Protein AF-0000000079800671 (afdb_homodimer)

Radius of gyration: 34.14 Å; Cα contacts (8 Å, |Δi|>4): 1144; chains: 2; bounding box: 87×115×140 Å

Foldseek 3Di:
DPPPPDDDPPPPPPDPPCVPVPPPPLVVVLVLLLVLVCVLVQDPQVQCCVVQVQEGEHEQVDDLVNSLVVSCVPPNNDDSVSSVVSNVVSNYHHPHDPQQAFPLVVVVVVVCVVVVHPDDPPDPSSVVSVVLVVQQVQLVVLLVVLLPDDDDPQDADWDKDKADKDWPFFAPVDPLVVVADTKIKIWIWTAGGYPPGAIAIEIEIVQFHDDPQDDDDDQKDKDAAHRPSNRDDRRVVLSVLLVVLCVVVRGRHAVVSSQVSSVVSVHHYDYDGQQNTFDDDDFWDPVQCVVVVHDPVQFRMWMDHPPDQWIWTDSGSDPPDGTDITHTGHPPDDRPDGGHGGDGTPAAAPVSLCSCLPRPLVVDDVVSSVNSVPRGHDNPDDRCVVVD/DPPDPDDDDPPPPPDDPCVPVPPPPLVVVLVLLLVLVCVLVQDPQVQCCVVQVQEGEHEQVDDLVNSLVVSCVPPNNDDSVSSVVSNVVSNYHHPPDPQQADPLVVVVVVVCVVVVHPDDPPDPSSVVSVVLVVQQVQLVVLLVVLLPDDDDPQDADWDKDKADKDWPFFAPVDPLVVVADTKIKIWIWTAGRYDPGAIAIEIEIVQFHDDVQDDDDDQKDKDAAHRPRNRDDRRVVLSVLLVVLCVVVRGRHAVVSSQVSSVVSVHHYHYDGQQNGFDDDDFWDVVQCVVVVHDPVQFRMWMDHPPDQWIWTDSGSDPPDGTDITHTGHPPDDRPDGGHGGDGTNAAAPVSLCSCLPRPLVVDDVVSSVNSVPRGHDNPDDRCVVVD

Secondary structure (DSSP, 8-state):
------------------TTTS--HHHHHHHHHHHHHHHT--B--HHHHTTSTTPEEEPTT--HHHHHHHHHHHT----HHHHHHHHHHTTEEE--TT----HHHHHHHHHHHHHT-SS----HHHHHHHHHHHHHHHHHHHHHHHHH----TT---EEEEEPPPEEESB-TT-HHHHHS--EEEEEEEEEE-TT----EEEEEETTT--TT------SEEEEEPPPTT----HHHHHHHHHHHHHHHH--B-SHHHHHHHHHHTTPEEEE--GGG-B-----B-HHHHHHTT--GGG-SEEEEETT--EEEEESS--TTSPPEEEE-B-TT---SSPPPBP-S---B-HHHHHHIIIIIGGGS-HHHHHHHHT--B-TTSPPGGGT-/------------------TT-S--HHHHHHHHHHHHHHHT--B--HHHHTTSTT-EEEPTT--HHHHHHHHHHHT----HHHHHHHHHHTTEEE--TT----HHHHHHHHHHHHHT-SS----HHHHHHHHHHHHHHHHHHHHHHHHH----TT---EEEEEPPPEEESB-TT-HHHHHS--EEEEEEEEEEPTT----EEEEEETTT--SS------SEEEEEPPPTT----HHHHHHHHHHHHHHHH--B-SHHHHHHHHHHTTPEEEE--GGG-B-----B-HHHHHHTT--GGG-SEEEEETT--EEEEESS--TTSPPEEEE-B-TT---SSPPPBP-S---B-HHHHHHIIIIIGGGS-HHHHHHHHT--B-TTSPPGGGT-

Sequence (776 aa):
MQILHSAPVESTSPAADKRGRHEPHNKLVHDDISRHILQYNPAVHHYRREHAPNRLYLPSDITITDMHADFCREVKRVCLETYRKEVERLNISFAVLGAEECETCTKHLEHMGDRGTAETCGCKLCQHHSEHIRRRDEARAAYKMDAGRTPDDQEIITSVDLQKVMMLPRLPGLKSCAFTKRIVVFNETFAGLGTSCNNAVVVWNESVAAVNSHDISANEITFKYLETGHTFMAADSVHHSIERQLKKCGDVRDFQEYVDSLEKARCKVINMEATSFKLWKDHSNRANVNKGGHKLSNMAVVQFRRGSRLLFYKNTHESNTPFLTADFLKKKSNISVLPEDRSTPRGIPKSKWDGIVKKLCPLMPRSRALFWEQLPTNDEVVDLIDTIMQILHSAPVESTSPAADKRGRHEPHNKLVHDDISRHILQYNPAVHHYRREHAPNRLYLPSDITITDMHADFCREVKRVCLETYRKEVERLNISFAVLGAEECETCTKHLEHMGDRGTAETCGCKLCQHHSEHIRRRDEARAAYKMDAGRTPDDQEIITSVDLQKVMMLPRLPGLKSCAFTKRIVVFNETFAGLGTSCNNAVVVWNESVAAVNSHDISANEITFKYLETGHTFMAADSVHHSIERQLKKCGDVRDFQEYVDSLEKARCKVINMEATSFKLWKDHSNRANVNKGGHKLSNMAVVQFRRGSRLLFYKNTHESNTPFLTADFLKKKSNISVLPEDRSTPRGIPKSKWDGIVKKLCPLMPRSRALFWEQLPTNDEVVDLIDTI

Solvent-accessible surface area (backbone atoms only — not comparable to full-atom values): 43952 Å² total; per-residue (Å²): 136,82,79,76,80,74,79,81,78,80,75,78,70,72,79,74,75,61,75,86,68,53,74,53,75,64,52,62,52,46,53,53,47,50,50,52,54,49,68,64,53,42,39,70,44,70,58,52,31,76,82,41,69,72,29,23,18,29,58,49,62,50,44,72,63,53,53,42,51,51,40,37,72,73,74,52,83,66,59,65,64,60,48,47,49,48,38,53,69,55,27,40,43,59,36,62,86,70,56,54,39,27,60,66,59,43,31,46,52,34,53,30,55,75,67,72,40,94,67,79,80,77,42,71,65,49,48,52,44,53,51,50,50,50,48,34,52,42,30,49,50,47,51,50,52,58,29,70,49,78,67,54,97,88,48,84,69,60,35,75,43,71,48,80,78,42,56,43,58,33,43,77,33,35,65,64,53,74,74,43,62,60,45,47,37,44,40,40,29,37,15,31,46,60,88,52,84,56,36,35,32,43,32,39,37,42,42,36,44,69,84,86,66,77,79,82,86,63,65,63,47,75,47,74,53,60,30,89,52,56,63,84,50,53,29,54,54,51,50,50,42,37,50,51,38,43,53,50,62,51,63,28,68,39,70,64,52,46,53,51,37,38,42,72,47,66,32,47,74,43,79,54,48,28,62,72,35,60,57,72,76,90,43,73,26,68,66,49,25,45,74,71,72,48,57,75,90,54,51,28,28,40,36,43,45,62,93,55,73,48,40,34,32,27,71,50,66,56,83,85,57,70,73,42,77,39,50,39,52,40,88,83,57,70,86,83,64,78,57,53,63,29,81,62,54,50,19,35,33,51,68,45,50,49,44,37,56,68,66,47,30,57,64,40,52,65,84,45,32,49,60,65,74,65,52,58,64,23,78,87,45,79,66,62,76,83,74,102,134,82,79,76,78,74,80,82,77,81,75,76,70,72,79,74,74,62,76,89,68,54,73,54,76,64,54,62,54,45,52,53,48,50,50,54,54,48,68,62,54,42,38,70,44,69,56,53,30,75,81,41,68,70,29,24,18,28,58,52,60,52,46,72,62,54,55,41,51,51,40,36,71,72,74,51,84,65,59,64,64,61,49,46,49,47,39,53,70,54,29,40,42,59,38,62,88,70,55,54,40,28,59,67,59,44,30,47,50,34,55,30,57,74,68,71,41,94,67,79,82,77,42,71,64,48,48,51,44,52,51,49,49,50,49,35,52,42,29,48,50,46,52,51,52,58,30,70,49,77,66,54,98,89,47,84,68,60,35,75,42,71,48,79,80,42,57,43,58,33,43,77,32,34,64,65,52,74,74,41,63,60,45,47,37,45,40,41,29,38,14,31,44,58,87,55,84,59,35,36,32,42,32,41,37,40,42,36,45,72,80,91,64,79,77,83,89,64,65,64,47,75,47,73,53,59,32,88,52,56,65,82,50,53,29,55,56,52,50,51,43,35,52,52,36,44,53,52,61,51,65,26,68,40,70,64,52,45,52,51,37,39,43,73,48,68,31,47,76,42,78,56,49,28,61,71,36,61,57,74,75,88,42,72,26,69,64,50,26,47,75,70,72,47,56,77,89,52,52,27,27,40,36,43,45,65,93,54,74,51,38,34,31,28,69,50,66,57,83,86,60,73,73,43,77,38,50,38,52,39,89,86,56,72,86,82,65,78,57,53,64,29,81,62,55,51,19,35,33,52,70,45,50,48,44,38,56,68,65,47,29,57,63,39,52,66,84,47,34,48,60,65,73,64,52,59,65,24,76,86,47,80,66,62,75,82,73,100

Nearest PDB structures (foldseek):
  1ocu-assembly2_B  TM=4.603E-01  e=3.947E+00  Saccharomyces cerevisiae S288C
  9ciw-assembly3_C  TM=3.142E-01  e=3.947E+00  Penguinpox virus
  1iyj-assembly2_D  TM=4.083E-01  e=5.919E+00  Rattus norvegicus
  4dam-assembly2_G  TM=2.954E-01  e=9.406E+00  Streptomyces coelicolor
  9ciw-assembly3_C  TM=3.141E-01  e=3.210E+00  Penguinpox virus

Structure (mmCIF, N/CA/C/O backbone):
data_AF-0000000079800671-model_v1
#
loop_
_entity.id
_entity.type
_entity.pdbx_description
1 polymer 'Uncharacterized protein'
#
loop_
_atom_site.group_PDB
_atom_site.id
_atom_site.type_symbol
_atom_site.label_atom_id
_atom_site.label_alt_id
_atom_site.label_comp_id
_atom_site.label_asym_id
_atom_site.label_entity_id
_atom_site.label_seq_id
_atom_site.pdbx_PDB_ins_code
_atom_site.Cartn_x
_atom_site.Cartn_y
_atom_site.Cartn_z
_atom_site.occupancy
_atom_site.B_iso_or_equiv
_atom_site.auth_seq_id
_atom_site.auth_comp_id
_atom_site.auth_asym_id
_atom_site.auth_atom_id
_atom_site.pdbx_PDB_model_num
ATOM 1 N N . MET A 1 1 ? -55.25 72 -53.031 1 23.88 1 MET A N 1
ATOM 2 C CA . MET A 1 1 ? -54.781 70.75 -53.594 1 23.88 1 MET A CA 1
ATOM 3 C C . MET A 1 1 ? -54.406 69.75 -52.5 1 23.88 1 MET A C 1
ATOM 5 O O . MET A 1 1 ? -53.531 70 -51.688 1 23.88 1 MET A O 1
ATOM 9 N N . GLN A 1 2 ? -55.344 68.875 -52.062 1 27.84 2 GLN A N 1
ATOM 10 C CA . GLN A 1 2 ? -55.562 68 -50.906 1 27.84 2 GLN A CA 1
ATOM 11 C C . GLN A 1 2 ? -54.656 66.75 -50.969 1 27.84 2 GLN A C 1
ATOM 13 O O . GLN A 1 2 ? -54.75 66 -51.906 1 27.84 2 GLN A O 1
ATOM 18 N N . ILE A 1 3 ? -53.406 67 -50.625 1 28.41 3 ILE A N 1
ATOM 19 C CA . ILE A 1 3 ? -52.344 66 -50.875 1 28.41 3 ILE A CA 1
ATOM 20 C C . ILE A 1 3 ? -52.719 64.688 -50.188 1 28.41 3 ILE A C 1
ATOM 22 O O . ILE A 1 3 ? -52.875 64.625 -48.969 1 28.41 3 ILE A O 1
ATOM 26 N N . LEU A 1 4 ? -53.375 63.812 -50.812 1 28.72 4 LEU A N 1
ATOM 27 C CA . LEU A 1 4 ? -53.938 62.5 -50.5 1 28.72 4 LEU A CA 1
ATOM 28 C C . LEU A 1 4 ? -52.844 61.562 -49.969 1 28.72 4 LEU A C 1
ATOM 30 O O . LEU A 1 4 ? -51.812 61.438 -50.594 1 28.72 4 LEU A O 1
ATOM 34 N N . HIS A 1 5 ? -52.719 61.375 -48.656 1 29.23 5 HIS A N 1
ATOM 35 C CA . HIS A 1 5 ? -51.75 60.656 -47.812 1 29.23 5 HIS A CA 1
ATOM 36 C C . HIS A 1 5 ? -51.656 59.188 -48.188 1 29.23 5 HIS A C 1
ATOM 38 O O . HIS A 1 5 ? -52.688 58.469 -48.156 1 29.23 5 HIS A O 1
ATOM 44 N N . SER A 1 6 ? -51 58.844 -49.219 1 27.95 6 SER A N 1
ATOM 45 C CA . SER A 1 6 ? -50.906 57.531 -49.812 1 27.95 6 SER A CA 1
ATOM 46 C C . SER A 1 6 ? -50.656 56.469 -48.781 1 27.95 6 SER A C 1
ATOM 48 O O . SER A 1 6 ? -50.062 56.719 -47.719 1 27.95 6 SER A O 1
ATOM 50 N N . ALA A 1 7 ? -51.312 55.281 -48.875 1 31.23 7 ALA A N 1
ATOM 51 C CA . ALA A 1 7 ? -51.5 54.094 -48.094 1 31.23 7 ALA A CA 1
ATOM 52 C C . ALA A 1 7 ? -50.156 53.469 -47.75 1 31.23 7 ALA A C 1
ATOM 54 O O . ALA A 1 7 ? -49.219 53.438 -48.562 1 31.23 7 ALA A O 1
ATOM 55 N N . PRO A 1 8 ? -49.781 53.281 -46.406 1 28.2 8 PRO A N 1
ATOM 56 C CA . PRO A 1 8 ? -48.5 52.906 -45.844 1 28.2 8 PRO A CA 1
ATOM 57 C C . PRO A 1 8 ? -48 51.531 -46.344 1 28.2 8 PRO A C 1
ATOM 59 O O . PRO A 1 8 ? -48.812 50.594 -46.469 1 28.2 8 PRO A O 1
ATOM 62 N N . VAL A 1 9 ? -47.219 51.438 -47.344 1 30.94 9 VAL A N 1
ATOM 63 C CA . VAL A 1 9 ? -46.656 50.219 -48 1 30.94 9 VAL A CA 1
ATOM 64 C C . VAL A 1 9 ? -46.25 49.219 -46.938 1 30.94 9 VAL A C 1
ATOM 66 O O . VAL A 1 9 ? -45.562 49.594 -45.938 1 30.94 9 VAL A O 1
ATOM 69 N N . GLU A 1 10 ? -46.938 48.125 -46.719 1 30.09 10 GLU A N 1
ATOM 70 C CA . GLU A 1 10 ? -46.844 46.969 -45.812 1 30.09 10 GLU A CA 1
ATOM 71 C C . GLU A 1 10 ? -45.438 46.375 -45.875 1 30.09 10 GLU A C 1
ATOM 73 O O . GLU A 1 10 ? -44.938 45.969 -46.938 1 30.09 10 GLU A O 1
ATOM 78 N N . SER A 1 11 ? -44.438 46.938 -45.25 1 29.45 11 SER A N 1
ATOM 79 C CA . SER A 1 11 ? -43.031 46.625 -45.188 1 29.45 11 SER A CA 1
ATOM 80 C C . SER A 1 11 ? -42.812 45.125 -44.938 1 29.45 11 SER A C 1
ATOM 82 O O . SER A 1 11 ? -43.312 44.594 -43.969 1 29.45 11 SER A O 1
ATOM 84 N N . THR A 1 12 ? -42.875 44.25 -45.906 1 31.75 12 THR A N 1
ATOM 85 C CA . THR A 1 12 ? -42.531 42.812 -45.938 1 31.75 12 THR A CA 1
ATOM 86 C C . THR A 1 12 ? -41.25 42.562 -45.156 1 31.75 12 THR A C 1
ATOM 88 O O . THR A 1 12 ? -40.156 42.938 -45.562 1 31.75 12 THR A O 1
ATOM 91 N N . SER A 1 13 ? -41.281 42.656 -43.875 1 29.73 13 SER A N 1
ATOM 92 C CA . SER A 1 13 ? -40.125 42.438 -43 1 29.73 13 SER A CA 1
ATOM 93 C C . SER A 1 13 ? -39.406 41.125 -43.344 1 29.73 13 SER A C 1
ATOM 95 O O . SER A 1 13 ? -40.062 40.094 -43.531 1 29.73 13 SER A O 1
ATOM 97 N N . PRO A 1 14 ? -38.25 41.25 -43.969 1 32.75 14 PRO A N 1
ATOM 98 C CA . PRO A 1 14 ? -37.5 40.062 -44.344 1 32.75 14 PRO A CA 1
ATOM 99 C C . PRO A 1 14 ? -37.531 39 -43.25 1 32.75 14 PRO A C 1
ATOM 101 O O . PRO A 1 14 ? -37.688 39.312 -42.094 1 32.75 14 PRO A O 1
ATOM 104 N N . ALA A 1 15 ? -37.812 37.656 -43.688 1 35.88 15 ALA A N 1
ATOM 105 C CA . ALA A 1 15 ? -37.875 36.5 -42.844 1 35.88 15 ALA A CA 1
ATOM 106 C C . ALA A 1 15 ? -36.719 36.469 -41.844 1 35.88 15 ALA A C 1
ATOM 108 O O . ALA A 1 15 ? -35.594 36.844 -42.188 1 35.88 15 ALA A O 1
ATOM 109 N N . ALA A 1 16 ? -37.031 36.594 -40.562 1 32.78 16 ALA A N 1
ATOM 110 C CA . ALA A 1 16 ? -36.094 36.625 -39.438 1 32.78 16 ALA A CA 1
ATOM 111 C C . ALA A 1 16 ? -35 35.594 -39.594 1 32.78 16 ALA A C 1
ATOM 113 O O . ALA A 1 16 ? -35.219 34.469 -40.062 1 32.78 16 ALA A O 1
ATOM 114 N N . ASP A 1 17 ? -33.812 36 -39.906 1 33.81 17 ASP A N 1
ATOM 115 C CA . ASP A 1 17 ? -32.594 35.219 -40 1 33.81 17 ASP A CA 1
ATOM 116 C C . ASP A 1 17 ? -32.531 34.156 -38.906 1 33.81 17 ASP A C 1
ATOM 118 O O . ASP A 1 17 ? -32.562 34.5 -37.719 1 33.81 17 ASP A O 1
ATOM 122 N N . LYS A 1 18 ? -33.156 32.969 -39.031 1 33.34 18 LYS A N 1
ATOM 123 C CA . LYS A 1 18 ? -33.219 31.859 -38.094 1 33.34 18 LYS A CA 1
ATOM 124 C C . LYS A 1 18 ? -31.812 31.359 -37.75 1 33.34 18 LYS A C 1
ATOM 126 O O . LYS A 1 18 ? -31.656 30.297 -37.156 1 33.34 18 LYS A O 1
ATOM 131 N N . ARG A 1 19 ? -30.859 31.969 -38.25 1 30.47 19 ARG A N 1
ATOM 132 C CA . ARG A 1 19 ? -29.484 31.703 -37.844 1 30.47 19 ARG A CA 1
ATOM 133 C C . ARG A 1 19 ? -29.25 32.188 -36.406 1 30.47 19 ARG A C 1
ATOM 135 O O . ARG A 1 19 ? -29.547 33.344 -36.094 1 30.47 19 ARG A O 1
ATOM 142 N N . GLY A 1 20 ? -28.828 31.484 -35.312 1 35.66 20 GLY A N 1
ATOM 143 C CA . GLY A 1 20 ? -28.719 31.672 -33.875 1 35.66 20 GLY A CA 1
ATOM 144 C C . GLY A 1 20 ? -29.891 31.094 -33.094 1 35.66 20 GLY A C 1
ATOM 145 O O . GLY A 1 20 ? -29.906 31.125 -31.859 1 35.66 20 GLY A O 1
ATOM 146 N N . ARG A 1 21 ? -31.094 30.984 -33.688 1 38.81 21 ARG A N 1
ATOM 147 C CA . ARG A 1 21 ? -32.25 30.484 -32.938 1 38.81 21 ARG A CA 1
ATOM 148 C C . ARG A 1 21 ? -32.312 28.953 -33 1 38.81 21 ARG A C 1
ATOM 150 O O . ARG A 1 21 ? -33.312 28.359 -32.562 1 38.81 21 ARG A O 1
ATOM 157 N N . HIS A 1 22 ? -31.828 28.391 -34.125 1 36 22 HIS A N 1
ATOM 158 C CA . HIS A 1 22 ? -31.859 26.938 -34.031 1 36 22 HIS A CA 1
ATOM 159 C C . HIS A 1 22 ? -31.172 26.438 -32.781 1 36 22 HIS A C 1
ATOM 161 O O . HIS A 1 22 ? -30.203 27.031 -32.312 1 36 22 HIS A O 1
ATOM 167 N N . GLU A 1 23 ? -31.953 25.812 -31.938 1 37.06 23 GLU A N 1
ATOM 168 C CA . GLU A 1 23 ? -31.312 25.188 -30.781 1 37.06 23 GLU A CA 1
ATOM 169 C C . GLU A 1 23 ? -30 24.5 -31.172 1 37.06 23 GLU A C 1
ATOM 171 O O . GLU A 1 23 ? -29.984 23.688 -32.094 1 37.06 23 GLU A O 1
ATOM 176 N N . PRO A 1 24 ? -28.969 25.312 -31.094 1 39.59 24 PRO A N 1
ATOM 177 C CA . PRO A 1 24 ? -27.719 24.734 -31.609 1 39.59 24 PRO A CA 1
ATOM 178 C C . PRO A 1 24 ? -27.641 23.234 -31.422 1 39.59 24 PRO A C 1
ATOM 180 O O . PRO A 1 24 ? -28.062 22.703 -30.375 1 39.59 24 PRO A O 1
ATOM 183 N N . HIS A 1 25 ? -27.734 22.5 -32.469 1 41.56 25 HIS A N 1
ATOM 184 C CA . HIS A 1 25 ? -27.578 21.062 -32.5 1 41.56 25 HIS A CA 1
ATOM 185 C C . HIS A 1 25 ? -26.641 20.594 -31.391 1 41.56 25 HIS A C 1
ATOM 187 O O . HIS A 1 25 ? -26.797 19.484 -30.875 1 41.56 25 HIS A O 1
ATOM 193 N N . ASN A 1 26 ? -25.828 21.391 -31.062 1 42.59 26 ASN A N 1
ATOM 194 C CA . ASN A 1 26 ? -24.797 21.141 -30.062 1 42.59 26 ASN A CA 1
ATOM 195 C C . ASN A 1 26 ? -25.375 21.125 -28.656 1 42.59 26 ASN A C 1
ATOM 197 O O . ASN A 1 26 ? -24.766 20.578 -27.734 1 42.59 26 ASN A O 1
ATOM 201 N N . LYS A 1 27 ? -26.531 21.766 -28.406 1 50.5 27 LYS A N 1
ATOM 202 C CA . LYS A 1 27 ? -27.156 21.781 -27.078 1 50.5 27 LYS A CA 1
ATOM 203 C C . LYS A 1 27 ? -27.656 20.391 -26.703 1 50.5 27 LYS A C 1
ATOM 205 O O . LYS A 1 27 ? -27.531 19.984 -25.547 1 50.5 27 LYS A O 1
ATOM 210 N N . LEU A 1 28 ? -28.406 19.75 -27.547 1 52.03 28 LEU A N 1
ATOM 211 C CA . LEU A 1 28 ? -28.922 18.406 -27.312 1 52.03 28 LEU A CA 1
ATOM 212 C C . LEU A 1 28 ? -27.797 17.438 -26.984 1 52.03 28 LEU A C 1
ATOM 214 O O . LEU A 1 28 ? -27.938 16.562 -26.125 1 52.03 28 LEU A O 1
ATOM 218 N N . VAL A 1 29 ? -26.734 17.625 -27.594 1 58.34 29 VAL A N 1
ATOM 219 C CA . VAL A 1 29 ? -25.594 16.75 -27.344 1 58.34 29 VAL A CA 1
ATOM 220 C C . VAL A 1 29 ? -25.047 17.016 -25.953 1 58.34 29 VAL A C 1
ATOM 222 O O . VAL A 1 29 ? -24.672 16.078 -25.234 1 58.34 29 VAL A O 1
ATOM 225 N N . HIS A 1 30 ? -25.234 18.234 -25.547 1 61.03 30 HIS A N 1
ATOM 226 C CA . HIS A 1 30 ? -24.766 18.562 -24.203 1 61.03 30 HIS A CA 1
ATOM 227 C C . HIS A 1 30 ? -25.656 17.953 -23.141 1 61.03 30 HIS A C 1
ATOM 229 O O . HIS A 1 30 ? -25.156 17.453 -22.125 1 61.03 30 HIS A O 1
ATOM 235 N N . ASP A 1 31 ? -26.953 18.016 -23.406 1 64.44 31 ASP A N 1
ATOM 236 C CA . ASP A 1 31 ? -27.859 17.438 -22.422 1 64.44 31 ASP A CA 1
ATOM 237 C C . ASP A 1 31 ? -27.672 15.93 -22.312 1 64.44 31 ASP A C 1
ATOM 239 O O . ASP A 1 31 ? -27.719 15.359 -21.219 1 64.44 31 ASP A O 1
ATOM 243 N N . ASP A 1 32 ? -27.453 15.32 -23.406 1 69.19 32 ASP A N 1
ATOM 244 C CA . ASP A 1 32 ? -27.188 13.883 -23.406 1 69.19 32 ASP A CA 1
ATOM 245 C C . ASP A 1 32 ? -25.875 13.562 -22.688 1 69.19 32 ASP A C 1
ATOM 247 O O . ASP A 1 32 ? -25.797 12.578 -21.953 1 69.19 32 ASP A O 1
ATOM 251 N N . ILE A 1 33 ? -24.938 14.398 -22.938 1 71.88 33 ILE A N 1
ATOM 252 C CA . ILE A 1 33 ? -23.656 14.195 -22.281 1 71.88 33 ILE A CA 1
ATOM 253 C C . ILE A 1 33 ? -23.812 14.406 -20.781 1 71.88 33 ILE A C 1
ATOM 255 O O . ILE A 1 33 ? -23.312 13.609 -19.984 1 71.88 33 ILE A O 1
ATOM 259 N N . SER A 1 34 ? -24.562 15.461 -20.422 1 68.94 34 SER A N 1
ATOM 260 C CA . SER A 1 34 ? -24.766 15.75 -19.016 1 68.94 34 SER A CA 1
ATOM 261 C C . SER A 1 34 ? -25.516 14.609 -18.328 1 68.94 34 SER A C 1
ATOM 263 O O . SER A 1 34 ? -25.172 14.219 -17.203 1 68.94 34 SER A O 1
ATOM 265 N N . ARG A 1 35 ? -26.469 14.133 -18.984 1 65.88 35 ARG A N 1
ATOM 266 C CA . ARG A 1 35 ? -27.219 13 -18.438 1 65.88 35 ARG A CA 1
ATOM 267 C C . ARG A 1 35 ? -26.328 11.773 -18.297 1 65.88 35 ARG A C 1
ATOM 269 O O . ARG A 1 35 ? -26.406 11.055 -17.297 1 65.88 35 ARG A O 1
ATOM 276 N N . HIS A 1 36 ? -25.594 11.586 -19.25 1 68.88 36 HIS A N 1
ATOM 277 C CA . HIS A 1 36 ? -24.656 10.453 -19.188 1 68.88 36 HIS A CA 1
ATOM 278 C C . HIS A 1 36 ? -23.656 10.617 -18.047 1 68.88 36 HIS A C 1
ATOM 280 O O . HIS A 1 36 ? -23.375 9.656 -17.328 1 68.88 36 HIS A O 1
ATOM 286 N N . ILE A 1 37 ? -23.125 11.758 -17.984 1 65.25 37 ILE A N 1
ATOM 287 C CA . ILE A 1 37 ? -22.156 12.031 -16.922 1 65.25 37 ILE A CA 1
ATOM 288 C C . ILE A 1 37 ? -22.812 11.859 -15.562 1 65.25 37 ILE A C 1
ATOM 290 O O . ILE A 1 37 ? -22.219 11.273 -14.648 1 65.25 37 ILE A O 1
ATOM 294 N N . LEU A 1 38 ? -24.016 12.273 -15.484 1 60.31 38 LEU A N 1
ATOM 295 C CA . LEU A 1 38 ? -24.719 12.234 -14.211 1 60.31 38 LEU A CA 1
ATOM 296 C C . LEU A 1 38 ? -25.141 10.812 -13.859 1 60.31 38 LEU A C 1
ATOM 298 O O . LEU A 1 38 ? -25.391 10.5 -12.695 1 60.31 38 LEU A O 1
ATOM 302 N N . GLN A 1 39 ? -25.234 10.031 -14.906 1 57.47 39 GLN A N 1
ATOM 303 C CA . GLN A 1 39 ? -25.531 8.625 -14.656 1 57.47 39 GLN A CA 1
ATOM 304 C C . GLN A 1 39 ? -24.422 7.957 -13.852 1 57.47 39 GLN A C 1
ATOM 306 O O . GLN A 1 39 ? -24.656 6.941 -13.188 1 57.47 39 GLN A O 1
ATOM 311 N N . TYR A 1 40 ? -23.266 8.508 -14.086 1 51.75 40 TYR A N 1
ATOM 312 C CA . TYR A 1 40 ? -22.141 7.965 -13.312 1 51.75 40 TYR A CA 1
ATOM 313 C C . TYR A 1 40 ? -22.219 8.422 -11.859 1 51.75 40 TYR A C 1
ATOM 315 O O . TYR A 1 40 ? -21.297 8.18 -11.078 1 51.75 40 TYR A O 1
ATOM 323 N N . ASN A 1 41 ? -23.359 9.008 -11.523 1 44.25 41 ASN A N 1
ATOM 324 C CA . ASN A 1 41 ? -23.688 9.484 -10.188 1 44.25 41 ASN A CA 1
ATOM 325 C C . ASN A 1 41 ? -22.516 10.219 -9.539 1 44.25 41 ASN A C 1
ATOM 327 O O . ASN A 1 41 ? -21.953 9.75 -8.555 1 44.25 41 ASN A O 1
ATOM 331 N N . PRO A 1 42 ? -22.094 11.172 -10.336 1 46.88 42 PRO A N 1
ATOM 332 C CA . PRO A 1 42 ? -21.094 12.008 -9.68 1 46.88 42 PRO A CA 1
ATOM 333 C C . PRO A 1 42 ? -21.562 12.547 -8.328 1 46.88 42 PRO A C 1
ATOM 335 O O . PRO A 1 42 ? -22.734 12.891 -8.172 1 46.88 42 PRO A O 1
ATOM 338 N N . ALA A 1 43 ? -20.969 11.984 -7.316 1 41.97 43 ALA A N 1
ATOM 339 C CA . ALA A 1 43 ? -21.391 12.398 -5.984 1 41.97 43 ALA A CA 1
ATOM 340 C C . ALA A 1 43 ? -20.516 13.531 -5.461 1 41.97 43 ALA A C 1
ATOM 342 O O . ALA A 1 43 ? -19.406 13.742 -5.949 1 41.97 43 ALA A O 1
ATOM 343 N N . VAL A 1 44 ? -21.188 14.383 -4.668 1 38.91 44 VAL A N 1
ATOM 344 C CA . VAL A 1 44 ? -20.484 15.453 -3.969 1 38.91 44 VAL A CA 1
ATOM 345 C C . VAL A 1 44 ? -19.422 14.859 -3.051 1 38.91 44 VAL A C 1
ATOM 347 O O . VAL A 1 44 ? -19.703 13.969 -2.252 1 38.91 44 VAL A O 1
ATOM 350 N N . HIS A 1 45 ? -18.328 14.617 -3.621 1 38.81 45 HIS A N 1
ATOM 351 C CA . HIS A 1 45 ? -17.297 14.164 -2.701 1 38.81 45 HIS A CA 1
ATOM 352 C C . HIS A 1 45 ? -17.141 15.117 -1.526 1 38.81 45 HIS A C 1
ATOM 354 O O . HIS A 1 45 ? -17.203 16.344 -1.702 1 38.81 45 HIS A O 1
ATOM 360 N N . HIS A 1 46 ? -17.406 14.719 -0.415 1 34.16 46 HIS A N 1
ATOM 361 C CA . HIS A 1 46 ? -17.406 15.57 0.766 1 34.16 46 HIS A CA 1
ATOM 362 C C . HIS A 1 46 ? -16.141 16.438 0.81 1 34.16 46 HIS A C 1
ATOM 364 O O . HIS A 1 46 ? -16.203 17.594 1.209 1 34.16 46 HIS A O 1
ATOM 370 N N . TYR A 1 47 ? -15.016 15.805 0.767 1 31.31 47 TYR A N 1
ATOM 371 C CA . TYR A 1 47 ? -13.883 16.688 1.021 1 31.31 47 TYR A CA 1
ATOM 372 C C . TYR A 1 47 ? -13.836 17.828 0.015 1 31.31 47 TYR A C 1
ATOM 374 O O . TYR A 1 47 ? -13.422 18.938 0.347 1 31.31 47 TYR A O 1
ATOM 382 N N . ARG A 1 48 ? -14.016 17.547 -1.255 1 34.5 48 ARG A N 1
ATOM 383 C CA . ARG A 1 48 ? -13.805 18.688 -2.131 1 34.5 48 ARG A CA 1
ATOM 384 C C . ARG A 1 48 ? -15.047 19.578 -2.176 1 34.5 48 ARG A C 1
ATOM 386 O O . ARG A 1 48 ? -15.109 20.531 -2.967 1 34.5 48 ARG A O 1
ATOM 393 N N . ARG A 1 49 ? -15.992 19.203 -1.481 1 34.59 49 ARG A N 1
ATOM 394 C CA . ARG A 1 49 ? -17.078 20.172 -1.406 1 34.59 49 ARG A CA 1
ATOM 395 C C . ARG A 1 49 ? -16.531 21.578 -1.118 1 34.59 49 ARG A C 1
ATOM 397 O O . ARG A 1 49 ? -17.078 22.562 -1.615 1 34.59 49 ARG A O 1
ATOM 404 N N . GLU A 1 50 ? -15.688 21.625 -0.134 1 32.84 50 GLU A N 1
ATOM 405 C CA . GLU A 1 50 ? -15.336 22.984 0.269 1 32.84 50 GLU A CA 1
ATOM 406 C C . GLU A 1 50 ? -14.68 23.75 -0.878 1 32.84 50 GLU A C 1
ATOM 408 O O . GLU A 1 50 ? -14.914 24.953 -1.042 1 32.84 50 GLU A O 1
ATOM 413 N N . HIS A 1 51 ? -13.812 23.156 -1.54 1 34.75 51 HIS A N 1
ATOM 414 C CA . HIS A 1 51 ? -13.125 24.047 -2.465 1 34.75 51 HIS A CA 1
ATOM 415 C C . HIS A 1 51 ? -13.906 24.219 -3.764 1 34.75 51 HIS A C 1
ATOM 417 O O . HIS A 1 51 ? -13.648 25.141 -4.539 1 34.75 51 HIS A O 1
ATOM 423 N N . ALA A 1 52 ? -14.672 23.172 -4.359 1 34.06 52 ALA A N 1
ATOM 424 C CA . ALA A 1 52 ? -15.531 23.359 -5.527 1 34.06 52 ALA A CA 1
ATOM 425 C C . ALA A 1 52 ? -16.953 22.891 -5.234 1 34.06 52 ALA A C 1
ATOM 427 O O . ALA A 1 52 ? -17.312 21.75 -5.539 1 34.06 52 ALA A O 1
ATOM 428 N N . PRO A 1 53 ? -17.656 23.578 -4.34 1 39.03 53 PRO A N 1
ATOM 429 C CA . PRO A 1 53 ? -19.016 23.25 -3.889 1 39.03 53 PRO A CA 1
ATOM 430 C C . PRO A 1 53 ? -19.875 22.656 -4.996 1 39.03 53 PRO A C 1
ATOM 432 O O . PRO A 1 53 ? -20.766 21.844 -4.719 1 39.03 53 PRO A O 1
ATOM 435 N N . ASN A 1 54 ? -19.781 23.188 -6.121 1 40.72 54 ASN A N 1
ATOM 436 C CA . ASN A 1 54 ? -20.672 22.859 -7.219 1 40.72 54 ASN A CA 1
ATOM 437 C C . ASN A 1 54 ? -20.078 21.812 -8.141 1 40.72 54 ASN A C 1
ATOM 439 O O . ASN A 1 54 ? -20.578 21.578 -9.242 1 40.72 54 ASN A O 1
ATOM 443 N N . ARG A 1 55 ? -18.844 21.312 -7.664 1 43.94 55 ARG A N 1
ATOM 444 C CA . ARG A 1 55 ? -18.219 20.359 -8.57 1 43.94 55 ARG A CA 1
ATOM 445 C C . ARG A 1 55 ? -18.562 18.922 -8.211 1 43.94 55 ARG A C 1
ATOM 447 O O . ARG A 1 55 ? -18.594 18.562 -7.031 1 43.94 55 ARG A O 1
ATOM 454 N N . LEU A 1 56 ? -19.156 18.25 -8.906 1 50 56 LEU A N 1
ATOM 455 C CA . LEU A 1 56 ? -19.5 16.828 -8.805 1 50 56 LEU A CA 1
ATOM 456 C C . LEU A 1 56 ? -18.297 15.961 -9.133 1 50 56 LEU A C 1
ATOM 458 O O . LEU A 1 56 ? -17.438 16.344 -9.93 1 50 56 LEU A O 1
ATOM 462 N N . TYR A 1 57 ? -18 15.164 -8.195 1 45.38 57 TYR A N 1
ATOM 463 C CA . TYR A 1 57 ? -16.828 14.32 -8.438 1 45.38 57 TYR A CA 1
ATOM 464 C C . TYR A 1 57 ? -17.25 12.914 -8.852 1 45.38 57 TYR A C 1
ATOM 466 O O . TYR A 1 57 ? -18.266 12.398 -8.383 1 45.38 57 TYR A O 1
ATOM 474 N N . LEU A 1 58 ? -16.656 12.602 -9.828 1 50.09 58 LEU A N 1
ATOM 475 C CA . LEU A 1 58 ? -16.812 11.211 -10.25 1 50.09 58 LEU A CA 1
ATOM 476 C C . LEU A 1 58 ? -15.727 10.336 -9.633 1 50.09 58 LEU A C 1
ATOM 478 O O . LEU A 1 58 ? -14.633 10.812 -9.32 1 50.09 58 LEU A O 1
ATOM 482 N N . PRO A 1 59 ? -15.977 9.156 -9.25 1 43.88 59 PRO A N 1
ATOM 483 C CA . PRO A 1 59 ? -14.984 8.25 -8.656 1 43.88 59 PRO A CA 1
ATOM 484 C C . PRO A 1 59 ? -13.688 8.195 -9.453 1 43.88 59 PRO A C 1
ATOM 486 O O . PRO A 1 59 ? -13.688 8.391 -10.672 1 43.88 59 PRO A O 1
ATOM 489 N N . SER A 1 60 ? -12.547 8.117 -8.742 1 42.84 60 SER A N 1
ATOM 490 C CA . SER A 1 60 ? -11.219 8.18 -9.336 1 42.84 60 SER A CA 1
ATOM 491 C C . SER A 1 60 ? -11 7.047 -10.328 1 42.84 60 SER A C 1
ATOM 493 O O . SER A 1 60 ? -10.055 7.086 -11.125 1 42.84 60 SER A O 1
ATOM 495 N N . ASP A 1 61 ? -11.688 6.129 -10.305 1 40.94 61 ASP A N 1
ATOM 496 C CA . ASP A 1 61 ? -11.484 4.969 -11.172 1 40.94 61 ASP A CA 1
ATOM 497 C C . ASP A 1 61 ? -12.109 5.191 -12.547 1 40.94 61 ASP A C 1
ATOM 499 O O . ASP A 1 61 ? -12.016 4.328 -13.422 1 40.94 61 ASP A O 1
ATOM 503 N N . ILE A 1 62 ? -12.844 6.293 -12.695 1 46.72 62 ILE A N 1
ATOM 504 C CA . ILE A 1 62 ? -13.445 6.621 -13.984 1 46.72 62 ILE A CA 1
ATOM 505 C C . ILE A 1 62 ? -12.805 7.887 -14.547 1 46.72 62 ILE A C 1
ATOM 507 O O . ILE A 1 62 ? -12.586 8.859 -13.812 1 46.72 62 ILE A O 1
ATOM 511 N N . THR A 1 63 ? -12.258 7.73 -15.719 1 51.91 63 THR A N 1
ATOM 512 C CA . THR A 1 63 ? -11.703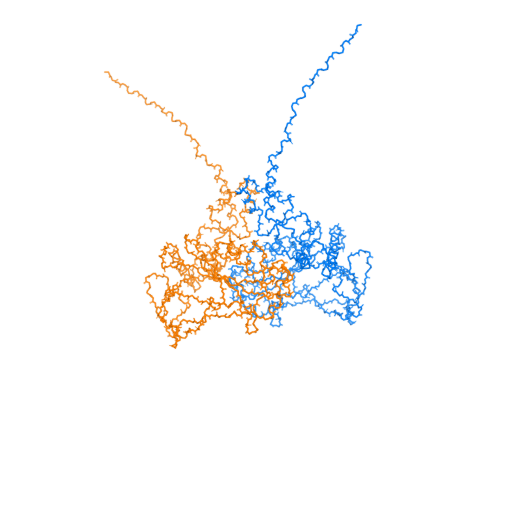 8.906 -16.375 1 51.91 63 THR A CA 1
ATOM 513 C C . THR A 1 63 ? -12.719 9.508 -17.359 1 51.91 63 THR A C 1
ATOM 515 O O . THR A 1 63 ? -13.672 8.836 -17.75 1 51.91 63 THR A O 1
ATOM 518 N N . ILE A 1 64 ? -12.438 10.789 -17.547 1 62.03 64 ILE A N 1
ATOM 519 C CA . ILE A 1 64 ? -13.266 11.477 -18.531 1 62.03 64 ILE A CA 1
ATOM 520 C C . ILE A 1 64 ? -13.234 10.711 -19.844 1 62.03 64 ILE A C 1
ATOM 522 O O . ILE A 1 64 ? -14.25 10.633 -20.547 1 62.03 64 ILE A O 1
ATOM 526 N N . THR A 1 65 ? -12.188 10.094 -19.969 1 61.66 65 THR A N 1
ATOM 527 C CA . THR A 1 65 ? -12.047 9.336 -21.219 1 61.66 65 THR A CA 1
ATOM 528 C C . THR A 1 65 ? -12.938 8.102 -21.203 1 61.66 65 THR A C 1
ATOM 530 O O . THR A 1 65 ? -13.57 7.773 -22.203 1 61.66 65 THR A O 1
ATOM 533 N N . ASP A 1 66 ? -12.992 7.469 -20.094 1 61.25 66 ASP A N 1
ATOM 534 C CA . ASP A 1 66 ? -13.875 6.316 -19.953 1 61.25 66 ASP A CA 1
ATOM 535 C C . ASP A 1 66 ? -15.336 6.727 -20.141 1 61.25 66 ASP A C 1
ATOM 537 O O . ASP A 1 66 ? -16.094 6.039 -20.828 1 61.25 66 ASP A O 1
ATOM 541 N N . MET A 1 67 ? -15.617 7.695 -19.469 1 67 67 MET A N 1
ATOM 542 C CA . MET A 1 67 ? -16.984 8.195 -19.547 1 67 67 MET A CA 1
ATOM 543 C C . MET A 1 67 ? -17.344 8.609 -20.969 1 67 67 MET A C 1
ATOM 545 O O . MET A 1 67 ? -18.453 8.359 -21.438 1 67 67 MET A O 1
ATOM 549 N N . HIS A 1 68 ? -16.406 9.219 -21.594 1 67.25 68 HIS A N 1
ATOM 550 C CA . HIS A 1 68 ? -16.594 9.641 -22.969 1 67.25 68 HIS A CA 1
ATOM 551 C C . HIS A 1 68 ? -16.766 8.445 -23.906 1 67.25 68 HIS A C 1
ATOM 553 O O . HIS A 1 68 ? -17.641 8.453 -24.766 1 67.25 68 HIS A O 1
ATOM 559 N N . ALA A 1 69 ? -16.016 7.508 -23.688 1 65.62 69 ALA A N 1
ATOM 560 C CA . ALA A 1 69 ? -16.125 6.301 -24.516 1 65.62 69 ALA A CA 1
ATOM 561 C C . ALA A 1 69 ? -17.484 5.633 -24.312 1 65.62 69 ALA A C 1
ATOM 563 O O . ALA A 1 69 ? -18.094 5.16 -25.281 1 65.62 69 ALA A O 1
ATOM 564 N N . ASP A 1 70 ? -17.859 5.527 -23.125 1 67.44 70 ASP A N 1
ATOM 565 C CA . ASP A 1 70 ? -19.188 4.977 -22.812 1 67.44 70 ASP A CA 1
ATOM 566 C C . ASP A 1 70 ? -20.281 5.773 -23.5 1 67.44 70 ASP A C 1
ATOM 568 O O . ASP A 1 70 ? -21.234 5.191 -24.031 1 67.44 70 ASP A O 1
ATOM 572 N N . PHE A 1 71 ? -20.188 7.027 -23.422 1 67.38 71 PHE A N 1
ATOM 573 C CA . PHE A 1 71 ? -21.156 7.918 -24.016 1 67.38 71 PHE A CA 1
ATOM 574 C C . PHE A 1 71 ? -21.203 7.727 -25.531 1 67.38 71 PHE A C 1
ATOM 576 O O . PHE A 1 71 ? -22.281 7.652 -26.125 1 67.38 71 PHE A O 1
ATOM 583 N N . CYS A 1 72 ? -20.031 7.621 -26.047 1 67.56 72 CYS A N 1
ATOM 584 C CA . CYS A 1 72 ? -19.953 7.48 -27.484 1 67.56 72 CYS A CA 1
ATOM 585 C C . CYS A 1 72 ? -20.516 6.133 -27.938 1 67.56 72 CYS A C 1
ATOM 587 O O . CYS A 1 72 ? -21.016 6.012 -29.047 1 67.56 72 CYS A O 1
ATOM 589 N N . ARG A 1 73 ? -20.438 5.211 -27.125 1 66.19 73 ARG A N 1
ATOM 590 C CA . ARG A 1 73 ? -20.984 3.896 -27.438 1 66.19 73 ARG A CA 1
ATOM 591 C C . ARG A 1 73 ? -22.516 3.898 -27.328 1 66.19 73 ARG A C 1
ATOM 593 O O . ARG A 1 73 ? -23.188 3.244 -28.125 1 66.19 73 ARG A O 1
ATOM 600 N N . GLU A 1 74 ? -23 4.543 -26.344 1 61.62 74 GLU A N 1
ATOM 601 C CA . GLU A 1 74 ? -24.422 4.398 -26 1 61.62 74 GLU A CA 1
ATOM 602 C C . GLU A 1 74 ? -25.266 5.488 -26.656 1 61.62 74 GLU A C 1
ATOM 604 O O . GLU A 1 74 ? -26.453 5.281 -26.938 1 61.62 74 GLU A O 1
ATOM 609 N N . VAL A 1 75 ? -24.734 6.633 -26.781 1 65.06 75 VAL A N 1
ATOM 610 C CA . VAL A 1 75 ? -25.609 7.742 -27.141 1 65.06 75 VAL A CA 1
ATOM 611 C C . VAL A 1 75 ? -25.188 8.297 -28.5 1 65.06 75 VAL A C 1
ATOM 613 O O . VAL A 1 75 ? -25.938 8.18 -29.484 1 65.06 75 VAL A O 1
ATOM 616 N N . LYS A 1 76 ? -24.109 9.039 -28.672 1 65.62 76 LYS A N 1
ATOM 617 C CA . LYS A 1 76 ? -23.688 9.711 -29.906 1 65.62 76 LYS A CA 1
ATOM 618 C C . LYS A 1 76 ? -22.188 9.992 -29.906 1 65.62 76 LYS A C 1
ATOM 620 O O . LYS A 1 76 ? -21.609 10.234 -28.844 1 65.62 76 LYS A O 1
ATOM 625 N N . ARG A 1 77 ? -21.625 9.898 -30.969 1 63.94 77 ARG A N 1
ATOM 626 C CA . ARG A 1 77 ? -20.188 10.164 -31.125 1 63.94 77 ARG A CA 1
ATOM 627 C C . ARG A 1 77 ? -19.891 11.648 -30.969 1 63.94 77 ARG A C 1
ATOM 629 O O . ARG A 1 77 ? -20.438 12.484 -31.688 1 63.94 77 ARG A O 1
ATOM 636 N N . VAL A 1 78 ? -19.375 12.094 -29.812 1 70.5 78 VAL A N 1
ATOM 637 C CA . VAL A 1 78 ? -18.922 13.453 -29.547 1 70.5 78 VAL A CA 1
ATOM 638 C C . VAL A 1 78 ? -17.422 13.445 -29.281 1 70.5 78 VAL A C 1
ATOM 640 O O . VAL A 1 78 ? -16.859 12.445 -28.812 1 70.5 78 VAL A O 1
ATOM 643 N N . CYS A 1 79 ? -16.734 14.492 -29.812 1 64.75 79 CYS A N 1
ATOM 644 C CA . CYS A 1 79 ? -15.305 14.539 -29.547 1 64.75 79 CYS A CA 1
ATOM 645 C C . CYS A 1 79 ? -15.023 14.664 -28.047 1 64.75 79 CYS A C 1
ATOM 647 O O . CYS A 1 79 ? -15.859 15.18 -27.297 1 64.75 79 CYS A O 1
ATOM 649 N N . LEU A 1 80 ? -13.891 14.102 -27.656 1 68.69 80 LEU A N 1
ATOM 650 C CA . LEU A 1 80 ? -13.5 14.07 -26.25 1 68.69 80 LEU A CA 1
ATOM 651 C C . LEU A 1 80 ? -13.477 15.484 -25.656 1 68.69 80 LEU A C 1
ATOM 653 O O . LEU A 1 80 ? -13.875 15.688 -24.516 1 68.69 80 LEU A O 1
ATOM 657 N N . GLU A 1 81 ? -13.172 16.391 -26.422 1 63.94 81 GLU A N 1
ATOM 658 C CA . GLU A 1 81 ? -13.094 17.766 -25.938 1 63.94 81 GLU A CA 1
ATOM 659 C C . GLU A 1 81 ? -14.469 18.297 -25.562 1 63.94 81 GLU A C 1
ATOM 661 O O . GLU A 1 81 ? -14.625 18.969 -24.531 1 63.94 81 GLU A O 1
ATOM 666 N N . THR A 1 82 ? -15.352 18.047 -26.344 1 67.62 82 THR A N 1
ATOM 667 C CA . THR A 1 82 ? -16.719 18.469 -26.047 1 67.62 82 THR A CA 1
ATOM 668 C C . THR A 1 82 ? -17.234 17.797 -24.781 1 67.62 82 THR A C 1
ATOM 670 O O . THR A 1 82 ? -17.891 18.422 -23.953 1 67.62 82 THR A O 1
ATOM 673 N N . TYR A 1 83 ? -16.922 16.531 -24.688 1 70.94 83 TYR A N 1
ATOM 674 C CA . TYR A 1 83 ? -17.344 15.781 -23.516 1 70.94 83 TYR A CA 1
ATOM 675 C C . TYR A 1 83 ? -16.625 16.297 -22.266 1 70.94 83 TYR A C 1
ATOM 677 O O . TYR A 1 83 ? -17.25 16.484 -21.219 1 70.94 83 TYR A O 1
ATOM 685 N N . ARG A 1 84 ? -15.43 16.562 -22.484 1 68.06 84 ARG A N 1
ATOM 686 C CA . ARG A 1 84 ? -14.648 17.109 -21.391 1 68.06 84 ARG A CA 1
ATOM 687 C C . ARG A 1 84 ? -15.188 18.484 -20.969 1 68.06 84 ARG A C 1
ATOM 689 O O . ARG A 1 84 ? -15.266 18.781 -19.766 1 68.06 84 ARG A O 1
ATOM 696 N N . LYS A 1 85 ? -15.492 19.234 -21.859 1 66.5 85 LYS A N 1
ATOM 697 C CA . LYS A 1 85 ? -16.031 20.562 -21.562 1 66.5 85 LYS A CA 1
ATOM 698 C C . LYS A 1 85 ? -17.344 20.469 -20.797 1 66.5 85 LYS A C 1
ATOM 700 O O . LYS A 1 85 ? -17.625 21.281 -19.922 1 66.5 85 LYS A O 1
ATOM 705 N N . GLU A 1 86 ? -18.047 19.453 -21.156 1 68.88 86 GLU A N 1
ATOM 706 C CA . GLU A 1 86 ? -19.297 19.266 -20.438 1 68.88 86 GLU A CA 1
ATOM 707 C C . GLU A 1 86 ? -19.062 18.781 -19 1 68.88 86 GLU A C 1
ATOM 709 O O . GLU A 1 86 ? -19.766 19.188 -18.078 1 68.88 86 GLU A O 1
ATOM 714 N N . VAL A 1 87 ? -18.078 17.922 -18.859 1 65.19 87 VAL A N 1
ATOM 715 C CA . VAL A 1 87 ? -17.688 17.5 -17.531 1 65.19 87 VAL A CA 1
ATOM 716 C C . VAL A 1 87 ? -17.219 18.703 -16.719 1 65.19 87 VAL A C 1
ATOM 718 O O . VAL A 1 87 ? -17.562 18.844 -15.539 1 65.19 87 VAL A O 1
ATOM 721 N N . GLU A 1 88 ? -16.547 19.547 -17.391 1 63.19 88 GLU A N 1
ATOM 722 C CA . GLU A 1 88 ? -16.078 20.766 -16.766 1 63.19 88 GLU A CA 1
ATOM 723 C C . GLU A 1 88 ? -17.234 21.719 -16.469 1 63.19 88 GLU A C 1
ATOM 725 O O . GLU A 1 88 ? -17.266 22.375 -15.414 1 63.19 88 GLU A O 1
ATOM 730 N N . ARG A 1 89 ? -18.062 21.797 -17.391 1 62.31 89 ARG A N 1
ATOM 731 C CA . ARG A 1 89 ? -19.234 22.656 -17.234 1 62.31 89 ARG A CA 1
ATOM 732 C C . ARG A 1 89 ? -20.094 22.188 -16.062 1 62.31 89 ARG A C 1
ATOM 734 O O . ARG A 1 89 ? -20.641 23.016 -15.32 1 62.31 89 ARG A O 1
ATOM 741 N N . LEU A 1 90 ? -20.172 20.859 -15.945 1 59.34 90 LEU A N 1
ATOM 742 C CA . LEU A 1 90 ? -20.953 20.297 -14.844 1 59.34 90 LEU A CA 1
ATOM 743 C C . LEU A 1 90 ? -20.156 20.328 -13.547 1 59.34 90 LEU A C 1
ATOM 745 O O . LEU A 1 90 ? -20.656 19.906 -12.5 1 59.34 90 LEU A O 1
ATOM 749 N N . ASN A 1 91 ? -19.047 20.938 -13.617 1 52.88 91 ASN A N 1
ATOM 750 C CA . ASN A 1 91 ? -18.156 21.109 -12.477 1 52.88 91 ASN A CA 1
ATOM 751 C C . ASN A 1 91 ? -17.906 19.766 -11.773 1 52.88 91 ASN A C 1
ATOM 753 O O . ASN A 1 91 ? -17.984 19.688 -10.547 1 52.88 91 ASN A O 1
ATOM 757 N N . ILE A 1 92 ? -17.781 18.75 -12.555 1 50.84 92 ILE A N 1
ATOM 758 C CA . ILE A 1 92 ? -17.531 17.422 -12.031 1 50.84 92 ILE A CA 1
ATOM 759 C C . ILE A 1 92 ? -16.047 17.109 -12.062 1 50.84 92 ILE A C 1
ATOM 761 O O . ILE A 1 92 ? -15.383 17.328 -13.086 1 50.84 92 ILE A O 1
ATOM 765 N N . SER A 1 93 ? -15.398 16.969 -10.992 1 48.19 93 SER A N 1
ATOM 766 C CA . SER A 1 93 ? -14.008 16.531 -10.883 1 48.19 93 SER A CA 1
ATOM 767 C C . SER A 1 93 ? -13.914 15.055 -10.516 1 48.19 93 SER A C 1
ATOM 769 O O . SER A 1 93 ? -14.914 14.445 -10.125 1 48.19 93 SER A O 1
ATOM 771 N N . PHE A 1 94 ? -12.953 14.398 -11.094 1 43.25 94 PHE A N 1
ATOM 772 C CA . PHE A 1 94 ? -12.727 12.992 -10.773 1 43.25 94 PHE A CA 1
ATOM 773 C C . PHE A 1 94 ? -12.031 12.859 -9.422 1 43.25 94 PHE A C 1
ATOM 775 O O . PHE A 1 94 ? -11.094 13.609 -9.117 1 43.25 94 PHE A O 1
ATOM 782 N N . ALA A 1 95 ? -12.766 12.352 -8.469 1 40.81 95 ALA A N 1
ATOM 783 C CA . ALA A 1 95 ? -12.203 12.133 -7.141 1 40.81 95 ALA A CA 1
ATOM 784 C C . ALA A 1 95 ? -10.875 11.383 -7.23 1 40.81 95 ALA A C 1
ATOM 786 O O . ALA A 1 95 ? -10.719 10.477 -8.055 1 40.81 95 ALA A O 1
ATOM 787 N N . VAL A 1 96 ? -9.711 11.984 -7.031 1 37.44 96 VAL A N 1
ATOM 788 C CA . VAL A 1 96 ? -8.438 11.273 -6.91 1 37.44 96 VAL A CA 1
ATOM 789 C C . VAL A 1 96 ? -8.562 10.188 -5.848 1 37.44 96 VAL A C 1
ATOM 791 O O . VAL A 1 96 ? -9.203 10.383 -4.812 1 37.44 96 VAL A O 1
ATOM 794 N N . LEU A 1 97 ? -8.258 9.008 -6.027 1 34.91 97 LEU A N 1
ATOM 795 C CA . LEU A 1 97 ? -7.934 7.922 -5.109 1 34.91 97 LEU A CA 1
ATOM 796 C C . LEU A 1 97 ? -6.957 8.391 -4.035 1 34.91 97 LEU A C 1
ATOM 798 O O . LEU A 1 97 ? -5.93 8.992 -4.348 1 34.91 97 LEU A O 1
ATOM 802 N N . GLY A 1 98 ? -7.43 8.609 -2.645 1 42.31 98 GLY A N 1
ATOM 803 C CA . GLY A 1 98 ? -6.648 9.055 -1.503 1 42.31 98 GLY A CA 1
ATOM 804 C C . GLY A 1 98 ? -7.289 10.211 -0.755 1 42.31 98 GLY A C 1
ATOM 805 O O . GLY A 1 98 ? -6.691 10.766 0.172 1 42.31 98 GLY A O 1
ATOM 806 N N . ALA A 1 99 ? -8.328 10.711 -1.393 1 50.72 99 ALA A N 1
ATOM 807 C CA . ALA A 1 99 ? -8.82 11.867 -0.646 1 50.72 99 ALA A CA 1
ATOM 808 C C . ALA A 1 99 ? -9.422 11.438 0.689 1 50.72 99 ALA A C 1
ATOM 810 O O . ALA A 1 99 ? -10.281 10.555 0.733 1 50.72 99 ALA A O 1
ATOM 811 N N . GLU A 1 100 ? -8.766 11.555 1.674 1 62.72 100 GLU A N 1
ATOM 812 C CA . GLU A 1 100 ? -9.203 11.328 3.047 1 62.72 100 GLU A CA 1
ATOM 813 C C . GLU A 1 100 ? -10.547 12 3.312 1 62.72 100 GLU A C 1
ATOM 815 O O . GLU A 1 100 ? -10.773 13.141 2.898 1 62.72 100 GLU A O 1
ATOM 820 N N . GLU A 1 101 ? -11.562 11.195 3.52 1 75.56 101 GLU A N 1
ATOM 821 C CA . GLU A 1 101 ? -12.867 11.695 3.943 1 75.56 101 GLU A CA 1
ATOM 822 C C . GLU A 1 101 ? -12.883 11.984 5.441 1 75.56 101 GLU A C 1
ATOM 824 O O . GLU A 1 101 ? -12.18 11.328 6.215 1 75.56 101 GLU A O 1
ATOM 829 N N . CYS A 1 102 ? -13.648 13.039 5.68 1 87.69 102 CYS A N 1
ATOM 830 C CA . CYS A 1 102 ? -13.773 13.375 7.094 1 87.69 102 CYS A CA 1
ATOM 831 C C . CYS A 1 102 ? -14.664 12.367 7.816 1 87.69 102 CYS A C 1
ATOM 833 O O . CYS A 1 102 ? -15.82 12.18 7.449 1 87.69 102 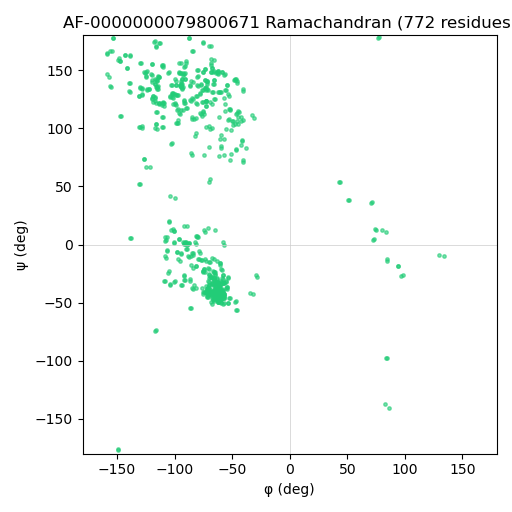CYS A O 1
ATOM 835 N N . GLU A 1 103 ? -14.211 11.797 8.758 1 88.38 103 GLU A N 1
ATOM 836 C CA . GLU A 1 103 ? -14.93 10.75 9.484 1 88.38 103 GLU A CA 1
ATOM 837 C C . GLU A 1 103 ? -16.094 11.328 10.281 1 88.38 103 GLU A C 1
ATOM 839 O O . GLU A 1 103 ? -17.141 10.695 10.406 1 88.38 103 GLU A O 1
ATOM 844 N N . THR A 1 104 ? -15.906 12.508 10.859 1 90.94 104 THR A N 1
ATOM 845 C CA . THR A 1 104 ? -16.984 13.172 11.578 1 90.94 104 THR A CA 1
ATOM 846 C C . THR A 1 104 ? -18.172 13.43 10.648 1 90.94 104 THR A C 1
ATOM 848 O O . THR A 1 104 ? -19.312 13.156 11.008 1 90.94 104 THR A O 1
ATOM 851 N N . CYS A 1 105 ? -17.891 13.922 9.555 1 90.38 105 CYS A N 1
ATOM 852 C CA . CYS A 1 105 ? -18.922 14.195 8.57 1 90.38 105 CYS A CA 1
ATOM 853 C C . CYS A 1 105 ? -19.578 12.906 8.086 1 90.38 105 CYS A C 1
ATOM 855 O O . CYS A 1 105 ? -20.781 12.844 7.902 1 90.38 105 CYS A O 1
ATOM 857 N N . THR A 1 106 ? -18.75 11.906 7.82 1 88.75 106 THR A N 1
ATOM 858 C CA . THR A 1 106 ? -19.266 10.617 7.355 1 88.75 106 THR A CA 1
ATOM 859 C C . THR A 1 106 ? -20.188 9.992 8.398 1 88.75 106 THR A C 1
ATOM 861 O O . THR A 1 106 ? -21.25 9.484 8.055 1 88.75 106 THR A O 1
ATOM 864 N N . LYS A 1 107 ? -19.797 10.047 9.648 1 90.31 107 LYS A N 1
ATOM 865 C CA . LYS A 1 107 ? -20.625 9.508 10.734 1 90.31 107 LYS A CA 1
ATOM 866 C C . LYS A 1 107 ? -21.984 10.195 10.773 1 90.31 107 LYS A C 1
ATOM 868 O O . LYS A 1 107 ? -23.016 9.539 10.945 1 90.31 107 LYS A O 1
ATOM 873 N N . HIS A 1 108 ? -21.922 11.445 10.625 1 92.06 108 HIS A N 1
ATOM 874 C CA . HIS A 1 108 ? -23.156 12.203 10.641 1 92.06 108 HIS A CA 1
ATOM 875 C C . HIS A 1 108 ? -24.047 11.828 9.461 1 92.06 108 HIS A C 1
ATOM 877 O O . HIS A 1 108 ? -25.266 11.688 9.617 1 92.06 108 HIS A O 1
ATOM 883 N N . LEU A 1 109 ? -23.453 11.711 8.297 1 87.88 109 LEU A N 1
ATOM 884 C CA . LEU A 1 109 ? -24.188 11.328 7.094 1 87.88 109 LEU A CA 1
ATOM 885 C C . LEU A 1 109 ? -24.891 9.984 7.285 1 87.88 109 LEU A C 1
ATOM 887 O O . LEU A 1 109 ? -26.062 9.844 6.953 1 87.88 109 LEU A O 1
ATOM 891 N N . GLU A 1 110 ? -24.141 9.008 7.742 1 88.25 110 GLU A N 1
ATOM 892 C CA . GLU A 1 110 ? -24.719 7.684 7.98 1 88.25 110 GLU A CA 1
ATOM 893 C C . GLU A 1 110 ? -25.812 7.746 9.023 1 88.25 110 GLU A C 1
ATOM 895 O O . GLU A 1 110 ? -26.844 7.078 8.891 1 88.25 110 GLU A O 1
ATOM 900 N N . HIS A 1 111 ? -25.578 8.555 10.102 1 89.94 111 HIS A N 1
ATOM 901 C CA . HIS A 1 111 ? -26.562 8.758 11.148 1 89.94 111 HIS A CA 1
ATOM 902 C C . HIS A 1 111 ? -27.859 9.312 10.57 1 89.94 111 HIS A C 1
ATOM 904 O O . HIS A 1 111 ? -28.953 8.836 10.891 1 89.94 111 HIS A O 1
ATOM 910 N N . MET A 1 112 ? -27.75 10.227 9.727 1 89.5 112 MET A N 1
ATOM 911 C CA . MET A 1 112 ? -28.922 10.844 9.094 1 89.5 112 MET A CA 1
ATOM 912 C C . MET A 1 112 ? -29.594 9.867 8.125 1 89.5 112 MET A C 1
ATOM 914 O O . MET A 1 112 ? -30.812 9.805 8.047 1 89.5 112 MET A O 1
ATOM 918 N N . GLY A 1 113 ? -28.75 9.203 7.371 1 85.88 113 GLY A N 1
ATOM 919 C CA . GLY A 1 113 ? -29.281 8.211 6.457 1 85.88 113 GLY A CA 1
ATOM 920 C C . GLY A 1 113 ? -30.094 7.141 7.148 1 85.88 113 GLY A C 1
ATOM 921 O O . GLY A 1 113 ? -31.172 6.762 6.664 1 85.88 113 GLY A O 1
ATOM 922 N N . ASP A 1 114 ? -29.641 6.676 8.18 1 85.19 114 ASP A N 1
ATOM 923 C CA . ASP A 1 114 ? -30.328 5.633 8.938 1 85.19 114 ASP A CA 1
ATOM 924 C C . ASP A 1 114 ? -31.672 6.129 9.469 1 85.19 114 ASP A C 1
ATOM 926 O O . ASP A 1 114 ? -32.625 5.359 9.562 1 85.19 114 ASP A O 1
ATOM 930 N N . ARG A 1 115 ? -31.672 7.375 9.758 1 84.88 115 ARG A N 1
ATOM 931 C CA . ARG A 1 115 ? -32.906 7.961 10.273 1 84.88 115 ARG A CA 1
ATOM 932 C C . ARG A 1 115 ? -33.875 8.305 9.141 1 84.88 115 ARG A C 1
ATOM 934 O O . ARG A 1 115 ? -35.062 8.469 9.367 1 84.88 115 ARG A O 1
ATOM 941 N N . GLY A 1 116 ? -33.344 8.391 7.938 1 81.31 116 GLY A N 1
ATOM 942 C CA . GLY A 1 116 ? -34.188 8.672 6.781 1 81.31 116 GLY A CA 1
ATOM 943 C C . GLY A 1 116 ? -34.625 10.117 6.703 1 81.31 116 GLY A C 1
ATOM 944 O O . GLY A 1 116 ? -35.719 10.414 6.219 1 81.31 116 GLY A O 1
ATOM 945 N N . THR A 1 117 ? -33.969 10.969 7.535 1 78.44 117 THR A N 1
ATOM 946 C CA . THR A 1 117 ? -34.344 12.375 7.516 1 78.44 117 THR A CA 1
ATOM 947 C C . THR A 1 117 ? -33.125 13.258 7.246 1 78.44 117 THR A C 1
ATOM 949 O O . THR A 1 117 ? -32 12.844 7.5 1 78.44 117 THR A O 1
ATOM 952 N N . ALA A 1 118 ? -33.469 14.281 6.617 1 79.5 118 ALA A N 1
ATOM 953 C CA . ALA A 1 118 ? -32.406 15.25 6.348 1 79.5 118 ALA A CA 1
ATOM 954 C C . ALA A 1 118 ? -32.281 16.25 7.488 1 79.5 118 ALA A C 1
ATOM 956 O O . ALA A 1 118 ? -31.312 17.016 7.543 1 79.5 118 ALA A O 1
ATOM 957 N N . GLU A 1 119 ? -33.188 16.109 8.438 1 81.31 119 GLU A N 1
ATOM 958 C CA . GLU A 1 119 ? -33.188 17.094 9.516 1 81.31 119 GLU A CA 1
ATOM 959 C C . GLU A 1 119 ? -32.375 16.609 10.711 1 81.31 119 GLU A C 1
ATOM 961 O O . GLU A 1 119 ? -32.438 15.43 11.078 1 81.31 119 GLU A O 1
ATOM 966 N N . THR A 1 120 ? -31.625 17.5 11.227 1 85.44 120 THR A N 1
ATOM 967 C CA . THR A 1 120 ? -30.812 17.172 12.398 1 85.44 120 THR A CA 1
ATOM 968 C C . THR A 1 120 ? -31.703 17.031 13.641 1 85.44 120 THR A C 1
ATOM 970 O O . THR A 1 120 ? -32.719 17.703 13.758 1 85.44 120 THR A O 1
ATOM 973 N N . CYS A 1 121 ? -31.531 16.109 14.562 1 85.12 121 CYS A N 1
ATOM 974 C CA . CYS A 1 121 ? -32.406 15.812 15.688 1 85.12 121 CYS A CA 1
ATOM 975 C C . CYS A 1 121 ? -31.844 16.375 16.984 1 85.12 121 CYS A C 1
ATOM 977 O O . CYS A 1 121 ? -32.281 16 18.078 1 85.12 121 CYS A O 1
ATOM 979 N N . GLY A 1 122 ? -30.891 17.203 17.016 1 84.44 122 GLY A N 1
ATOM 980 C CA . GLY A 1 122 ? -30.375 17.828 18.219 1 84.44 122 GLY A CA 1
ATOM 981 C C . GLY A 1 122 ? -29.562 16.875 19.078 1 84.44 122 GLY A C 1
ATOM 982 O O . GLY A 1 122 ? -29.188 17.203 20.203 1 84.44 122 GLY A O 1
ATOM 983 N N . CYS A 1 123 ? -29.328 15.695 18.641 1 91.19 123 CYS A N 1
ATOM 984 C CA . CYS A 1 123 ? -28.562 14.734 19.406 1 91.19 123 CYS A CA 1
ATOM 985 C C . CYS A 1 123 ? -27.094 15.141 19.469 1 91.19 123 CYS A C 1
ATOM 987 O O . CYS A 1 123 ? -26.688 16.109 18.828 1 91.19 123 CYS A O 1
ATOM 989 N N . LYS A 1 124 ? -26.375 14.438 20.297 1 92.38 124 LYS A N 1
ATOM 990 C CA . LYS A 1 124 ? -24.969 14.758 20.531 1 92.38 124 LYS A CA 1
ATOM 991 C C . LYS A 1 124 ? -24.172 14.688 19.234 1 92.38 124 LYS A C 1
ATOM 993 O O . LYS A 1 124 ? -23.297 15.531 18.984 1 92.38 124 LYS A O 1
ATOM 998 N N . LEU A 1 125 ? -24.469 13.695 18.484 1 91.5 125 LEU A N 1
ATOM 999 C CA . LEU A 1 125 ? -23.766 13.523 17.219 1 91.5 125 LEU A CA 1
ATOM 1000 C C . LEU A 1 125 ? -24.047 14.695 16.281 1 91.5 125 LEU A C 1
ATOM 1002 O O . LEU A 1 125 ? -23.125 15.203 15.633 1 91.5 125 LEU A O 1
ATOM 1006 N N . CYS A 1 126 ? -25.203 15.102 16.203 1 93.38 126 CYS A N 1
ATOM 1007 C CA . CYS A 1 126 ? -25.578 16.219 15.344 1 93.38 126 CYS A CA 1
ATOM 1008 C C . CYS A 1 126 ? -24.969 17.516 15.844 1 93.38 126 CYS A C 1
ATOM 1010 O O . CYS A 1 126 ? -24.531 18.359 15.047 1 93.38 126 CYS A O 1
ATOM 1012 N N . GLN A 1 127 ? -24.969 17.703 17.125 1 93.81 127 GLN A N 1
ATOM 1013 C CA . GLN A 1 127 ? -24.375 18.906 17.703 1 93.81 127 GLN A CA 1
ATOM 1014 C C . GLN A 1 127 ? -22.875 18.953 17.422 1 93.81 127 GLN A C 1
ATOM 1016 O O . GLN A 1 127 ? -22.344 20 17.047 1 93.81 127 GLN A O 1
ATOM 1021 N N . HIS A 1 128 ? -22.297 17.844 17.656 1 93.75 128 HIS A N 1
ATOM 1022 C CA . HIS A 1 128 ? -20.875 17.75 17.391 1 93.75 128 HIS A CA 1
ATOM 1023 C C . HIS A 1 128 ? -20.562 18.062 15.93 1 93.75 128 HIS A C 1
ATOM 1025 O O . HIS A 1 128 ? -19.578 18.75 15.633 1 93.75 128 HIS A O 1
ATOM 1031 N N . HIS A 1 129 ? -21.344 17.531 15.086 1 94.06 129 HIS A N 1
ATOM 1032 C CA . HIS A 1 129 ? -21.156 17.797 13.656 1 94.06 129 HIS A CA 1
ATOM 1033 C C . HIS A 1 129 ? -21.312 19.266 13.336 1 94.06 129 HIS A C 1
ATOM 1035 O O . HIS A 1 129 ? -20.531 19.828 12.562 1 94.06 129 HIS A O 1
ATOM 1041 N N . SER A 1 130 ? -22.281 19.922 13.906 1 94.44 130 SER A N 1
ATOM 1042 C CA . SER A 1 130 ? -22.5 21.344 13.688 1 94.44 130 SER A CA 1
ATOM 1043 C C . SER A 1 130 ? -21.297 22.172 14.133 1 94.44 130 SER A C 1
ATOM 1045 O O . SER A 1 130 ? -20.859 23.094 13.438 1 94.44 130 SER A O 1
ATOM 1047 N N . GLU A 1 131 ? -20.781 21.828 15.266 1 93.88 131 GLU A N 1
ATOM 1048 C CA . GLU A 1 131 ? -19.594 22.516 15.766 1 93.88 131 GLU A CA 1
ATOM 1049 C C . GLU A 1 131 ? -18.391 22.266 14.852 1 93.88 131 GLU A C 1
ATOM 1051 O O . GLU A 1 131 ? -17.625 23.188 14.578 1 93.88 131 GLU A O 1
ATOM 1056 N N . HIS A 1 132 ? -18.297 21.078 14.445 1 93.94 132 HIS A N 1
ATOM 1057 C CA . HIS A 1 132 ? -17.234 20.688 13.523 1 93.94 132 HIS A CA 1
ATOM 1058 C C . HIS A 1 132 ? -17.281 21.5 12.242 1 93.94 132 HIS A C 1
ATOM 1060 O O . HIS A 1 132 ? -16.234 21.984 11.773 1 93.94 132 HIS A O 1
ATOM 1066 N N . ILE A 1 133 ? -18.406 21.703 11.758 1 94.75 133 ILE A N 1
ATOM 1067 C CA . ILE A 1 133 ? -18.594 22.453 10.516 1 94.75 133 ILE A CA 1
ATOM 1068 C C . ILE A 1 133 ? -18.25 23.922 10.742 1 94.75 133 ILE A C 1
ATOM 1070 O O . ILE A 1 133 ? -17.641 24.562 9.891 1 94.75 133 ILE A O 1
ATOM 1074 N N . ARG A 1 134 ? -18.656 24.406 11.836 1 94.44 134 ARG A N 1
ATOM 1075 C CA . ARG A 1 134 ? -18.344 25.781 12.172 1 94.44 134 ARG A CA 1
ATOM 1076 C C . ARG A 1 134 ? -16.828 26 12.219 1 94.44 134 ARG A C 1
ATOM 1078 O O . ARG A 1 134 ? -16.312 26.953 11.641 1 94.44 134 ARG A O 1
ATOM 1085 N N . ARG A 1 135 ? -16.172 25.172 12.914 1 94.25 135 ARG A N 1
ATOM 1086 C CA . ARG A 1 135 ? -14.727 25.266 13.016 1 94.25 135 ARG A CA 1
ATOM 1087 C C . ARG A 1 135 ? -14.07 25.141 11.648 1 94.25 135 ARG A C 1
ATOM 1089 O O . ARG A 1 135 ? -13.094 25.844 11.352 1 94.25 135 ARG A O 1
ATOM 1096 N N . ARG A 1 136 ? -14.555 24.203 10.906 1 94.19 136 ARG A N 1
ATOM 1097 C CA . ARG A 1 136 ? -14.07 24.031 9.539 1 94.19 136 ARG A CA 1
ATOM 1098 C C . ARG A 1 136 ? -14.18 25.328 8.758 1 94.19 136 ARG A C 1
ATOM 1100 O O . ARG A 1 136 ? -13.211 25.766 8.125 1 94.19 136 ARG A O 1
ATOM 1107 N N . ASP A 1 137 ? -15.305 25.922 8.781 1 94.56 137 ASP A N 1
ATOM 1108 C CA . ASP A 1 137 ? -15.57 27.141 8 1 94.56 137 ASP A CA 1
ATOM 1109 C C . ASP A 1 137 ? -14.68 28.281 8.461 1 94.56 137 ASP A C 1
ATOM 1111 O O . ASP A 1 137 ? -14.156 29.047 7.637 1 94.56 137 ASP A O 1
ATOM 1115 N N . GLU A 1 138 ? -14.516 28.406 9.719 1 95.06 138 GLU A N 1
ATOM 1116 C CA . GLU A 1 138 ? -13.633 29.438 10.266 1 95.06 138 GLU A CA 1
ATOM 1117 C C . GLU A 1 138 ? -12.195 29.234 9.805 1 95.06 138 GLU A C 1
ATOM 1119 O O . GLU A 1 138 ? -11.531 30.188 9.375 1 95.06 138 GLU A O 1
ATOM 1124 N N . ALA A 1 139 ? -11.773 28.047 9.969 1 95.38 139 ALA A N 1
ATOM 1125 C CA . ALA A 1 139 ? -10.406 27.734 9.57 1 95.38 139 ALA A CA 1
ATOM 1126 C C . ALA A 1 139 ? -10.195 27.953 8.078 1 95.38 139 ALA A C 1
ATOM 1128 O O . ALA A 1 139 ? -9.164 28.5 7.664 1 95.38 139 ALA A O 1
ATOM 1129 N N . ARG A 1 140 ? -11.148 27.578 7.34 1 94.25 140 ARG A N 1
ATOM 1130 C CA . ARG A 1 140 ? -11.062 27.734 5.895 1 94.25 140 ARG A CA 1
ATOM 1131 C C . ARG A 1 140 ? -11.055 29.219 5.516 1 94.25 140 ARG A C 1
ATOM 1133 O O . ARG A 1 140 ? -10.32 29.625 4.617 1 94.25 140 ARG A O 1
ATOM 1140 N N . ALA A 1 141 ? -11.867 29.938 6.145 1 94.56 141 ALA A N 1
ATOM 1141 C CA . ALA A 1 141 ? -11.891 31.375 5.91 1 94.56 141 ALA A CA 1
ATOM 1142 C C . ALA A 1 141 ? -10.531 32 6.219 1 94.56 141 ALA A C 1
ATOM 1144 O O . ALA A 1 141 ? -10.039 32.844 5.453 1 94.56 141 ALA A O 1
ATOM 1145 N N . ALA A 1 142 ? -9.984 31.609 7.266 1 95.12 142 ALA A N 1
ATOM 1146 C CA . ALA A 1 142 ? -8.664 32.094 7.629 1 95.12 142 ALA A CA 1
ATOM 1147 C C . ALA A 1 142 ? -7.621 31.719 6.582 1 95.12 142 ALA A C 1
ATOM 1149 O O . ALA A 1 142 ? -6.766 32.531 6.223 1 95.12 142 ALA A O 1
ATOM 1150 N N . TYR A 1 143 ? -7.684 30.531 6.18 1 93.5 143 TYR A N 1
ATOM 1151 C CA . TYR A 1 143 ? -6.773 30.031 5.148 1 93.5 143 TYR A CA 1
ATOM 1152 C C . TYR A 1 143 ? -6.898 30.859 3.875 1 93.5 143 TYR A C 1
ATOM 1154 O O . TYR A 1 143 ? -5.887 31.25 3.281 1 93.5 143 TYR A O 1
ATOM 1162 N N . LYS A 1 144 ? -8.086 31.156 3.461 1 90.31 144 LYS A N 1
ATOM 1163 C CA . LYS A 1 144 ? -8.336 31.953 2.262 1 90.31 144 LYS A CA 1
ATOM 1164 C C . LYS A 1 144 ? -7.82 33.375 2.43 1 90.31 144 LYS A C 1
ATOM 1166 O O . LYS A 1 144 ? -7.273 33.969 1.49 1 90.31 144 LYS A O 1
ATOM 1171 N N . MET A 1 145 ? -8.055 33.844 3.537 1 92.19 145 MET A N 1
ATOM 1172 C CA . MET A 1 145 ? -7.559 35.188 3.824 1 92.19 145 MET A CA 1
ATOM 1173 C C . MET A 1 145 ? -6.039 35.219 3.703 1 92.19 145 MET A C 1
ATOM 1175 O O . MET A 1 145 ? -5.492 36.156 3.117 1 92.19 145 MET A O 1
ATOM 1179 N N . ASP A 1 146 ? -5.395 34.25 4.281 1 90.62 146 ASP A N 1
ATOM 1180 C CA . ASP A 1 146 ? -3.939 34.188 4.184 1 90.62 146 ASP A CA 1
ATOM 1181 C C . ASP A 1 146 ? -3.492 34.031 2.732 1 90.62 146 ASP A C 1
ATOM 1183 O O . ASP A 1 146 ? -2.467 34.594 2.332 1 90.62 146 ASP A O 1
ATOM 1187 N N . ALA A 1 147 ? -4.223 33.25 2.01 1 88.75 147 ALA A N 1
ATOM 1188 C CA . ALA A 1 147 ? -3.895 33.031 0.606 1 88.75 147 ALA A CA 1
ATOM 1189 C C . ALA A 1 147 ? -4.043 34.281 -0.213 1 88.75 147 ALA A C 1
ATOM 1191 O O . ALA A 1 147 ? -3.361 34.469 -1.225 1 88.75 147 ALA A O 1
ATOM 1192 N N . GLY A 1 148 ? -4.91 35.094 0.163 1 86.31 148 GLY A N 1
ATOM 1193 C CA . GLY A 1 148 ? -5.168 36.344 -0.564 1 86.31 148 GLY A CA 1
ATOM 1194 C C . GLY A 1 148 ? -4.254 37.469 -0.15 1 86.31 148 GLY A C 1
ATOM 1195 O O . GLY A 1 148 ? -4.199 38.5 -0.82 1 86.31 148 GLY A O 1
ATOM 1196 N N . ARG A 1 149 ? -3.576 37.219 0.849 1 85.56 149 ARG A N 1
ATOM 1197 C CA . ARG A 1 149 ? -2.686 38.25 1.359 1 85.56 149 ARG A CA 1
ATOM 1198 C C . ARG A 1 149 ? -1.346 38.25 0.634 1 85.56 149 ARG A C 1
ATOM 1200 O O . ARG A 1 149 ? -0.847 37.156 0.273 1 85.56 149 ARG A O 1
ATOM 1207 N N . THR A 1 150 ? -0.826 39.406 0.359 1 80.06 150 THR A N 1
ATOM 1208 C CA . THR A 1 150 ? 0.536 39.5 -0.151 1 80.06 150 THR A CA 1
ATOM 1209 C C . THR A 1 150 ? 1.514 39.812 0.978 1 80.06 150 THR A C 1
ATOM 1211 O O . THR A 1 150 ? 1.507 40.938 1.526 1 80.06 150 THR A O 1
ATOM 1214 N N . PRO A 1 151 ? 2.207 38.844 1.293 1 79.62 151 PRO A N 1
ATOM 1215 C CA . PRO A 1 151 ? 3.141 39.094 2.398 1 79.62 151 PRO A CA 1
ATOM 1216 C C . PRO A 1 151 ? 4.191 40.156 2.074 1 79.62 151 PRO A C 1
ATOM 1218 O O . PRO A 1 151 ? 4.535 40.344 0.906 1 79.62 151 PRO A O 1
ATOM 1221 N N . ASP A 1 152 ? 4.578 40.844 3.125 1 80.88 152 ASP A N 1
ATOM 1222 C CA . ASP A 1 152 ? 5.688 41.781 2.971 1 80.88 152 ASP A CA 1
ATOM 1223 C C . ASP A 1 152 ? 7.023 41.062 2.902 1 80.88 152 ASP A C 1
ATOM 1225 O O . ASP A 1 152 ? 7.066 39.812 2.936 1 80.88 152 ASP A O 1
ATOM 1229 N N . ASP A 1 153 ? 8.094 41.781 2.633 1 79.62 153 ASP A N 1
ATOM 1230 C CA . ASP A 1 153 ? 9.422 41.219 2.422 1 79.62 153 ASP A CA 1
ATOM 1231 C C . ASP A 1 153 ? 9.906 40.469 3.666 1 79.62 153 ASP A C 1
ATOM 1233 O O . ASP A 1 153 ? 10.812 39.656 3.586 1 79.62 153 ASP A O 1
ATOM 1237 N N . GLN A 1 154 ? 9.289 40.688 4.773 1 84.56 154 GLN A N 1
ATOM 1238 C CA . GLN A 1 154 ? 9.766 40.062 6.012 1 84.56 154 GLN A CA 1
ATOM 1239 C C . GLN A 1 154 ? 8.844 38.938 6.465 1 84.56 154 GLN A C 1
ATOM 1241 O O . GLN A 1 154 ? 9.078 38.312 7.5 1 84.56 154 GLN A O 1
ATOM 1246 N N . GLU A 1 155 ? 7.832 38.656 5.645 1 86.75 155 GLU A N 1
ATOM 1247 C CA . GLU A 1 155 ? 6.844 37.688 6.059 1 86.75 155 GLU A CA 1
ATOM 1248 C C . GLU A 1 155 ? 6.715 36.562 5.027 1 86.75 155 GLU A C 1
ATOM 1250 O O . GLU A 1 155 ? 6.766 36.812 3.822 1 86.75 155 GLU A O 1
ATOM 1255 N N . ILE A 1 156 ? 6.715 35.375 5.586 1 87.44 156 ILE A N 1
ATOM 1256 C CA . ILE A 1 156 ? 6.469 34.219 4.738 1 87.44 156 ILE A CA 1
ATOM 1257 C C . ILE A 1 156 ? 5.191 33.531 5.191 1 87.44 156 ILE A C 1
ATOM 1259 O O . ILE A 1 156 ? 4.996 33.281 6.383 1 87.44 156 ILE A O 1
ATOM 1263 N N . ILE A 1 157 ? 4.273 33.312 4.285 1 91.44 157 ILE A N 1
ATOM 1264 C CA . ILE A 1 157 ? 3.049 32.562 4.535 1 91.44 157 ILE A CA 1
ATOM 1265 C C . ILE A 1 157 ? 3.039 31.297 3.689 1 91.44 157 ILE A C 1
ATOM 1267 O O . ILE A 1 157 ? 3.068 31.359 2.459 1 91.44 157 ILE A O 1
ATOM 1271 N N . THR A 1 158 ? 3.104 30.141 4.344 1 92.19 158 THR A N 1
ATOM 1272 C CA . THR A 1 158 ? 3.156 28.875 3.621 1 92.19 158 THR A CA 1
ATOM 1273 C C . THR A 1 158 ? 2.328 27.812 4.336 1 92.19 158 THR A C 1
ATOM 1275 O O . THR A 1 158 ? 1.996 27.969 5.512 1 92.19 158 THR A O 1
ATOM 1278 N N . SER A 1 159 ? 1.819 26.859 3.584 1 93 159 SER A N 1
ATOM 1279 C CA . SER A 1 159 ? 1.322 25.625 4.184 1 93 159 SER A CA 1
ATOM 1280 C C . SER A 1 159 ? 2.443 24.609 4.359 1 93 159 SER A C 1
ATOM 1282 O O . SER A 1 159 ? 3.316 24.469 3.498 1 93 159 SER A O 1
ATOM 1284 N N . VAL A 1 160 ? 2.447 23.969 5.516 1 92.31 160 VAL A N 1
ATOM 1285 C CA . VAL A 1 160 ? 3.527 23.047 5.832 1 92.31 160 VAL A CA 1
ATOM 1286 C C . VAL A 1 160 ? 2.951 21.656 6.125 1 92.31 160 VAL A C 1
ATOM 1288 O O . VAL A 1 160 ? 1.945 21.531 6.828 1 92.31 160 VAL A O 1
ATOM 1291 N N . ASP A 1 161 ? 3.607 20.656 5.516 1 90.12 161 ASP A N 1
ATOM 1292 C CA . ASP A 1 161 ? 3.191 19.266 5.75 1 90.12 161 ASP A CA 1
ATOM 1293 C C . ASP A 1 161 ? 4.344 18.297 5.488 1 90.12 161 ASP A C 1
ATOM 1295 O O . ASP A 1 161 ? 5.117 18.484 4.547 1 90.12 161 ASP A O 1
ATOM 1299 N N . LEU A 1 162 ? 4.434 17.391 6.383 1 87.88 162 LEU A N 1
ATOM 1300 C CA . LEU A 1 162 ? 5.359 16.297 6.148 1 87.88 162 LEU A CA 1
ATOM 1301 C C . LEU A 1 162 ? 4.734 15.242 5.234 1 87.88 162 LEU A C 1
ATOM 1303 O O . LEU A 1 162 ? 3.668 14.711 5.535 1 87.88 162 LEU A O 1
ATOM 1307 N N . GLN A 1 163 ? 5.395 15.023 4.152 1 86.94 163 GLN A N 1
ATOM 1308 C CA . GLN A 1 163 ? 4.871 14.031 3.213 1 86.94 163 GLN A CA 1
ATOM 1309 C C . GLN A 1 163 ? 4.957 12.625 3.789 1 86.94 163 GLN A C 1
ATOM 1311 O O . GLN A 1 163 ? 5.832 12.336 4.605 1 86.94 163 GLN A O 1
ATOM 1316 N N . LYS A 1 164 ? 3.979 11.844 3.367 1 77.5 164 LYS A N 1
ATOM 1317 C CA . LYS A 1 164 ? 4.031 10.438 3.752 1 77.5 164 LYS A CA 1
ATOM 1318 C C . LYS A 1 164 ? 5.414 9.844 3.488 1 77.5 164 LYS A C 1
ATOM 1320 O O . LYS A 1 164 ? 6.023 10.117 2.451 1 77.5 164 LYS A O 1
ATOM 1325 N N . VAL A 1 165 ? 5.797 9.016 4.398 1 75 165 VAL A N 1
ATOM 1326 C CA . VAL A 1 165 ? 7.148 8.469 4.355 1 75 165 VAL A CA 1
ATOM 1327 C C . VAL A 1 165 ? 7.312 7.586 3.121 1 75 165 VAL A C 1
ATOM 1329 O O . VAL A 1 165 ? 6.406 6.828 2.771 1 75 165 VAL A O 1
ATOM 1332 N N . MET A 1 166 ? 8.414 7.746 2.531 1 81.19 166 MET A N 1
ATOM 1333 C CA . MET A 1 166 ? 8.82 6.906 1.407 1 81.19 166 MET A CA 1
ATOM 1334 C C . MET A 1 166 ? 10.109 6.16 1.72 1 81.19 166 MET A C 1
ATOM 1336 O O . MET A 1 166 ? 10.891 6.594 2.57 1 81.19 166 MET A O 1
ATOM 1340 N N . MET A 1 167 ? 10.25 5.066 1.032 1 86 167 MET A N 1
ATOM 1341 C CA . MET A 1 167 ? 11.453 4.266 1.257 1 86 167 MET A CA 1
ATOM 1342 C C . MET A 1 167 ? 12.297 4.188 -0.01 1 86 167 MET A C 1
ATOM 1344 O O . MET A 1 167 ? 11.758 4.145 -1.118 1 86 167 MET A O 1
ATOM 1348 N N . LEU A 1 168 ? 13.578 4.223 0.178 1 93 168 LEU A N 1
ATOM 1349 C CA . LEU A 1 168 ? 14.523 4.051 -0.921 1 93 168 LEU A CA 1
ATOM 1350 C C . LEU A 1 168 ? 15.43 2.846 -0.68 1 93 168 LEU A C 1
ATOM 1352 O O . LEU A 1 168 ? 15.75 2.525 0.467 1 93 168 LEU A O 1
ATOM 1356 N N . PRO A 1 169 ? 15.883 2.078 -1.713 1 94.31 169 PRO A N 1
ATOM 1357 C CA . PRO A 1 169 ? 15.516 2.34 -3.105 1 94.31 169 PRO A CA 1
ATOM 1358 C C . PRO A 1 169 ? 14.086 1.914 -3.424 1 94.31 169 PRO A C 1
ATOM 1360 O O . PRO A 1 169 ? 13.5 1.103 -2.701 1 94.31 169 PRO A O 1
ATOM 1363 N N . ARG A 1 170 ? 13.516 2.641 -4.328 1 89.62 170 ARG A N 1
ATOM 1364 C CA . ARG A 1 170 ? 12.203 2.295 -4.859 1 89.62 170 ARG A CA 1
ATOM 1365 C C . ARG A 1 170 ? 12.328 1.566 -6.195 1 89.62 170 ARG A C 1
ATOM 1367 O O . ARG A 1 170 ? 12.617 2.182 -7.219 1 89.62 170 ARG A O 1
ATOM 1374 N N . LEU A 1 171 ? 12.117 0.285 -6.121 1 86.62 171 LEU A N 1
ATOM 1375 C CA . LEU A 1 171 ? 12.18 -0.594 -7.281 1 86.62 171 LEU A CA 1
ATOM 1376 C C . LEU A 1 171 ? 10.898 -1.408 -7.418 1 86.62 171 LEU A C 1
ATOM 1378 O O . LEU A 1 171 ? 10.883 -2.607 -7.129 1 86.62 171 LEU A O 1
ATOM 1382 N N . PRO A 1 172 ? 9.852 -0.789 -7.836 1 75.88 172 PRO A N 1
ATOM 1383 C CA . PRO A 1 172 ? 8.523 -1.399 -7.773 1 75.88 172 PRO A CA 1
ATOM 1384 C C . PRO A 1 172 ? 8.438 -2.703 -8.562 1 75.88 172 PRO A C 1
ATOM 1386 O O . PRO A 1 172 ? 7.613 -3.568 -8.25 1 75.88 172 PRO A O 1
ATOM 1389 N N . GLY A 1 173 ? 9.195 -3.004 -9.445 1 72.69 173 GLY A N 1
ATOM 1390 C CA . GLY A 1 173 ? 9.117 -4.219 -10.234 1 72.69 173 GLY A CA 1
ATOM 1391 C C . GLY A 1 173 ? 9.883 -5.379 -9.633 1 72.69 173 GLY A C 1
ATOM 1392 O O . GLY A 1 173 ? 9.828 -6.5 -10.141 1 72.69 173 GLY A O 1
ATOM 1393 N N . LEU A 1 174 ? 10.5 -5.156 -8.523 1 80.94 174 LEU A N 1
ATOM 1394 C CA . LEU A 1 174 ? 11.375 -6.176 -7.949 1 80.94 174 LEU A CA 1
ATOM 1395 C C . LEU A 1 174 ? 10.852 -6.637 -6.594 1 80.94 174 LEU A C 1
ATOM 1397 O O . LEU A 1 174 ? 10.727 -5.832 -5.668 1 80.94 174 LEU A O 1
ATOM 1401 N N . LYS A 1 175 ? 10.617 -7.934 -6.457 1 72.56 175 LYS A N 1
ATOM 1402 C CA . LYS A 1 175 ? 10.047 -8.516 -5.246 1 72.56 175 LYS A CA 1
ATOM 1403 C C . LYS A 1 175 ? 10.977 -8.32 -4.051 1 72.56 175 LYS A C 1
ATOM 1405 O O . LYS A 1 175 ? 10.523 -8.023 -2.945 1 72.56 175 LYS A O 1
ATOM 1410 N N . SER A 1 176 ? 12.203 -8.523 -4.301 1 79.25 176 SER A N 1
ATOM 1411 C CA . SER A 1 176 ? 13.172 -8.406 -3.217 1 79.25 176 SER A CA 1
ATOM 1412 C C . SER A 1 176 ? 13.102 -7.031 -2.562 1 79.25 176 SER A C 1
ATOM 1414 O O . SER A 1 176 ? 13.32 -6.898 -1.356 1 79.25 176 SER A O 1
ATOM 1416 N N . CYS A 1 177 ? 12.797 -6.07 -3.365 1 83.81 177 CYS A N 1
ATOM 1417 C CA . CYS A 1 177 ? 12.711 -4.715 -2.828 1 83.81 177 CYS A CA 1
ATOM 1418 C C . CYS A 1 177 ? 11.539 -4.582 -1.863 1 83.81 177 CYS A C 1
ATOM 1420 O O . CYS A 1 177 ? 11.633 -3.875 -0.859 1 83.81 177 CYS A O 1
ATOM 1422 N N . ALA A 1 178 ? 10.555 -5.277 -2.154 1 70.81 178 ALA A N 1
ATOM 1423 C CA . ALA A 1 178 ? 9.367 -5.215 -1.31 1 70.81 178 ALA A CA 1
ATOM 1424 C C . ALA A 1 178 ? 9.625 -5.875 0.044 1 70.81 178 ALA A C 1
ATOM 1426 O O . ALA A 1 178 ? 9.039 -5.473 1.056 1 70.81 178 ALA A O 1
ATOM 1427 N N . PHE A 1 179 ? 10.547 -6.785 0.087 1 72.69 179 PHE A N 1
ATOM 1428 C CA . PHE A 1 179 ? 10.711 -7.57 1.306 1 72.69 179 PHE A CA 1
ATOM 1429 C C . PHE A 1 179 ? 11.969 -7.145 2.053 1 72.69 179 PHE A C 1
ATOM 1431 O O . PHE A 1 179 ? 12.25 -7.645 3.145 1 72.69 179 PHE A O 1
ATOM 1438 N N . THR A 1 180 ? 12.695 -6.281 1.469 1 82.31 180 THR A N 1
ATOM 1439 C CA . THR A 1 180 ? 13.906 -5.781 2.121 1 82.31 180 THR A CA 1
ATOM 1440 C C . THR A 1 180 ? 13.617 -4.488 2.879 1 82.31 180 THR A C 1
ATOM 1442 O O . THR A 1 180 ? 12.906 -3.615 2.377 1 82.31 180 THR A O 1
ATOM 1445 N N . LYS A 1 181 ? 14.172 -4.449 4.137 1 84.62 181 LYS A N 1
ATOM 1446 C CA . LYS A 1 181 ? 14.07 -3.195 4.875 1 84.62 181 LYS A CA 1
ATOM 1447 C C . LYS A 1 181 ? 14.875 -2.09 4.199 1 84.62 181 LYS A C 1
ATOM 1449 O O . LYS A 1 181 ? 16.078 -2.252 3.955 1 84.62 181 LYS A O 1
ATOM 1454 N N . ARG A 1 182 ? 14.25 -1.032 3.92 1 88.25 182 ARG A N 1
ATOM 1455 C CA . ARG A 1 182 ? 14.867 0.076 3.201 1 88.25 182 ARG A CA 1
ATOM 1456 C C . ARG A 1 182 ? 14.906 1.334 4.059 1 88.25 182 ARG A C 1
ATOM 1458 O O . ARG A 1 182 ? 14.383 1.347 5.176 1 88.25 182 ARG A O 1
ATOM 1465 N N . ILE A 1 183 ? 15.523 2.365 3.545 1 90 183 ILE A N 1
ATOM 1466 C CA . ILE A 1 183 ? 15.656 3.564 4.363 1 90 183 ILE A CA 1
ATOM 1467 C C . ILE A 1 183 ? 14.484 4.5 4.105 1 90 183 ILE A C 1
ATOM 1469 O O . ILE A 1 183 ? 13.93 4.527 3.006 1 90 183 ILE A O 1
ATOM 1473 N N . VAL A 1 184 ? 14.211 5.277 5.137 1 86.75 184 VAL A N 1
ATOM 1474 C CA . VAL A 1 184 ? 13.102 6.227 5.055 1 86.75 184 VAL A CA 1
ATOM 1475 C C . VAL A 1 184 ? 13.625 7.586 4.594 1 86.75 184 VAL A C 1
ATOM 1477 O O . VAL A 1 184 ? 14.695 8.023 5.02 1 86.75 184 VAL A O 1
ATOM 1480 N N . VAL A 1 185 ? 12.852 8.164 3.713 1 91.31 185 VAL A N 1
ATOM 1481 C CA . VAL A 1 185 ? 13.156 9.531 3.295 1 91.31 185 VAL A CA 1
ATOM 1482 C C . VAL A 1 185 ? 12.047 10.477 3.762 1 91.31 185 VAL A C 1
ATOM 1484 O O . VAL A 1 185 ? 10.867 10.117 3.742 1 91.31 185 VAL A O 1
ATOM 1487 N N . PHE A 1 186 ? 12.516 11.633 4.117 1 89.06 186 PHE A N 1
ATOM 1488 C CA . PHE A 1 186 ? 11.586 12.625 4.645 1 89.06 186 PHE A CA 1
ATOM 1489 C C . PHE A 1 186 ? 11.508 13.836 3.725 1 89.06 186 PHE A C 1
ATOM 1491 O O . PHE A 1 186 ? 12.523 14.273 3.178 1 89.06 186 PHE A O 1
ATOM 1498 N N . ASN A 1 187 ? 10.289 14.242 3.529 1 92.31 187 ASN A N 1
ATOM 1499 C CA . ASN A 1 187 ? 10 15.445 2.758 1 92.31 187 ASN A CA 1
ATOM 1500 C C . ASN A 1 187 ? 9.039 16.375 3.5 1 92.31 187 ASN A C 1
ATOM 1502 O O . ASN A 1 187 ? 7.848 16.078 3.592 1 92.31 187 ASN A O 1
ATOM 1506 N N . GLU A 1 188 ? 9.648 17.406 4.082 1 92.69 188 GLU A N 1
ATOM 1507 C CA . GLU A 1 188 ? 8.828 18.469 4.641 1 92.69 188 GLU A CA 1
ATOM 1508 C C . GLU A 1 188 ? 8.555 19.562 3.607 1 92.69 188 GLU A C 1
ATOM 1510 O O . GLU A 1 188 ? 9.469 20.266 3.193 1 92.69 188 GLU A O 1
ATOM 1515 N N . THR A 1 189 ? 7.328 19.703 3.32 1 93.5 189 THR A N 1
ATOM 1516 C CA . THR A 1 189 ? 6.957 20.594 2.221 1 93.5 189 THR A CA 1
ATOM 1517 C C . THR A 1 189 ? 6.469 21.938 2.748 1 93.5 189 THR A C 1
ATOM 1519 O O . THR A 1 189 ? 5.652 21.984 3.674 1 93.5 189 THR A O 1
ATOM 1522 N N . PHE A 1 190 ? 7.027 23 2.221 1 93.44 190 PHE A N 1
ATOM 1523 C CA . PHE A 1 190 ? 6.566 24.375 2.406 1 93.44 190 PHE A CA 1
ATOM 1524 C C . PHE A 1 190 ? 5.98 24.922 1.113 1 93.44 190 PHE A C 1
ATOM 1526 O O . PHE A 1 190 ? 6.719 25.344 0.221 1 93.44 190 PHE A O 1
ATOM 1533 N N . ALA A 1 191 ? 4.68 24.922 1.083 1 92.88 191 ALA A N 1
ATOM 1534 C CA . ALA A 1 191 ? 4.008 25.344 -0.144 1 92.88 191 ALA A CA 1
ATOM 1535 C C . ALA A 1 191 ? 3.438 26.75 -0.004 1 92.88 191 ALA A C 1
ATOM 1537 O O . ALA A 1 191 ? 2.732 27.047 0.963 1 92.88 191 ALA A O 1
ATOM 1538 N N . GLY A 1 192 ? 3.777 27.531 -0.907 1 90 192 GLY A N 1
ATOM 1539 C CA . GLY A 1 192 ? 3.207 28.875 -0.913 1 90 192 GLY A CA 1
ATOM 1540 C C . GLY A 1 192 ? 1.704 28.875 -1.116 1 90 192 GLY A C 1
ATOM 1541 O O . GLY A 1 192 ? 1.156 27.984 -1.766 1 90 192 GLY A O 1
ATOM 1542 N N . LEU A 1 193 ? 1.222 29.938 -0.418 1 86.44 193 LEU A N 1
ATOM 1543 C CA . LEU A 1 193 ? -0.218 30.109 -0.587 1 86.44 193 LEU A CA 1
ATOM 1544 C C . LEU A 1 193 ? -0.528 31.094 -1.699 1 86.44 193 LEU A C 1
ATOM 1546 O O . LEU A 1 193 ? 0.222 32.062 -1.91 1 86.44 193 LEU A O 1
ATOM 1550 N N . GLY A 1 194 ? -1.486 30.922 -2.523 1 70.94 194 GLY A N 1
ATOM 1551 C CA . GLY A 1 194 ? -1.926 31.859 -3.533 1 70.94 194 GLY A CA 1
ATOM 1552 C C . GLY A 1 194 ? -1.112 31.797 -4.812 1 70.94 194 GLY A C 1
ATOM 1553 O O . GLY A 1 194 ? -0.752 30.703 -5.266 1 70.94 194 GLY A O 1
ATOM 1554 N N . THR A 1 195 ? -0.767 33.031 -5.387 1 59.94 195 THR A N 1
ATOM 1555 C CA . THR A 1 195 ? -0.206 33.125 -6.73 1 59.94 195 THR A CA 1
ATOM 1556 C C . THR A 1 195 ? 1.307 32.938 -6.703 1 59.94 195 THR A C 1
ATOM 1558 O O . THR A 1 195 ? 1.935 32.75 -7.746 1 59.94 195 THR A O 1
ATOM 1561 N N . SER A 1 196 ? 1.873 33.094 -5.559 1 57.94 196 SER A N 1
ATOM 1562 C CA . SER A 1 196 ? 3.32 32.906 -5.566 1 57.94 196 SER A CA 1
ATOM 1563 C C . SER A 1 196 ? 3.697 31.422 -5.5 1 57.94 196 SER A C 1
ATOM 1565 O O . SER A 1 196 ? 3.248 30.703 -4.609 1 57.94 196 SER A O 1
ATOM 1567 N N . CYS A 1 197 ? 3.936 30.844 -6.641 1 61.84 197 CYS A N 1
ATOM 1568 C CA . CYS A 1 197 ? 4.266 29.438 -6.777 1 61.84 197 CYS A CA 1
ATOM 1569 C C . CYS A 1 197 ? 5.652 29.141 -6.223 1 61.84 197 CYS A C 1
ATOM 1571 O O . CYS A 1 197 ? 6.527 28.672 -6.945 1 61.84 197 CYS A O 1
ATOM 1573 N N . ASN A 1 198 ? 5.934 29.516 -4.961 1 80.38 198 ASN A N 1
ATOM 1574 C CA . ASN A 1 198 ? 7.242 29.141 -4.441 1 80.38 198 ASN A CA 1
ATOM 1575 C C . ASN A 1 198 ? 7.148 27.953 -3.5 1 80.38 198 ASN A C 1
ATOM 1577 O O . ASN A 1 198 ? 6.957 28.109 -2.293 1 80.38 198 ASN A O 1
ATOM 1581 N N . ASN A 1 199 ? 7.195 26.75 -4.07 1 90 199 ASN A N 1
ATOM 1582 C CA . ASN A 1 199 ? 7.18 25.531 -3.275 1 90 199 ASN A CA 1
ATOM 1583 C C . ASN A 1 199 ? 8.594 25.062 -2.932 1 90 199 ASN A C 1
ATOM 1585 O O . ASN A 1 199 ? 9.453 24.969 -3.811 1 90 199 ASN A O 1
ATOM 1589 N N . ALA A 1 200 ? 8.836 24.953 -1.678 1 93.94 200 ALA A N 1
ATOM 1590 C CA . ALA A 1 200 ? 10.117 24.422 -1.216 1 93.94 200 ALA A CA 1
ATOM 1591 C C . ALA A 1 200 ? 9.93 23.109 -0.471 1 93.94 200 ALA A C 1
ATOM 1593 O O . ALA A 1 200 ? 8.969 22.953 0.291 1 93.94 200 ALA A O 1
ATOM 1594 N N . VAL A 1 201 ? 10.789 22.219 -0.805 1 95.88 201 VAL A N 1
ATOM 1595 C CA . VAL A 1 201 ? 10.758 20.953 -0.091 1 95.88 201 VAL A CA 1
ATOM 1596 C C . VAL A 1 201 ? 12.094 20.719 0.621 1 95.88 201 VAL A C 1
ATOM 1598 O O . VAL A 1 201 ? 13.156 20.906 0.027 1 95.88 201 VAL A O 1
ATOM 1601 N N . VAL A 1 202 ? 12.039 20.484 1.887 1 94.62 202 VAL A N 1
ATOM 1602 C CA . VAL A 1 202 ? 13.195 20.156 2.707 1 94.62 202 VAL A CA 1
ATOM 1603 C C . VAL A 1 202 ? 13.297 18.641 2.881 1 94.62 202 VAL A C 1
ATOM 1605 O O . VAL A 1 202 ? 12.43 18.031 3.502 1 94.62 202 VAL A O 1
ATOM 1608 N N . VAL A 1 203 ? 14.406 18.125 2.338 1 95.31 203 VAL A N 1
ATOM 1609 C CA . VAL A 1 203 ? 14.438 16.656 2.268 1 95.31 203 VAL A CA 1
ATOM 1610 C C . VAL A 1 203 ? 15.703 16.141 2.953 1 95.31 203 VAL A C 1
ATOM 1612 O O . VAL A 1 203 ? 16.75 16.797 2.912 1 95.31 203 VAL A O 1
ATOM 1615 N N . TRP A 1 204 ? 15.539 15.023 3.6 1 93.69 204 TRP A N 1
ATOM 1616 C CA . TRP A 1 204 ? 16.656 14.258 4.16 1 93.69 204 TRP A CA 1
ATOM 1617 C C . TRP A 1 204 ? 16.297 12.789 4.293 1 93.69 204 TRP A C 1
ATOM 1619 O O . TRP A 1 204 ? 15.148 12.398 4.055 1 93.69 204 TRP A O 1
ATOM 1629 N N . ASN A 1 205 ? 17.281 11.977 4.523 1 93.06 205 ASN A N 1
ATOM 1630 C CA . ASN A 1 205 ? 17 10.555 4.719 1 93.06 205 ASN A CA 1
ATOM 1631 C C . ASN A 1 205 ? 17.375 10.102 6.129 1 93.06 205 ASN A C 1
ATOM 1633 O O . ASN A 1 205 ? 18.031 10.844 6.875 1 93.06 205 ASN A O 1
ATOM 1637 N N . GLU A 1 206 ? 17.016 8.969 6.449 1 90.81 206 GLU A N 1
ATOM 1638 C CA . GLU A 1 206 ? 17.141 8.383 7.777 1 90.81 206 GLU A CA 1
ATOM 1639 C C . GLU A 1 206 ? 18.594 8.359 8.25 1 90.81 206 GLU A C 1
ATOM 1641 O O . GLU A 1 206 ? 18.859 8.445 9.445 1 90.81 206 GLU A O 1
ATOM 1646 N N . SER A 1 207 ? 19.531 8.203 7.324 1 94.25 207 SER A N 1
ATOM 1647 C CA . SER A 1 207 ? 20.938 8.125 7.715 1 94.25 207 SER A CA 1
ATOM 1648 C C . SER A 1 207 ? 21.438 9.484 8.203 1 94.25 207 SER A C 1
ATOM 1650 O O . SER A 1 207 ? 22.438 9.547 8.922 1 94.25 207 SER A O 1
ATOM 1652 N N . VAL A 1 208 ? 20.734 10.562 7.809 1 93.69 208 VAL A N 1
ATOM 1653 C CA . VAL A 1 208 ? 21.141 11.914 8.172 1 93.69 208 VAL A CA 1
ATOM 1654 C C . VAL A 1 208 ? 20.562 12.273 9.539 1 93.69 208 VAL A C 1
ATOM 1656 O O . VAL A 1 208 ? 21.297 12.664 10.453 1 93.69 208 VAL A O 1
ATOM 1659 N N . ALA A 1 209 ? 19.25 12.133 9.648 1 89.88 209 ALA A N 1
ATOM 1660 C CA . ALA A 1 209 ? 18.562 12.477 10.891 1 89.88 209 ALA A CA 1
ATOM 1661 C C . ALA A 1 209 ? 17.203 11.773 10.969 1 89.88 209 ALA A C 1
ATOM 1663 O O . ALA A 1 209 ? 16.672 11.312 9.953 1 89.88 209 ALA A O 1
ATOM 1664 N N . ALA A 1 210 ? 16.641 11.773 12.211 1 83.81 210 ALA A N 1
ATOM 1665 C CA . ALA A 1 210 ? 15.289 11.242 12.414 1 83.81 210 ALA A CA 1
ATOM 1666 C C . ALA A 1 210 ? 14.234 12.32 12.188 1 83.81 210 ALA A C 1
ATOM 1668 O O . ALA A 1 210 ? 14.562 13.445 11.797 1 83.81 210 ALA A O 1
ATOM 1669 N N . VAL A 1 211 ? 12.93 11.875 12.32 1 74.88 211 VAL A N 1
ATOM 1670 C CA . VAL A 1 211 ? 11.805 12.75 11.992 1 74.88 211 VAL A CA 1
ATOM 1671 C C . VAL A 1 211 ? 11.648 13.82 13.07 1 74.88 211 VAL A C 1
ATOM 1673 O O . VAL A 1 211 ? 11.18 14.93 12.789 1 74.88 211 VAL A O 1
ATOM 1676 N N . ASN A 1 212 ? 11.875 13.57 14.258 1 64.25 212 ASN A N 1
ATOM 1677 C CA . ASN A 1 212 ? 11.625 14.508 15.344 1 64.25 212 ASN A CA 1
ATOM 1678 C C . ASN A 1 212 ? 12.625 15.664 15.32 1 64.25 212 ASN A C 1
ATOM 1680 O O . ASN A 1 212 ? 12.641 16.5 16.234 1 64.25 212 ASN A O 1
ATOM 1684 N N . SER A 1 213 ? 13.219 15.727 14.305 1 56.38 213 SER A N 1
ATOM 1685 C CA . SER A 1 213 ? 14.25 16.75 14.289 1 56.38 213 SER A CA 1
ATOM 1686 C C . SER A 1 213 ? 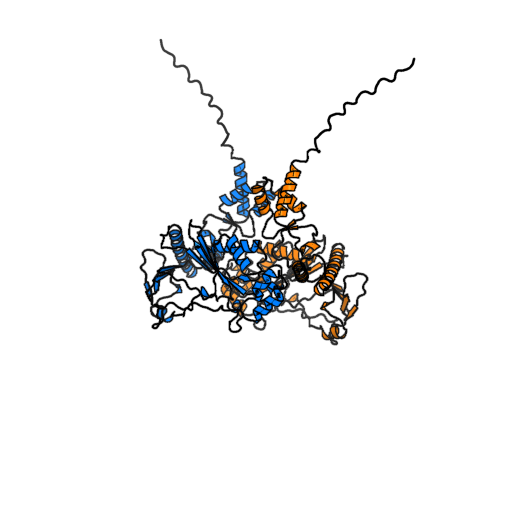13.766 18.016 13.57 1 56.38 213 SER A C 1
ATOM 1688 O O . SER A 1 213 ? 14.523 18.625 12.812 1 56.38 213 SER A O 1
ATOM 1690 N N . HIS A 1 214 ? 12.523 18.406 13.789 1 57.47 214 HIS A N 1
ATOM 1691 C CA . HIS A 1 214 ? 12.055 19.609 13.117 1 57.47 214 HIS A CA 1
ATOM 1692 C C . HIS A 1 214 ? 12.43 20.859 13.906 1 57.47 214 HIS A C 1
ATOM 1694 O O . HIS A 1 214 ? 12.109 20.969 15.086 1 57.47 214 HIS A O 1
ATOM 1700 N N . ASP A 1 215 ? 13.453 21.594 13.266 1 65.12 215 ASP A N 1
ATOM 1701 C CA . ASP A 1 215 ? 13.844 22.859 13.891 1 65.12 215 ASP A CA 1
ATOM 1702 C C . ASP A 1 215 ? 13.562 24.047 12.969 1 65.12 215 ASP A C 1
ATOM 1704 O O . ASP A 1 215 ? 13.969 24.047 11.812 1 65.12 215 ASP A O 1
ATOM 1708 N N . ILE A 1 216 ? 12.484 24.672 13.281 1 66.88 216 ILE A N 1
ATOM 1709 C CA . ILE A 1 216 ? 12.258 25.922 12.562 1 66.88 216 ILE A CA 1
ATOM 1710 C C . ILE A 1 216 ? 12.688 27.094 13.438 1 66.88 216 ILE A C 1
ATOM 1712 O O . ILE A 1 216 ? 12.438 27.109 14.641 1 66.88 216 ILE A O 1
ATOM 1716 N N . SER A 1 217 ? 13.555 27.969 12.805 1 71.19 217 SER A N 1
ATOM 1717 C CA . SER A 1 217 ? 13.945 29.188 13.508 1 71.19 217 SER A CA 1
ATOM 1718 C C . SER A 1 217 ? 13.336 30.422 12.859 1 71.19 217 SER A C 1
ATOM 1720 O O . SER A 1 217 ? 13.383 30.578 11.641 1 71.19 217 SER A O 1
ATOM 1722 N N . ALA A 1 218 ? 12.609 31.156 13.594 1 77.19 218 ALA A N 1
ATOM 1723 C CA . ALA A 1 218 ? 12.023 32.406 13.148 1 77.19 218 ALA A CA 1
ATOM 1724 C C . ALA A 1 218 ? 11.875 33.406 14.312 1 77.19 218 ALA A C 1
ATOM 1726 O O . ALA A 1 218 ? 11.984 33 15.477 1 77.19 218 ALA A O 1
ATOM 1727 N N . ASN A 1 219 ? 11.766 34.719 13.914 1 85.12 219 ASN A N 1
ATOM 1728 C CA . ASN A 1 219 ? 11.469 35.719 14.938 1 85.12 219 ASN A CA 1
ATOM 1729 C C . ASN A 1 219 ? 10.07 35.5 15.523 1 85.12 219 ASN A C 1
ATOM 1731 O O . ASN A 1 219 ? 9.875 35.656 16.734 1 85.12 219 ASN A O 1
ATOM 1735 N N . GLU A 1 220 ? 9.195 35.344 14.633 1 91.69 220 GLU A N 1
ATOM 1736 C CA . GLU A 1 220 ? 7.812 35.031 14.992 1 91.69 220 GLU A CA 1
ATOM 1737 C C . GLU A 1 220 ? 7.215 34 14.055 1 91.69 220 GLU A C 1
ATOM 1739 O O . GLU A 1 220 ? 7.43 34.031 12.844 1 91.69 220 GLU A O 1
ATOM 1744 N N . ILE A 1 221 ? 6.613 33.031 14.734 1 92.94 221 ILE A N 1
ATOM 1745 C CA . ILE A 1 221 ? 5.973 32 13.922 1 92.94 221 ILE A CA 1
ATOM 1746 C C . ILE A 1 221 ? 4.543 31.766 14.406 1 92.94 221 ILE A C 1
ATOM 1748 O O . ILE A 1 221 ? 4.312 31.594 15.609 1 92.94 221 ILE A O 1
ATOM 1752 N N . THR A 1 222 ? 3.619 31.844 13.461 1 94 222 THR A N 1
ATOM 1753 C CA . THR A 1 222 ? 2.219 31.578 13.766 1 94 222 THR A CA 1
ATOM 1754 C C . THR A 1 222 ? 1.745 30.312 13.039 1 94 222 THR A C 1
ATOM 1756 O O . THR A 1 222 ? 1.851 30.219 11.82 1 94 222 THR A O 1
ATOM 1759 N N . PHE A 1 223 ? 1.291 29.375 13.852 1 94.25 223 PHE A N 1
ATOM 1760 C CA . PHE A 1 223 ? 0.685 28.172 13.305 1 94.25 223 PHE A CA 1
ATOM 1761 C C . PHE A 1 223 ? -0.836 28.266 13.336 1 94.25 223 PHE A C 1
ATOM 1763 O O . PHE A 1 223 ? -1.425 28.516 14.391 1 94.25 223 PHE A O 1
ATOM 1770 N N . LYS A 1 224 ? -1.396 28.156 12.242 1 96.31 224 LYS A N 1
ATOM 1771 C CA . LYS A 1 224 ? -2.848 28.047 12.133 1 96.31 224 LYS A CA 1
ATOM 1772 C C . LYS A 1 224 ? -3.258 26.641 11.695 1 96.31 224 LYS A C 1
ATOM 1774 O O . LYS A 1 224 ? -2.881 26.188 10.609 1 96.31 224 LYS A O 1
ATOM 1779 N N . TYR A 1 225 ? -4.031 26.031 12.5 1 95.38 225 TYR A N 1
ATOM 1780 C CA . TYR A 1 225 ? -4.398 24.641 12.242 1 95.38 225 TYR A CA 1
ATOM 1781 C C . TYR A 1 225 ? -5.766 24.547 11.578 1 95.38 225 TYR A C 1
ATOM 1783 O O . TYR A 1 225 ? -6.703 25.234 11.977 1 95.38 225 TYR A O 1
ATOM 1791 N N . LEU A 1 226 ? -5.812 23.672 10.594 1 93.56 226 LEU A N 1
ATOM 1792 C CA . LEU A 1 226 ? -7.09 23.391 9.961 1 93.56 226 LEU A CA 1
ATOM 1793 C C . LEU A 1 226 ? -7.863 22.328 10.75 1 93.56 226 LEU A C 1
ATOM 1795 O O . LEU A 1 226 ? -7.309 21.688 11.648 1 93.56 226 LEU A O 1
ATOM 1799 N N . GLU A 1 227 ? -9.117 22.266 10.367 1 92.25 227 GLU A N 1
ATOM 1800 C CA . GLU A 1 227 ? -9.969 21.312 11.07 1 92.25 227 GLU A CA 1
ATOM 1801 C C . GLU A 1 227 ? -9.719 19.891 10.586 1 92.25 227 GLU A C 1
ATOM 1803 O O . GLU A 1 227 ? -9.602 19.656 9.383 1 92.25 227 GLU A O 1
ATOM 1808 N N . THR A 1 228 ? -9.688 19.016 11.586 1 87.69 228 THR A N 1
ATOM 1809 C CA . THR A 1 228 ? -9.43 17.609 11.273 1 87.69 228 THR A CA 1
ATOM 1810 C C . THR A 1 228 ? -10.422 17.094 10.227 1 87.69 228 THR A C 1
ATOM 1812 O O . THR A 1 228 ? -11.625 17.344 10.336 1 87.69 228 THR A O 1
ATOM 1815 N N . GLY A 1 229 ? -9.906 16.328 9.25 1 84.69 229 GLY A N 1
ATOM 1816 C CA . GLY A 1 229 ? -10.758 15.82 8.18 1 84.69 229 GLY A CA 1
ATOM 1817 C C . GLY A 1 229 ? -10.945 16.812 7.047 1 84.69 229 GLY A C 1
ATOM 1818 O O . GLY A 1 229 ? -11.438 16.438 5.977 1 84.69 229 GLY A O 1
ATOM 1819 N N . HIS A 1 230 ? -10.586 18 7.312 1 88.38 230 HIS A N 1
ATOM 1820 C CA . HIS A 1 230 ? -10.703 19.062 6.324 1 88.38 230 HIS A CA 1
ATOM 1821 C C . HIS A 1 230 ? -9.398 19.844 6.195 1 88.38 230 HIS A C 1
ATOM 1823 O O . HIS A 1 230 ? -9.391 21.062 6.262 1 88.38 230 HIS A O 1
ATOM 1829 N N . THR A 1 231 ? -8.391 19.094 5.988 1 87.25 231 THR A N 1
ATOM 1830 C CA . THR A 1 231 ? -7.059 19.672 6.07 1 87.25 231 THR A CA 1
ATOM 1831 C C . THR A 1 231 ? -6.469 19.875 4.676 1 87.25 231 THR A C 1
ATOM 1833 O O . THR A 1 231 ? -5.254 20.031 4.527 1 87.25 231 THR A O 1
ATOM 1836 N N . PHE A 1 232 ? -7.266 19.906 3.672 1 83.44 232 PHE A N 1
ATOM 1837 C CA . PHE A 1 232 ? -6.75 20.125 2.326 1 83.44 232 PHE A CA 1
ATOM 1838 C C . PHE A 1 232 ? -6.023 21.469 2.242 1 83.44 232 PHE A C 1
ATOM 1840 O O . PHE A 1 232 ? -6.535 22.484 2.715 1 83.44 232 PHE A O 1
ATOM 1847 N N . MET A 1 233 ? -4.879 21.438 1.71 1 88.31 233 MET A N 1
ATOM 1848 C CA . MET A 1 233 ? -4.07 22.656 1.623 1 88.31 233 MET A CA 1
ATOM 1849 C C . MET A 1 233 ? -3.098 22.578 0.452 1 88.31 233 MET A C 1
ATOM 1851 O O . MET A 1 233 ? -3.041 21.562 -0.248 1 88.31 233 MET A O 1
ATOM 1855 N N . ALA A 1 234 ? -2.361 23.594 0.223 1 88.56 234 ALA A N 1
ATOM 1856 C CA . ALA A 1 234 ? -1.452 23.734 -0.913 1 88.56 234 ALA A CA 1
ATOM 1857 C C . ALA A 1 234 ? -0.379 22.641 -0.887 1 88.56 234 ALA A C 1
ATOM 1859 O O . ALA A 1 234 ? 0.018 22.125 -1.935 1 88.56 234 ALA A O 1
ATOM 1860 N N . ALA A 1 235 ? 0.085 22.281 0.243 1 90.38 235 ALA A N 1
ATOM 1861 C CA . ALA A 1 235 ? 1.126 21.25 0.367 1 90.38 235 ALA A CA 1
ATOM 1862 C C . ALA A 1 235 ? 0.663 19.922 -0.217 1 90.38 235 ALA A C 1
ATOM 1864 O O . ALA A 1 235 ? 1.468 19.172 -0.763 1 90.38 235 ALA A O 1
ATOM 1865 N N . ASP A 1 236 ? -0.584 19.656 -0.125 1 85.31 236 ASP A N 1
ATOM 1866 C CA . ASP A 1 236 ? -1.131 18.422 -0.673 1 85.31 236 ASP A CA 1
ATOM 1867 C C . ASP A 1 236 ? -0.94 18.359 -2.188 1 85.31 236 ASP A C 1
ATOM 1869 O O . ASP A 1 236 ? -0.632 17.297 -2.736 1 85.31 236 ASP A O 1
ATOM 1873 N N . SER A 1 237 ? -1.121 19.469 -2.789 1 82.75 237 SER A N 1
ATOM 1874 C CA . SER A 1 237 ? -0.933 19.531 -4.234 1 82.75 237 SER A CA 1
ATOM 1875 C C . SER A 1 237 ? 0.515 19.234 -4.617 1 82.75 237 SER A C 1
ATOM 1877 O O . SER A 1 237 ? 0.774 18.562 -5.609 1 82.75 237 SER A O 1
ATOM 1879 N N . VAL A 1 238 ? 1.337 19.766 -3.838 1 88.88 238 VAL A N 1
ATOM 1880 C CA . VAL A 1 238 ? 2.754 19.516 -4.082 1 88.88 238 VAL A CA 1
ATOM 1881 C C . VAL A 1 238 ? 3.059 18.031 -3.91 1 88.88 238 VAL A C 1
ATOM 1883 O O . VAL A 1 238 ? 3.736 17.422 -4.746 1 88.88 238 VAL A O 1
ATOM 1886 N N . HIS A 1 239 ? 2.553 17.484 -2.857 1 88.31 239 HIS A N 1
ATOM 1887 C CA . HIS A 1 239 ? 2.752 16.062 -2.619 1 88.31 239 HIS A CA 1
ATOM 1888 C C . HIS A 1 239 ? 2.229 15.227 -3.783 1 88.31 239 HIS A C 1
ATOM 1890 O O . HIS A 1 239 ? 2.871 14.266 -4.203 1 88.31 239 HIS A O 1
ATOM 1896 N N . HIS A 1 240 ? 1.121 15.617 -4.23 1 83.31 240 HIS A N 1
ATOM 1897 C CA . HIS A 1 240 ? 0.538 14.906 -5.363 1 83.31 240 HIS A CA 1
ATOM 1898 C C . HIS A 1 240 ? 1.443 14.984 -6.59 1 83.31 240 HIS A C 1
ATOM 1900 O O . HIS A 1 240 ? 1.663 13.977 -7.27 1 83.31 240 HIS A O 1
ATOM 1906 N N . SER A 1 241 ? 1.917 16.141 -6.836 1 86.06 241 SER A N 1
ATOM 1907 C CA . SER A 1 241 ? 2.824 16.328 -7.965 1 86.06 241 SER A CA 1
ATOM 1908 C C . SER A 1 241 ? 4.074 15.469 -7.82 1 86.06 241 SER A C 1
ATOM 1910 O O . SER A 1 241 ? 4.547 14.875 -8.797 1 86.06 241 SER A O 1
ATOM 1912 N N . ILE A 1 242 ? 4.535 15.398 -6.688 1 88.81 242 ILE A N 1
ATOM 1913 C CA . ILE A 1 242 ? 5.73 14.609 -6.406 1 88.81 242 ILE A CA 1
ATOM 1914 C C . ILE A 1 242 ? 5.434 13.125 -6.633 1 88.81 242 ILE A C 1
ATOM 1916 O O . ILE A 1 242 ? 6.215 12.422 -7.277 1 88.81 242 ILE A O 1
ATOM 1920 N N . GLU A 1 243 ? 4.355 12.68 -6.121 1 85.81 243 GLU A N 1
ATOM 1921 C CA . GLU A 1 243 ? 3.979 11.273 -6.289 1 85.81 243 GLU A CA 1
ATOM 1922 C C . GLU A 1 243 ? 3.816 10.914 -7.762 1 85.81 243 GLU A C 1
ATOM 1924 O O . GLU A 1 243 ? 4.238 9.844 -8.195 1 85.81 243 GLU A O 1
ATOM 1929 N N . ARG A 1 244 ? 3.227 11.781 -8.398 1 80 244 ARG A N 1
ATOM 1930 C CA . ARG A 1 244 ? 3.047 11.57 -9.828 1 80 244 ARG A CA 1
ATOM 1931 C C . ARG A 1 244 ? 4.395 11.469 -10.539 1 80 244 ARG A C 1
ATOM 1933 O O . ARG A 1 244 ? 4.586 10.609 -11.398 1 80 244 ARG A O 1
ATOM 1940 N N . GLN A 1 245 ? 5.211 12.359 -10.219 1 85.19 245 GLN A N 1
ATOM 1941 C CA . GLN A 1 245 ? 6.539 12.359 -10.82 1 85.19 245 GLN A CA 1
ATOM 1942 C C . GLN A 1 245 ? 7.293 11.078 -10.484 1 85.19 245 GLN A C 1
ATOM 1944 O O . GLN A 1 245 ? 7.98 10.516 -11.336 1 85.19 245 GLN A O 1
ATOM 1949 N N . LEU A 1 246 ? 7.191 10.617 -9.32 1 84.31 246 LEU A N 1
ATOM 1950 C CA . LEU A 1 246 ? 7.863 9.398 -8.898 1 84.31 246 LEU A CA 1
ATOM 1951 C C . LEU A 1 246 ? 7.301 8.188 -9.625 1 84.31 246 LEU A C 1
ATOM 1953 O O . LEU A 1 246 ? 8.047 7.27 -9.984 1 84.31 246 LEU A O 1
ATOM 1957 N N . LYS A 1 247 ? 6.047 8.211 -9.711 1 78.38 247 LYS A N 1
ATOM 1958 C CA . LYS A 1 247 ? 5.414 7.125 -10.461 1 78.38 247 LYS A CA 1
ATOM 1959 C C . LYS A 1 247 ? 5.883 7.113 -11.914 1 78.38 247 LYS A C 1
ATOM 1961 O O . LYS A 1 247 ? 6.129 6.047 -12.477 1 78.38 247 LYS A O 1
ATOM 1966 N N . LYS A 1 248 ? 6.031 8.289 -12.414 1 74.31 248 LYS A N 1
ATOM 1967 C CA . LYS A 1 248 ? 6.488 8.438 -13.797 1 74.31 248 LYS A CA 1
ATOM 1968 C C . LYS A 1 248 ? 7.93 7.953 -13.953 1 74.31 248 LYS A C 1
ATOM 1970 O O . LYS A 1 248 ? 8.266 7.316 -14.953 1 74.31 248 LYS A O 1
ATOM 1975 N N . CYS A 1 249 ? 8.711 8.242 -13.062 1 79.5 249 CYS A N 1
ATOM 1976 C CA . CYS A 1 249 ? 10.125 7.859 -13.102 1 79.5 249 CYS A CA 1
ATOM 1977 C C . CYS A 1 249 ? 10.289 6.355 -12.914 1 79.5 249 CYS A C 1
ATOM 1979 O O . CYS A 1 249 ? 11.203 5.754 -13.484 1 79.5 249 CYS A O 1
ATOM 1981 N N . GLY A 1 250 ? 9.484 5.77 -12.148 1 78.38 250 GLY A N 1
ATOM 1982 C CA . GLY A 1 250 ? 9.578 4.344 -11.898 1 78.38 250 GLY A CA 1
ATOM 1983 C C . GLY A 1 250 ? 10.57 3.994 -10.805 1 78.38 250 GLY A C 1
ATOM 1984 O O . GLY A 1 250 ? 10.305 4.215 -9.625 1 78.38 250 GLY A O 1
ATOM 1985 N N . ASP A 1 251 ? 11.805 3.623 -11.32 1 86.38 251 ASP A N 1
ATOM 1986 C CA . ASP A 1 251 ? 12.844 3.25 -10.359 1 86.38 251 ASP A CA 1
ATOM 1987 C C . ASP A 1 251 ? 13.523 4.488 -9.781 1 86.38 251 ASP A C 1
ATOM 1989 O O . ASP A 1 251 ? 13.805 5.445 -10.508 1 86.38 251 ASP A O 1
ATOM 1993 N N . VAL A 1 252 ? 13.562 4.535 -8.57 1 93.38 252 VAL A N 1
ATOM 1994 C CA . VAL A 1 252 ? 14.391 5.492 -7.844 1 93.38 252 VAL A CA 1
ATOM 1995 C C . VAL A 1 252 ? 15.453 4.754 -7.043 1 93.38 252 VAL A C 1
ATOM 1997 O O . VAL A 1 252 ? 15.172 4.199 -5.98 1 93.38 252 VAL A O 1
ATOM 2000 N N . ARG A 1 253 ? 16.688 4.781 -7.547 1 94.88 253 ARG A N 1
ATOM 2001 C CA . ARG A 1 253 ? 17.703 3.85 -7.094 1 94.88 253 ARG A CA 1
ATOM 2002 C C . ARG A 1 253 ? 18.516 4.434 -5.934 1 94.88 253 ARG A C 1
ATOM 2004 O O . ARG A 1 253 ? 19.109 3.695 -5.148 1 94.88 253 ARG A O 1
ATOM 2011 N N . ASP A 1 254 ? 18.578 5.688 -5.887 1 96.19 254 ASP A N 1
ATOM 2012 C CA . ASP A 1 254 ? 19.312 6.312 -4.781 1 96.19 254 ASP A CA 1
ATOM 2013 C C . ASP A 1 254 ? 18.703 7.672 -4.43 1 96.19 254 ASP A C 1
ATOM 2015 O O . ASP A 1 254 ? 17.641 8.039 -4.945 1 96.19 254 ASP A O 1
ATOM 2019 N N . PHE A 1 255 ? 19.328 8.383 -3.465 1 96.75 255 PHE A N 1
ATOM 2020 C CA . PHE A 1 255 ? 18.781 9.625 -2.945 1 96.75 255 PHE A CA 1
ATOM 2021 C C . PHE A 1 255 ? 18.875 10.734 -3.988 1 96.75 255 PHE A C 1
ATOM 2023 O O . PHE A 1 255 ? 17.984 11.594 -4.07 1 96.75 255 PHE A O 1
ATOM 2030 N N . GLN A 1 256 ? 19.891 10.68 -4.801 1 96.31 256 GLN A N 1
ATOM 2031 C CA . GLN A 1 256 ? 20.047 11.703 -5.824 1 96.31 256 GLN A CA 1
ATOM 2032 C C . GLN A 1 256 ? 18.922 11.625 -6.859 1 96.31 256 GLN A C 1
ATOM 2034 O O . GLN A 1 256 ? 18.391 12.648 -7.285 1 96.31 256 GLN A O 1
ATOM 2039 N N . GLU A 1 257 ? 18.641 10.453 -7.242 1 95.81 257 GLU A N 1
ATOM 2040 C CA . GLU A 1 257 ? 17.531 10.289 -8.18 1 95.81 257 GLU A CA 1
ATOM 2041 C C . GLU A 1 257 ? 16.219 10.758 -7.574 1 95.81 257 GLU A C 1
ATOM 2043 O O . GLU A 1 257 ? 15.336 11.266 -8.281 1 95.81 257 GLU A O 1
ATOM 2048 N N . TYR A 1 258 ? 16.094 10.57 -6.277 1 95.75 258 TYR A N 1
ATOM 2049 C CA . TYR A 1 258 ? 14.93 11.078 -5.562 1 95.75 258 TYR A CA 1
ATOM 2050 C C . TYR A 1 258 ? 14.867 12.594 -5.633 1 95.75 258 TYR A C 1
ATOM 2052 O O . TYR A 1 258 ? 13.828 13.164 -5.992 1 95.75 258 TYR A O 1
ATOM 2060 N N . VAL A 1 259 ? 15.953 13.203 -5.367 1 97.12 259 VAL A N 1
ATOM 2061 C CA . VAL A 1 259 ? 16.047 14.664 -5.398 1 97.12 259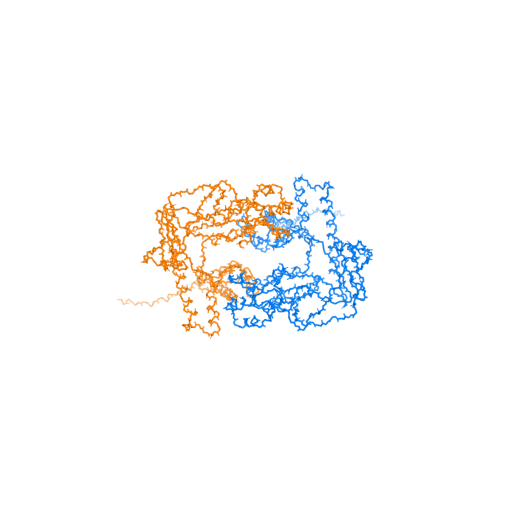 VAL A CA 1
ATOM 2062 C C . VAL A 1 259 ? 15.766 15.172 -6.809 1 97.12 259 VAL A C 1
ATOM 2064 O O . VAL A 1 259 ? 15.023 16.141 -6.984 1 97.12 259 VAL A O 1
ATOM 2067 N N . ASP A 1 260 ? 16.297 14.469 -7.781 1 95.56 260 ASP A N 1
ATOM 2068 C CA . ASP A 1 260 ? 16.062 14.844 -9.172 1 95.56 260 ASP A CA 1
ATOM 2069 C C . ASP A 1 260 ? 14.57 14.805 -9.508 1 95.56 260 ASP A C 1
ATOM 2071 O O . ASP A 1 260 ? 14.07 15.672 -10.234 1 95.56 260 ASP A O 1
ATOM 2075 N N . SER A 1 261 ? 13.93 13.805 -8.992 1 93.81 261 SER A N 1
ATOM 2076 C CA . SER A 1 261 ? 12.5 13.664 -9.234 1 93.81 261 SER A CA 1
ATOM 2077 C C . SER A 1 261 ? 11.719 14.812 -8.617 1 93.81 261 SER A C 1
ATOM 2079 O O . SER A 1 261 ? 10.727 15.273 -9.195 1 93.81 261 SER A O 1
ATOM 2081 N N . LEU A 1 262 ? 12.133 15.234 -7.445 1 94.94 262 LEU A N 1
ATOM 2082 C CA . LEU A 1 262 ? 11.484 16.375 -6.797 1 94.94 262 LEU A CA 1
ATOM 2083 C C . LEU A 1 262 ? 11.68 17.641 -7.609 1 94.94 262 LEU A C 1
ATOM 2085 O O . LEU A 1 262 ? 10.758 18.453 -7.727 1 94.94 262 LEU A O 1
ATOM 2089 N N . GLU A 1 263 ? 12.844 17.797 -8.148 1 94.69 263 GLU A N 1
ATOM 2090 C CA . GLU A 1 263 ? 13.125 18.969 -8.984 1 94.69 263 GLU A CA 1
ATOM 2091 C C . GLU A 1 263 ? 12.266 18.969 -10.242 1 94.69 263 GLU A C 1
ATOM 2093 O O . GLU A 1 263 ? 11.797 20.016 -10.68 1 94.69 263 GLU A O 1
ATOM 2098 N N . LYS A 1 264 ? 12.117 17.828 -10.75 1 90.56 264 LYS A N 1
ATOM 2099 C CA . LYS A 1 264 ? 11.281 17.703 -11.93 1 90.56 264 LYS A CA 1
ATOM 2100 C C . LYS A 1 264 ? 9.828 18.047 -11.617 1 90.56 264 LYS A C 1
ATOM 2102 O O . LYS A 1 264 ? 9.062 18.406 -12.516 1 90.56 264 LYS A O 1
ATOM 2107 N N . ALA A 1 265 ? 9.461 17.875 -10.406 1 87.56 265 ALA A N 1
ATOM 2108 C CA . ALA A 1 265 ? 8.125 18.266 -9.961 1 87.56 265 ALA A CA 1
ATOM 2109 C C . ALA A 1 265 ? 8.055 19.766 -9.68 1 87.56 265 ALA A C 1
ATOM 2111 O O . ALA A 1 265 ? 7.109 20.234 -9.039 1 87.56 265 ALA A O 1
ATOM 2112 N N . ARG A 1 266 ? 9.078 20.5 -9.992 1 85 266 ARG A N 1
ATOM 2113 C CA . ARG A 1 266 ? 9.156 21.953 -9.906 1 85 266 ARG A CA 1
ATOM 2114 C C . ARG A 1 266 ? 9.203 22.422 -8.453 1 85 266 ARG A C 1
ATOM 2116 O O . ARG A 1 266 ? 8.562 23.406 -8.086 1 85 266 ARG A O 1
ATOM 2123 N N . CYS A 1 267 ? 9.812 21.703 -7.699 1 91.12 267 CYS A N 1
ATOM 2124 C CA . CYS A 1 267 ? 10.055 22.094 -6.316 1 91.12 267 CYS A CA 1
ATOM 2125 C C . CYS A 1 267 ? 11.484 22.594 -6.133 1 91.12 267 CYS A C 1
ATOM 2127 O O . CYS A 1 267 ? 12.414 22.078 -6.754 1 91.12 267 CYS A O 1
ATOM 2129 N N . LYS A 1 268 ? 11.555 23.656 -5.387 1 94.31 268 LYS A N 1
ATOM 2130 C CA . LYS A 1 268 ? 12.883 24 -4.891 1 94.31 268 LYS A CA 1
ATOM 2131 C C . LYS A 1 268 ? 13.328 23.031 -3.797 1 94.31 268 LYS A C 1
ATOM 2133 O O . LYS A 1 268 ? 12.75 23.016 -2.709 1 94.31 268 LYS A O 1
ATOM 2138 N N . VAL A 1 269 ? 14.398 22.359 -4.047 1 96.75 269 VAL A N 1
ATOM 2139 C CA . VAL A 1 269 ? 14.789 21.297 -3.129 1 96.75 269 VAL A CA 1
ATOM 2140 C C . VAL A 1 269 ? 15.914 21.781 -2.221 1 96.75 269 VAL A C 1
ATOM 2142 O O . VAL A 1 269 ? 16.922 22.312 -2.699 1 96.75 269 VAL A O 1
ATOM 2145 N N . ILE A 1 270 ? 15.703 21.656 -0.992 1 95.19 270 ILE A N 1
ATOM 2146 C CA . ILE A 1 270 ? 16.734 21.922 0.013 1 95.19 270 ILE A CA 1
ATOM 2147 C C . ILE A 1 270 ? 17.172 20.609 0.654 1 95.19 270 ILE A C 1
ATOM 2149 O O . ILE A 1 270 ? 16.438 20.016 1.433 1 95.19 270 ILE A O 1
ATOM 2153 N N . ASN A 1 271 ? 18.344 20.234 0.35 1 95.56 271 ASN A N 1
ATOM 2154 C CA . ASN A 1 271 ? 18.906 19 0.887 1 95.56 271 ASN A CA 1
ATOM 2155 C C . ASN A 1 271 ? 19.531 19.219 2.264 1 95.56 271 ASN A C 1
ATOM 2157 O O . ASN A 1 271 ? 20.406 20.062 2.424 1 95.56 271 ASN A O 1
ATOM 2161 N N . MET A 1 272 ? 19.078 18.422 3.141 1 92.94 272 MET A N 1
ATOM 2162 C CA . MET A 1 272 ? 19.594 18.547 4.5 1 92.94 272 MET A CA 1
ATOM 2163 C C . MET A 1 272 ? 20.734 17.578 4.738 1 92.94 272 MET A C 1
ATOM 2165 O O . MET A 1 272 ? 20.672 16.422 4.305 1 92.94 272 MET A O 1
ATOM 2169 N N . GLU A 1 273 ? 21.734 18.109 5.379 1 92.31 273 GLU A N 1
ATOM 2170 C CA . GLU A 1 273 ? 22.859 17.312 5.848 1 92.31 273 GLU A CA 1
ATOM 2171 C C . GLU A 1 273 ? 22.891 17.266 7.375 1 92.31 273 GLU A C 1
ATOM 2173 O O . GLU A 1 273 ? 22.109 17.938 8.047 1 92.31 273 GLU A O 1
ATOM 2178 N N . ALA A 1 274 ? 23.781 16.469 7.809 1 89.69 274 ALA A N 1
ATOM 2179 C CA . ALA A 1 274 ? 23.906 16.359 9.258 1 89.69 274 ALA A CA 1
ATOM 2180 C C . ALA A 1 274 ? 24.125 17.719 9.906 1 89.69 274 ALA A C 1
ATOM 2182 O O . ALA A 1 274 ? 23.516 18.031 10.93 1 89.69 274 ALA A O 1
ATOM 2183 N N . THR A 1 275 ? 24.875 18.547 9.281 1 89.25 275 THR A N 1
ATOM 2184 C CA . THR A 1 275 ? 25.25 19.844 9.836 1 89.25 275 THR A CA 1
ATOM 2185 C C . THR A 1 275 ? 24.094 20.828 9.734 1 89.25 275 THR A C 1
ATOM 2187 O O . THR A 1 275 ? 24.125 21.906 10.344 1 89.25 275 THR A O 1
ATOM 2190 N N . SER A 1 276 ? 23.094 20.484 8.961 1 88.75 276 SER A N 1
ATOM 2191 C CA . SER A 1 276 ? 21.922 21.328 8.836 1 88.75 276 SER A CA 1
ATOM 2192 C C . SER A 1 276 ? 21.062 21.266 10.094 1 88.75 276 SER A C 1
ATOM 2194 O O . SER A 1 276 ? 20.172 22.094 10.289 1 88.75 276 SER A O 1
ATOM 2196 N N . PHE A 1 277 ? 21.344 20.281 10.93 1 86.94 277 PHE A N 1
ATOM 2197 C CA . PHE A 1 277 ? 20.531 20.062 12.125 1 86.94 277 PHE A CA 1
ATOM 2198 C C . PHE A 1 277 ? 21.281 20.547 13.375 1 86.94 277 PHE A C 1
ATOM 2200 O O . PHE A 1 277 ? 22.5 20.453 13.438 1 86.94 277 PHE A O 1
ATOM 2207 N N . LYS A 1 278 ? 20.422 20.984 14.258 1 83.38 278 LYS A N 1
ATOM 2208 C CA . LYS A 1 278 ? 20.953 21.422 15.547 1 83.38 278 LYS A CA 1
ATOM 2209 C C . LYS A 1 278 ? 20.547 20.453 16.656 1 83.38 278 LYS A C 1
ATOM 2211 O O . LYS A 1 278 ? 19.531 19.75 16.531 1 83.38 278 LYS A O 1
ATOM 2216 N N . LEU A 1 279 ? 21.391 20.438 17.656 1 81.75 279 LEU A N 1
ATOM 2217 C CA . LEU A 1 279 ? 21.109 19.578 18.797 1 81.75 279 LEU A CA 1
ATOM 2218 C C . LEU A 1 279 ? 20.188 20.281 19.797 1 81.75 279 LEU A C 1
ATOM 2220 O O . LEU A 1 279 ? 20.625 20.656 20.875 1 81.75 279 LEU A O 1
ATOM 2224 N N . TRP A 1 280 ? 18.938 20.25 19.391 1 78.25 280 TRP A N 1
ATOM 2225 C CA . TRP A 1 280 ? 17.953 20.875 20.266 1 78.25 280 TRP A CA 1
ATOM 2226 C C . TRP A 1 280 ? 17.562 19.953 21.406 1 78.25 280 TRP A C 1
ATOM 2228 O O . TRP A 1 280 ? 17.438 18.734 21.203 1 78.25 280 TRP A O 1
ATOM 2238 N N . LYS A 1 281 ? 17.469 20.5 22.578 1 75.69 281 LYS A N 1
ATOM 2239 C CA . LYS A 1 281 ? 16.938 19.781 23.734 1 75.69 281 LYS A CA 1
ATOM 2240 C C . LYS A 1 281 ? 15.438 20.047 23.906 1 75.69 281 LYS A C 1
ATOM 2242 O O . LYS A 1 281 ? 14.961 21.141 23.578 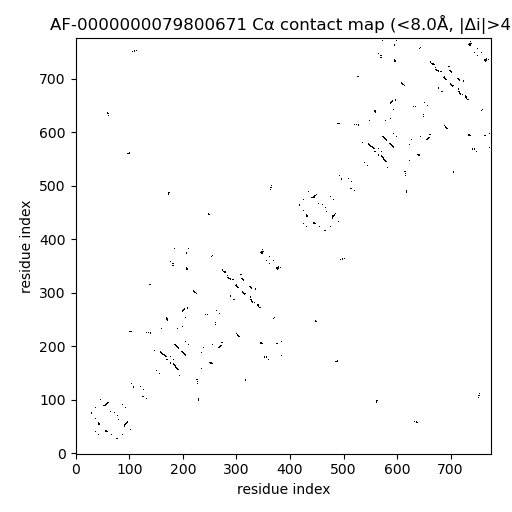1 75.69 281 LYS A O 1
ATOM 2247 N N . ASP A 1 282 ? 14.719 19.047 24.297 1 77.31 282 ASP A N 1
ATOM 2248 C CA . ASP A 1 282 ? 13.297 19.219 24.562 1 77.31 282 ASP A CA 1
ATOM 2249 C C . ASP A 1 282 ? 13.07 19.953 25.891 1 77.31 282 ASP A C 1
ATOM 2251 O O . ASP A 1 282 ? 13.352 19.406 26.969 1 77.31 282 ASP A O 1
ATOM 2255 N N . HIS A 1 283 ? 12.547 21.109 25.766 1 80 283 HIS A N 1
ATOM 2256 C CA . HIS A 1 283 ? 12.297 21.922 26.953 1 80 283 HIS A CA 1
ATOM 2257 C C . HIS A 1 283 ? 10.805 21.984 27.281 1 80 283 HIS A C 1
ATOM 2259 O O . HIS A 1 283 ? 10.383 22.75 28.141 1 80 283 HIS A O 1
ATOM 2265 N N . SER A 1 284 ? 10.07 21.172 26.5 1 79.56 284 SER A N 1
ATOM 2266 C CA . SER A 1 284 ? 8.625 21.281 26.656 1 79.56 284 SER A CA 1
ATOM 2267 C C . SER A 1 284 ? 8.164 20.641 27.953 1 79.56 284 SER A C 1
ATOM 2269 O O . SER A 1 284 ? 8.773 19.672 28.438 1 79.56 284 SER A O 1
ATOM 2271 N N . ASN A 1 285 ? 7.18 21.297 28.594 1 82.69 285 ASN A N 1
ATOM 2272 C CA . ASN A 1 285 ? 6.531 20.781 29.781 1 82.69 285 ASN A CA 1
ATOM 2273 C C . ASN A 1 285 ? 5.012 20.781 29.656 1 82.69 285 ASN A C 1
ATOM 2275 O O . ASN A 1 285 ? 4.367 21.812 29.859 1 82.69 285 ASN A O 1
ATOM 2279 N N . ARG A 1 286 ? 4.434 19.703 29.406 1 78.81 286 ARG A N 1
ATOM 2280 C CA . ARG A 1 286 ? 2.996 19.562 29.203 1 78.81 286 ARG A CA 1
ATOM 2281 C C . ARG A 1 286 ? 2.217 19.875 30.469 1 78.81 286 ARG A C 1
ATOM 2283 O O . ARG A 1 286 ? 1.094 20.375 30.406 1 78.81 286 ARG A O 1
ATOM 2290 N N . ALA A 1 287 ? 2.85 19.484 31.516 1 81.19 287 ALA A N 1
ATOM 2291 C CA . ALA A 1 287 ? 2.199 19.703 32.812 1 81.19 287 ALA A CA 1
ATOM 2292 C C . ALA A 1 287 ? 1.938 21.188 33.062 1 81.19 287 ALA A C 1
ATOM 2294 O O . ALA A 1 287 ? 0.903 21.547 33.625 1 81.19 287 ALA A O 1
ATOM 2295 N N . ASN A 1 288 ? 2.799 21.969 32.594 1 81.81 288 ASN A N 1
ATOM 2296 C CA . ASN A 1 288 ? 2.637 23.406 32.781 1 81.81 288 ASN A CA 1
ATOM 2297 C C . ASN A 1 288 ? 1.436 23.922 31.984 1 81.81 288 ASN A C 1
ATOM 2299 O O . ASN A 1 288 ? 0.701 24.797 32.469 1 81.81 288 ASN A O 1
ATOM 2303 N N . VAL A 1 289 ? 1.158 23.375 30.906 1 81.5 289 VAL A N 1
ATOM 2304 C CA . VAL A 1 289 ? 0.048 23.797 30.062 1 81.5 289 VAL A CA 1
ATOM 2305 C C . VAL A 1 289 ? -1.276 23.391 30.703 1 81.5 289 VAL A C 1
ATOM 2307 O O . VAL A 1 289 ? -2.203 24.188 30.797 1 81.5 289 VAL A O 1
ATOM 2310 N N . ASN A 1 290 ? -1.243 22.219 31.203 1 81.25 290 ASN A N 1
ATOM 2311 C CA . ASN A 1 290 ? -2.465 21.688 31.781 1 81.25 290 ASN A CA 1
ATOM 2312 C C . ASN A 1 290 ? -2.807 22.391 33.094 1 81.25 290 ASN A C 1
ATOM 2314 O O . ASN A 1 290 ? -3.98 22.625 33.406 1 81.25 290 ASN A O 1
ATOM 2318 N N . LYS A 1 291 ? -1.824 22.594 33.781 1 80.75 291 LYS A N 1
ATOM 2319 C CA . LYS A 1 291 ? -2.033 23.266 35.062 1 80.75 291 LYS A CA 1
ATOM 2320 C C . LYS A 1 291 ? -2.693 24.625 34.875 1 80.75 291 LYS A C 1
ATOM 2322 O O . LYS A 1 291 ? -3.473 25.078 35.719 1 80.75 291 LYS A O 1
ATOM 2327 N N . GLY A 1 292 ? -2.496 25.203 33.75 1 79.5 292 GLY A N 1
ATOM 2328 C CA . GLY A 1 292 ? -3.092 26.5 33.469 1 79.5 292 GLY A CA 1
ATOM 2329 C C . GLY A 1 292 ? -4.488 26.391 32.875 1 79.5 292 GLY A C 1
ATOM 2330 O O . GLY A 1 292 ? -5.121 27.406 32.594 1 79.5 292 GLY A O 1
ATOM 2331 N N . GLY A 1 293 ? -4.961 25.094 32.719 1 81.56 293 GLY A N 1
ATOM 2332 C CA . GLY A 1 293 ? -6.301 24.891 32.219 1 81.56 293 GLY A CA 1
ATOM 2333 C C . GLY A 1 293 ? -6.363 24.953 30.688 1 81.56 293 GLY A C 1
ATOM 2334 O O . GLY A 1 293 ? -7.445 25.109 30.125 1 81.56 293 GLY A O 1
ATOM 2335 N N . HIS A 1 294 ? -5.23 24.953 30.219 1 85.69 294 HIS A N 1
ATOM 2336 C CA . HIS A 1 294 ? -5.172 25.047 28.766 1 85.69 294 HIS A CA 1
ATOM 2337 C C . HIS A 1 294 ? -5.121 23.656 28.141 1 85.69 294 HIS A C 1
ATOM 2339 O O . HIS A 1 294 ? -4.492 22.75 28.688 1 85.69 294 HIS A O 1
ATOM 2345 N N . LYS A 1 295 ? -5.922 23.422 27.062 1 84.31 295 LYS A N 1
ATOM 2346 C CA . LYS A 1 295 ? -5.91 22.172 26.312 1 84.31 295 LYS A CA 1
ATOM 2347 C C . LYS A 1 295 ? -5.324 22.359 24.922 1 84.31 295 LYS A C 1
ATOM 2349 O O . LYS A 1 295 ? -5.875 23.109 24.109 1 84.31 295 LYS A O 1
ATOM 2354 N N . LEU A 1 296 ? -4.262 21.625 24.688 1 84.94 296 LEU A N 1
ATOM 2355 C CA . LEU A 1 296 ? -3.564 21.75 23.422 1 84.94 296 LEU A CA 1
ATOM 2356 C C . LEU A 1 296 ? -4.477 21.359 22.25 1 84.94 296 LEU A C 1
ATOM 2358 O O . LEU A 1 296 ? -4.426 21.984 21.188 1 84.94 296 LEU A O 1
ATOM 2362 N N . SER A 1 297 ? -5.332 20.469 22.469 1 83.25 297 SER A N 1
ATOM 2363 C CA . SER A 1 297 ? -6.195 19.938 21.422 1 83.25 297 SER A CA 1
ATOM 2364 C C . SER A 1 297 ? -7.227 20.969 20.984 1 83.25 297 SER A C 1
ATOM 2366 O O . SER A 1 297 ? -7.812 20.859 19.906 1 83.25 297 SER A O 1
ATOM 2368 N N . ASN A 1 298 ? -7.371 21.984 21.781 1 86.62 298 ASN A N 1
ATOM 2369 C CA . ASN A 1 298 ? -8.383 23 21.484 1 86.62 298 ASN A CA 1
ATOM 2370 C C . ASN A 1 298 ? -7.777 24.203 20.797 1 86.62 298 ASN A C 1
ATOM 2372 O O . ASN A 1 298 ? -8.5 25.109 20.375 1 86.62 298 ASN A O 1
ATOM 2376 N N . MET A 1 299 ? -6.516 24.203 20.703 1 91.19 299 MET A N 1
ATOM 2377 C CA . MET A 1 299 ? -5.852 25.375 20.141 1 91.19 299 MET A CA 1
ATOM 2378 C C . MET A 1 299 ? -5.957 25.375 18.625 1 91.19 299 MET A C 1
ATOM 2380 O O . MET A 1 299 ? -5.645 24.375 17.969 1 91.19 299 MET A O 1
ATOM 2384 N N . ALA A 1 300 ? -6.395 26.516 18.078 1 95.31 300 ALA A N 1
ATOM 2385 C CA . ALA A 1 300 ? -6.551 26.656 16.625 1 95.31 300 ALA A CA 1
ATOM 2386 C C . ALA A 1 300 ? -5.414 27.484 16.031 1 95.31 300 ALA A C 1
ATOM 2388 O O . ALA A 1 300 ? -5.027 27.297 14.883 1 95.31 300 ALA A O 1
ATOM 2389 N N . VAL A 1 301 ? -4.977 28.438 16.797 1 96.62 301 VAL A N 1
ATOM 2390 C CA . VAL A 1 301 ? -3.871 29.297 16.391 1 96.62 301 VAL A CA 1
ATOM 2391 C C . VAL A 1 301 ? -2.816 29.328 17.5 1 96.62 301 VAL A C 1
ATOM 2393 O O . VAL A 1 301 ? -3.141 29.547 18.672 1 96.62 301 VAL A O 1
ATOM 2396 N N . VAL A 1 302 ? -1.58 29.078 17.109 1 94.88 302 VAL A N 1
ATOM 2397 C CA . VAL A 1 302 ? -0.471 29.109 18.062 1 94.88 302 VAL A CA 1
ATOM 2398 C C . VAL A 1 302 ? 0.637 30.016 17.516 1 94.88 302 VAL A C 1
ATOM 2400 O O . VAL A 1 302 ? 0.982 29.953 16.344 1 94.88 302 VAL A O 1
ATOM 2403 N N . GLN A 1 303 ? 1.126 30.844 18.391 1 95.06 303 GLN A N 1
ATOM 2404 C CA . GLN A 1 303 ? 2.168 31.781 18 1 95.06 303 GLN A CA 1
ATOM 2405 C C . GLN A 1 303 ? 3.35 31.734 18.969 1 95.06 303 GLN A C 1
ATOM 2407 O O . GLN A 1 303 ? 3.16 31.672 20.188 1 95.06 303 GLN A O 1
ATOM 2412 N N . PHE A 1 304 ? 4.484 31.719 18.359 1 91.25 304 PHE A N 1
ATOM 2413 C CA . PHE A 1 304 ? 5.73 31.797 19.109 1 91.25 304 PHE A CA 1
ATOM 2414 C C . PHE A 1 304 ? 6.48 33.094 18.781 1 91.25 304 PHE A C 1
ATOM 2416 O O . PHE A 1 304 ? 6.602 33.469 17.609 1 91.25 304 PHE A O 1
ATOM 2423 N N . ARG A 1 305 ? 6.918 33.719 19.781 1 89.38 305 ARG A N 1
ATOM 2424 C CA . ARG A 1 305 ? 7.688 34.969 19.641 1 89.38 305 ARG A CA 1
ATOM 2425 C C . ARG A 1 305 ? 9.086 34.781 20.234 1 89.38 305 ARG A C 1
ATOM 2427 O O . ARG A 1 305 ? 9.242 34.344 21.375 1 89.38 305 ARG A O 1
ATOM 2434 N N . ARG A 1 306 ? 9.961 35.125 19.391 1 86.19 306 ARG A N 1
ATOM 2435 C CA . ARG A 1 306 ? 11.344 35.031 19.844 1 86.19 306 ARG A CA 1
ATOM 2436 C C . ARG A 1 306 ? 11.57 35.812 21.125 1 86.19 306 ARG A C 1
ATOM 2438 O O . ARG A 1 306 ? 11.125 36.938 21.234 1 86.19 306 ARG A O 1
ATOM 2445 N N . GLY A 1 307 ? 12.188 35.25 22.047 1 81.25 307 GLY A N 1
ATOM 2446 C CA . GLY A 1 307 ? 12.516 35.906 23.297 1 81.25 307 GLY A CA 1
ATOM 2447 C C . GLY A 1 307 ? 11.484 35.656 24.375 1 81.25 307 GLY A C 1
ATOM 2448 O O . GLY A 1 307 ? 11.734 35.938 25.562 1 81.25 307 GLY A O 1
ATOM 2449 N N . SER A 1 308 ? 10.336 35.25 23.969 1 87.06 308 SER A N 1
ATOM 2450 C CA . SER A 1 308 ? 9.281 35 24.938 1 87.06 308 SER A CA 1
ATOM 2451 C C . SER A 1 308 ? 9.266 33.562 25.391 1 87.06 308 SER A C 1
ATOM 2453 O O . SER A 1 308 ? 9.469 32.656 24.562 1 87.06 308 SER A O 1
ATOM 2455 N N . ARG A 1 309 ? 8.938 33.25 26.594 1 86.56 309 ARG A N 1
ATOM 2456 C CA . ARG A 1 309 ? 8.812 31.906 27.125 1 86.56 309 ARG A CA 1
ATOM 2457 C C . ARG A 1 309 ? 7.375 31.422 27.047 1 86.56 309 ARG A C 1
ATOM 2459 O O . ARG A 1 309 ? 7.105 30.234 27.297 1 86.56 309 ARG A O 1
ATOM 2466 N N . LEU A 1 310 ? 6.582 32.312 26.703 1 89.31 310 LEU A N 1
ATOM 2467 C CA . LEU A 1 310 ? 5.164 31.984 26.734 1 89.31 310 LEU A CA 1
ATOM 2468 C C . LEU A 1 310 ? 4.688 31.547 25.344 1 89.31 310 LEU A C 1
ATOM 2470 O O . LEU A 1 310 ? 5.246 31.953 24.328 1 89.31 310 LEU A O 1
ATOM 2474 N N . LEU A 1 311 ? 3.734 30.672 25.422 1 90.94 311 LEU A N 1
ATOM 2475 C CA . LEU A 1 311 ? 2.98 30.266 24.234 1 90.94 311 LEU A CA 1
ATOM 2476 C C . LEU A 1 311 ? 1.735 31.141 24.078 1 90.94 311 LEU A C 1
ATOM 2478 O O . LEU A 1 311 ? 0.972 31.328 25.016 1 90.94 311 LEU A O 1
ATOM 2482 N N . PHE A 1 312 ? 1.602 31.797 22.922 1 94.88 312 PHE A N 1
ATOM 2483 C CA . PHE A 1 312 ? 0.394 32.562 22.609 1 94.88 312 PHE A CA 1
ATOM 2484 C C . PHE A 1 312 ? -0.56 31.719 21.75 1 94.88 312 PHE A C 1
ATOM 2486 O O . PHE A 1 312 ? -0.146 31.109 20.766 1 94.88 312 PHE A O 1
ATOM 2493 N N . TYR A 1 313 ? -1.833 31.656 22.219 1 95 313 TYR A N 1
ATOM 2494 C CA . TYR A 1 313 ? -2.715 30.797 21.422 1 95 313 TYR A CA 1
ATOM 2495 C C . TYR A 1 313 ? -4.145 31.328 21.438 1 95 313 TYR A C 1
ATOM 2497 O O . TYR A 1 313 ? -4.484 32.188 22.25 1 95 313 TYR A O 1
ATOM 2505 N N . LYS A 1 314 ? -4.898 30.953 20.453 1 95.75 314 LYS A N 1
ATOM 2506 C CA . LYS A 1 314 ? -6.34 31.156 20.328 1 95.75 314 LYS A CA 1
ATOM 2507 C C . LYS A 1 314 ? -7.062 29.844 20.078 1 95.75 314 LYS A C 1
ATOM 2509 O O . LYS A 1 314 ? -6.531 28.953 19.406 1 95.75 314 LYS A O 1
ATOM 2514 N N . ASN A 1 315 ? -8.297 29.719 20.578 1 93.25 315 ASN A N 1
ATOM 2515 C CA . ASN A 1 315 ? -9.094 28.531 20.328 1 93.25 315 ASN A CA 1
ATOM 2516 C C . ASN A 1 315 ? -9.969 28.688 19.094 1 93.25 315 ASN A C 1
ATOM 2518 O O . ASN A 1 315 ? -10.719 27.766 18.734 1 93.25 315 ASN A O 1
ATOM 2522 N N . THR A 1 316 ? -9.852 29.797 18.484 1 93.94 316 THR A N 1
ATOM 2523 C CA . THR A 1 316 ? -10.609 30.094 17.281 1 93.94 316 THR A CA 1
ATOM 2524 C C . THR A 1 316 ? -9.766 30.906 16.297 1 93.94 316 THR A C 1
ATOM 2526 O O . THR A 1 316 ? -8.734 31.469 16.672 1 93.94 316 THR A O 1
ATOM 2529 N N . HIS A 1 317 ? -10.227 30.938 15.031 1 95.19 317 HIS A N 1
ATOM 2530 C CA . HIS A 1 317 ? -9.523 31.688 14.008 1 95.19 317 HIS A CA 1
ATOM 2531 C C . HIS A 1 317 ? -10.07 33.094 13.891 1 95.19 317 HIS A C 1
ATOM 2533 O O . HIS A 1 317 ? -9.602 33.906 13.07 1 95.19 317 HIS A O 1
ATOM 2539 N N . GLU A 1 318 ? -10.961 33.375 14.695 1 90.38 318 GLU A N 1
ATOM 2540 C CA . GLU A 1 318 ? -11.562 34.719 14.633 1 90.38 318 GLU A CA 1
ATOM 2541 C C . GLU A 1 318 ? -10.531 35.812 14.914 1 90.38 318 GLU A C 1
ATOM 2543 O O . GLU A 1 318 ? -9.82 35.75 15.922 1 90.38 318 GLU A O 1
ATOM 2548 N N . SER A 1 319 ? -10.477 36.844 14.07 1 84.62 319 SER A N 1
ATOM 2549 C CA . SER A 1 319 ? -9.445 37.875 14.117 1 84.62 319 SER A CA 1
ATOM 2550 C C . SER A 1 319 ? -9.562 38.719 15.375 1 84.62 319 SER A C 1
ATOM 2552 O O . SER A 1 319 ? -8.555 39.125 15.945 1 84.62 319 SER A O 1
ATOM 2554 N N . ASN A 1 320 ? -10.734 38.844 15.875 1 86.94 320 ASN A N 1
ATOM 2555 C CA . ASN A 1 320 ? -10.953 39.781 16.969 1 86.94 320 ASN A CA 1
ATOM 2556 C C . ASN A 1 320 ? -10.734 39.094 18.328 1 86.94 320 ASN A C 1
ATOM 2558 O O . ASN A 1 320 ? -10.789 39.75 19.375 1 86.94 320 ASN A O 1
ATOM 2562 N N . THR A 1 321 ? -10.375 37.906 18.328 1 91.81 321 THR A N 1
ATOM 2563 C CA . THR A 1 321 ? -10.133 37.219 19.578 1 91.81 321 THR A CA 1
ATOM 2564 C C . THR A 1 321 ? -8.703 37.438 20.062 1 91.81 321 THR A C 1
ATOM 2566 O O . THR A 1 321 ? -7.754 37.281 19.281 1 91.81 321 THR A O 1
ATOM 2569 N N . PRO A 1 322 ? -8.586 37.938 21.281 1 93.38 322 PRO A N 1
ATOM 2570 C CA . PRO A 1 322 ? -7.234 38.125 21.797 1 93.38 322 PRO A CA 1
ATOM 2571 C C . PRO A 1 322 ? -6.492 36.812 22.062 1 93.38 322 PRO A C 1
ATOM 2573 O O . PRO A 1 322 ? -7.121 35.781 22.297 1 93.38 322 PRO A O 1
ATOM 2576 N N . PHE A 1 323 ? -5.199 36.938 22.031 1 95.5 323 PHE A N 1
ATOM 2577 C CA . PHE A 1 323 ? -4.363 35.781 22.328 1 95.5 323 PHE A CA 1
ATOM 2578 C C . PHE A 1 323 ? -4.395 35.469 23.828 1 95.5 323 PHE A C 1
ATOM 2580 O O . PHE A 1 323 ? -4.332 36.375 24.656 1 95.5 323 PHE A O 1
ATOM 2587 N N . LEU A 1 324 ? -4.543 34.219 24.125 1 93.88 324 LEU A N 1
ATOM 2588 C CA . LEU A 1 324 ? -4.289 33.719 25.469 1 93.88 324 LEU A CA 1
ATOM 2589 C C . LEU A 1 324 ? -2.838 33.281 25.609 1 93.88 324 LEU A C 1
ATOM 2591 O O . LEU A 1 324 ? -2.131 33.094 24.625 1 93.88 324 LEU A O 1
ATOM 2595 N N . THR A 1 325 ? -2.373 33.25 26.859 1 93.19 325 THR A N 1
ATOM 2596 C CA . THR A 1 325 ? -0.986 32.875 27.094 1 93.19 325 THR A CA 1
ATOM 2597 C C . THR A 1 325 ? -0.91 31.625 27.984 1 93.19 325 THR A C 1
ATOM 2599 O O . THR A 1 325 ? -1.764 31.422 28.844 1 93.19 325 THR A O 1
ATOM 2602 N N . ALA A 1 326 ? 0.034 30.766 27.672 1 91.5 326 ALA A N 1
ATOM 2603 C CA . ALA A 1 326 ? 0.28 29.578 28.484 1 91.5 326 ALA A CA 1
ATOM 2604 C C . ALA A 1 326 ? 1.775 29.312 28.625 1 91.5 326 ALA A C 1
ATOM 2606 O O . ALA A 1 326 ? 2.541 29.5 27.688 1 91.5 326 ALA A O 1
ATOM 2607 N N . ASP A 1 327 ? 2.115 28.953 29.797 1 87.38 327 ASP A N 1
ATOM 2608 C CA . ASP A 1 327 ? 3.479 28.469 30.016 1 87.38 327 ASP A CA 1
ATOM 2609 C C . ASP A 1 327 ? 3.652 27.047 29.484 1 87.38 327 ASP A C 1
ATOM 2611 O O . ASP A 1 327 ? 2.785 26.203 29.688 1 87.38 327 ASP A O 1
ATOM 2615 N N . PHE A 1 328 ? 4.73 26.766 28.734 1 85.94 328 PHE A N 1
ATOM 2616 C CA . PHE A 1 328 ? 4.871 25.438 28.141 1 85.94 328 PHE A CA 1
ATOM 2617 C C . PHE A 1 328 ? 6.309 24.953 28.25 1 85.94 328 PHE A C 1
ATOM 2619 O O . PHE A 1 328 ? 6.652 23.891 27.719 1 85.94 328 PHE A O 1
ATOM 2626 N N . LEU A 1 329 ? 7.156 25.703 28.922 1 86.62 329 LEU A N 1
ATOM 2627 C CA . LEU A 1 329 ? 8.562 25.312 29.031 1 86.62 329 LEU A CA 1
ATOM 2628 C C . LEU A 1 329 ? 8.898 24.906 30.469 1 86.62 329 LEU A C 1
ATOM 2630 O O . LEU A 1 329 ? 8.234 25.344 31.406 1 86.62 329 LEU A O 1
ATOM 2634 N N . LYS A 1 330 ? 9.898 24.094 30.469 1 85.5 330 LYS A N 1
ATOM 2635 C CA . LYS A 1 330 ? 10.445 23.766 31.781 1 85.5 330 LYS A CA 1
ATOM 2636 C C . LYS A 1 330 ? 11.07 24.984 32.438 1 85.5 330 LYS A C 1
ATOM 2638 O O . LYS A 1 330 ? 11.57 25.875 31.766 1 85.5 330 LYS A O 1
ATOM 2643 N N . LYS A 1 331 ? 11.047 25.047 33.719 1 78.94 331 LYS A N 1
ATOM 2644 C CA . LYS A 1 331 ? 11.508 26.203 34.5 1 78.94 331 LYS A CA 1
ATOM 2645 C C . LYS A 1 331 ? 12.969 26.516 34.188 1 78.94 331 LYS A C 1
ATOM 2647 O O . LYS A 1 331 ? 13.344 27.672 34.031 1 78.94 331 LYS A O 1
ATOM 2652 N N . LYS A 1 332 ? 13.844 25.547 34.062 1 77.56 332 LYS A N 1
ATOM 2653 C CA . LYS A 1 332 ? 15.281 25.766 33.875 1 77.56 332 LYS A CA 1
ATOM 2654 C C . LYS A 1 332 ? 15.656 25.875 32.406 1 77.56 332 LYS A C 1
ATOM 2656 O O . LYS A 1 332 ? 16.844 25.906 32.062 1 77.56 332 LYS A O 1
ATOM 2661 N N . SER A 1 333 ? 14.656 26.078 31.641 1 77.19 333 SER A N 1
ATOM 2662 C CA . SER A 1 333 ? 14.961 26.125 30.203 1 77.19 333 SER A CA 1
ATOM 2663 C C . SER A 1 333 ? 15.562 27.469 29.812 1 77.19 333 SER A C 1
ATOM 2665 O O . SER A 1 333 ? 15 28.516 30.125 1 77.19 333 SER A O 1
ATOM 2667 N N . ASN A 1 334 ? 16.922 27.406 29.391 1 72.75 334 ASN A N 1
ATOM 2668 C CA . ASN A 1 334 ? 17.578 28.594 28.875 1 72.75 334 ASN A CA 1
ATOM 2669 C C . ASN A 1 334 ? 17.297 28.781 27.375 1 72.75 334 ASN A C 1
ATOM 2671 O O . ASN A 1 334 ? 17.812 28.031 26.547 1 72.75 334 ASN A O 1
ATOM 2675 N N . ILE A 1 335 ? 16.5 29.781 26.969 1 72.81 335 ILE A N 1
ATOM 2676 C CA . ILE A 1 335 ? 16.047 29.953 25.594 1 72.81 335 ILE A CA 1
ATOM 2677 C C . ILE A 1 335 ? 17.016 30.844 24.828 1 72.81 335 ILE A C 1
ATOM 2679 O O . ILE A 1 335 ? 16.891 31.016 23.625 1 72.81 335 ILE A O 1
ATOM 2683 N N . SER A 1 336 ? 18.062 31.312 25.406 1 72.38 336 SER A N 1
ATOM 2684 C CA . SER A 1 336 ? 18.953 32.281 24.766 1 72.38 336 SER A CA 1
ATOM 2685 C C . SER A 1 336 ? 20.141 31.562 24.094 1 72.38 336 SER A C 1
ATOM 2687 O O . SER A 1 336 ? 20.797 32.156 23.234 1 72.38 336 SER A O 1
ATOM 2689 N N . VAL A 1 337 ? 20.375 30.344 24.375 1 72.31 337 VAL A N 1
ATOM 2690 C CA . VAL A 1 337 ? 21.547 29.656 23.844 1 72.31 337 VAL A CA 1
ATOM 2691 C C . VAL A 1 337 ? 21.172 28.828 22.641 1 72.31 337 VAL A C 1
ATOM 2693 O O . VAL A 1 337 ? 20.25 28 22.719 1 72.31 337 VAL A O 1
ATOM 2696 N N . LEU A 1 338 ? 21.828 29.188 21.531 1 75.56 338 LEU A N 1
ATOM 2697 C CA . LEU A 1 338 ? 21.609 28.375 20.344 1 75.56 338 LEU A CA 1
ATOM 2698 C C . LEU A 1 338 ? 22.312 27.031 20.469 1 75.56 338 LEU A C 1
ATOM 2700 O O . LEU A 1 338 ? 23.453 26.953 20.938 1 75.56 338 LEU A O 1
ATOM 2704 N N . PRO A 1 339 ? 21.562 26.016 20.109 1 80.12 339 PRO A N 1
ATOM 2705 C CA . PRO A 1 339 ? 22.188 24.688 20.203 1 80.12 339 PRO A CA 1
ATOM 2706 C C . PRO A 1 339 ? 23.312 24.5 19.188 1 80.12 339 PRO A C 1
ATOM 2708 O O . PRO A 1 339 ? 23.422 25.25 18.219 1 80.12 339 PRO A O 1
ATOM 2711 N N . GLU A 1 340 ? 24.156 23.531 19.5 1 83.25 340 GLU A N 1
ATOM 2712 C CA . GLU A 1 340 ? 25.266 23.188 18.641 1 83.25 340 GLU A CA 1
ATOM 2713 C C . GLU A 1 340 ? 24.797 22.453 17.391 1 83.25 340 GLU A C 1
ATOM 2715 O O . GLU A 1 340 ? 23.719 21.859 17.391 1 83.25 340 GLU A O 1
ATOM 2720 N N . ASP A 1 341 ? 25.578 22.656 16.375 1 84.31 341 ASP A N 1
ATOM 2721 C CA . ASP A 1 341 ? 25.297 21.922 15.141 1 84.31 341 ASP A CA 1
ATOM 2722 C C . ASP A 1 341 ? 25.641 20.438 15.289 1 84.31 341 ASP A C 1
ATOM 2724 O O . ASP A 1 341 ? 26.625 20.094 15.953 1 84.31 341 ASP A O 1
ATOM 2728 N N . ARG A 1 342 ? 24.797 19.688 14.711 1 85.75 342 ARG A N 1
ATOM 2729 C CA . ARG A 1 342 ? 25.125 18.266 14.648 1 85.75 342 ARG A CA 1
ATOM 2730 C C . ARG A 1 342 ? 26.266 18.016 13.664 1 85.75 342 ARG A C 1
ATOM 2732 O O . ARG A 1 342 ? 26.25 18.547 12.555 1 85.75 342 ARG A O 1
ATOM 2739 N N . SER A 1 343 ? 27.219 17.25 14.055 1 85 343 SER A N 1
ATOM 2740 C CA . SER A 1 343 ? 28.375 17.031 13.195 1 85 343 SER A CA 1
ATOM 2741 C C . SER A 1 343 ? 28.344 15.648 12.555 1 85 343 SER A C 1
ATOM 2743 O O . SER A 1 343 ? 28.906 15.453 11.477 1 85 343 SER A O 1
ATOM 2745 N N . THR A 1 344 ? 27.656 14.781 13.211 1 89.31 344 THR A N 1
ATOM 2746 C CA . THR A 1 344 ? 27.703 13.406 12.734 1 89.31 344 THR A CA 1
ATOM 2747 C C . THR A 1 344 ? 26.328 12.945 12.281 1 89.31 344 THR A C 1
ATOM 2749 O O . THR A 1 344 ? 25.312 13.219 12.938 1 89.31 344 THR A O 1
ATOM 2752 N N . PRO A 1 345 ? 26.375 12.242 11.164 1 92.62 345 PRO A N 1
ATOM 2753 C CA . PRO A 1 345 ? 25.094 11.68 10.719 1 92.62 345 PRO A CA 1
ATOM 2754 C C . PRO A 1 345 ? 24.562 10.586 11.656 1 92.62 345 PRO A C 1
ATOM 2756 O O . PRO A 1 345 ? 25.344 9.977 12.391 1 92.62 345 PRO A O 1
ATOM 2759 N N . ARG A 1 346 ? 23.266 10.438 11.688 1 91.69 346 ARG A N 1
ATOM 2760 C CA . ARG A 1 346 ? 22.594 9.438 12.516 1 91.69 346 ARG A CA 1
ATOM 2761 C C . ARG A 1 346 ? 23.047 8.031 12.141 1 91.69 346 ARG A C 1
ATOM 2763 O O . ARG A 1 346 ? 23.281 7.195 13.023 1 91.69 346 ARG A O 1
ATOM 2770 N N . GLY A 1 347 ? 23.203 7.754 10.898 1 95.25 347 GLY A N 1
ATOM 2771 C CA . GLY A 1 347 ? 23.469 6.41 10.406 1 95.25 347 GLY A CA 1
ATOM 2772 C C . GLY A 1 347 ? 22.234 5.523 10.391 1 95.25 347 GLY A C 1
ATOM 2773 O O . GLY A 1 347 ? 21.141 5.977 10.711 1 95.25 347 GLY A O 1
ATOM 2774 N N . ILE A 1 348 ? 22.438 4.277 9.891 1 94.44 348 ILE A N 1
ATOM 2775 C CA . ILE A 1 348 ? 21.375 3.277 9.875 1 94.44 348 ILE A CA 1
ATOM 2776 C C . ILE A 1 348 ? 21.891 1.979 10.5 1 94.44 348 ILE A C 1
ATOM 2778 O O . ILE A 1 348 ? 23.094 1.755 10.594 1 94.44 348 ILE A O 1
ATOM 2782 N N . PRO A 1 349 ? 21.016 1.209 10.977 1 91.94 349 PRO A N 1
ATOM 2783 C CA . PRO A 1 349 ? 21.453 -0.08 11.508 1 91.94 349 PRO A CA 1
ATOM 2784 C C . PRO A 1 349 ? 22.219 -0.917 10.484 1 91.94 349 PRO A C 1
ATOM 2786 O O . PRO A 1 349 ? 21.859 -0.929 9.305 1 91.94 349 PRO A O 1
ATOM 2789 N N . LYS A 1 350 ? 23.172 -1.678 10.984 1 95.12 350 LYS A N 1
ATOM 2790 C CA . LYS A 1 350 ? 24.031 -2.484 10.109 1 95.12 350 LYS A CA 1
ATOM 2791 C C . LYS A 1 350 ? 23.203 -3.562 9.406 1 95.12 350 LYS A C 1
ATOM 2793 O O . LYS A 1 350 ? 23.469 -3.877 8.242 1 95.12 350 LYS A O 1
ATOM 2798 N N . SER A 1 351 ? 22.297 -4.129 10.109 1 91.38 351 SER A N 1
ATOM 2799 C CA . SER A 1 351 ? 21.453 -5.176 9.523 1 91.38 351 SER A CA 1
ATOM 2800 C C . SER A 1 35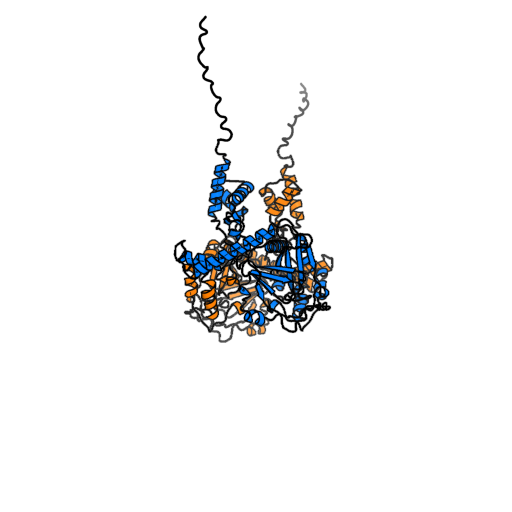1 ? 20.688 -4.656 8.305 1 91.38 351 SER A C 1
ATOM 2802 O O . SER A 1 351 ? 20.594 -5.344 7.289 1 91.38 351 SER A O 1
ATOM 2804 N N . LYS A 1 352 ? 20.156 -3.516 8.422 1 91.56 352 LYS A N 1
ATOM 2805 C CA . LYS A 1 352 ? 19.453 -2.881 7.32 1 91.56 352 LYS A CA 1
ATOM 2806 C C . LYS A 1 352 ? 20.391 -2.582 6.16 1 91.56 352 LYS A C 1
ATOM 2808 O O . LYS A 1 352 ? 20.062 -2.84 5 1 91.56 352 LYS A O 1
ATOM 2813 N N . TRP A 1 353 ? 21.5 -2.064 6.492 1 96.5 353 TRP A N 1
ATOM 2814 C CA . TRP A 1 353 ? 22.516 -1.771 5.492 1 96.5 353 TRP A CA 1
ATOM 2815 C C . TRP A 1 353 ? 22.922 -3.035 4.738 1 96.5 353 TRP A C 1
ATOM 2817 O O . TRP A 1 353 ? 22.984 -3.039 3.508 1 96.5 353 TRP A O 1
ATOM 2827 N N . ASP A 1 354 ? 23.094 -4.098 5.434 1 95.94 354 ASP A N 1
ATOM 2828 C CA . ASP A 1 354 ? 23.484 -5.371 4.836 1 95.94 354 ASP A CA 1
ATOM 2829 C C . ASP A 1 354 ? 22.406 -5.867 3.865 1 95.94 354 ASP A C 1
ATOM 2831 O O . ASP A 1 354 ? 22.719 -6.355 2.779 1 95.94 354 ASP A O 1
ATOM 2835 N N . GLY A 1 355 ? 21.234 -5.734 4.316 1 94.19 355 GLY A N 1
ATOM 2836 C CA . GLY A 1 355 ? 20.125 -6.145 3.465 1 94.19 355 GLY A CA 1
ATOM 2837 C C . GLY A 1 355 ? 20.078 -5.406 2.141 1 94.19 355 GLY A C 1
ATOM 2838 O O . GLY A 1 355 ? 19.922 -6.02 1.085 1 94.19 355 GLY A O 1
ATOM 2839 N N . ILE A 1 356 ? 20.312 -4.164 2.205 1 95.44 356 ILE A N 1
ATOM 2840 C CA . ILE A 1 356 ? 20.25 -3.338 1.002 1 95.44 356 ILE A CA 1
ATOM 2841 C C . ILE A 1 356 ? 21.438 -3.66 0.093 1 95.44 356 ILE A C 1
ATOM 2843 O O . ILE A 1 356 ? 21.266 -3.887 -1.107 1 95.44 356 ILE A O 1
ATOM 2847 N N . VAL A 1 357 ? 22.578 -3.766 0.601 1 97.38 357 VAL A N 1
ATOM 2848 C CA . VAL A 1 357 ? 23.797 -3.945 -0.175 1 97.38 357 VAL A CA 1
ATOM 2849 C C . VAL A 1 357 ? 23.828 -5.344 -0.788 1 97.38 357 VAL A C 1
ATOM 2851 O O . VAL A 1 357 ? 24.172 -5.512 -1.957 1 97.38 357 VAL A O 1
ATOM 2854 N N . LYS A 1 358 ? 23.344 -6.305 -0.087 1 95.31 358 LYS A N 1
ATOM 2855 C CA . LYS A 1 358 ? 23.422 -7.688 -0.549 1 95.31 358 LYS A CA 1
ATOM 2856 C C . LYS A 1 358 ? 22.281 -8.023 -1.495 1 95.31 358 LYS A C 1
ATOM 2858 O O . LYS A 1 358 ? 22.469 -8.711 -2.502 1 95.31 358 LYS A O 1
ATOM 2863 N N . LYS A 1 359 ? 21.156 -7.496 -1.18 1 92.69 359 LYS A N 1
ATOM 2864 C CA . LYS A 1 359 ? 19.969 -7.973 -1.891 1 92.69 359 LYS A CA 1
ATOM 2865 C C . LYS A 1 359 ? 19.578 -7.004 -2.996 1 92.69 359 LYS A C 1
ATOM 2867 O O . LYS A 1 359 ? 19.016 -7.414 -4.016 1 92.69 359 LYS A O 1
ATOM 2872 N N . LEU A 1 360 ? 19.812 -5.703 -2.828 1 94.44 360 LEU A N 1
ATOM 2873 C CA . LEU A 1 360 ? 19.25 -4.734 -3.758 1 94.44 360 LEU A CA 1
ATOM 2874 C C . LEU A 1 360 ? 20.328 -4.125 -4.641 1 94.44 360 LEU A C 1
ATOM 2876 O O . LEU A 1 360 ? 20.094 -3.836 -5.812 1 94.44 360 LEU A O 1
ATOM 2880 N N . CYS A 1 361 ? 21.5 -3.996 -4.152 1 96.12 361 CYS A N 1
ATOM 2881 C CA . CYS A 1 361 ? 22.562 -3.352 -4.914 1 96.12 361 CYS A CA 1
ATOM 2882 C C . CYS A 1 361 ? 22.891 -4.145 -6.172 1 96.12 361 CYS A C 1
ATOM 2884 O O . CYS A 1 361 ? 23.141 -3.564 -7.23 1 96.12 361 CYS A O 1
ATOM 2886 N N . PRO A 1 362 ? 22.828 -5.441 -6.125 1 92.81 362 PRO A N 1
ATOM 2887 C CA . PRO A 1 362 ? 23.109 -6.203 -7.344 1 92.81 362 PRO A CA 1
ATOM 2888 C C . PRO A 1 362 ? 22.047 -5.996 -8.422 1 92.81 362 PRO A C 1
ATOM 2890 O O . PRO A 1 362 ? 22.25 -6.387 -9.578 1 92.81 362 PRO A O 1
ATOM 2893 N N . LEU A 1 363 ? 20.953 -5.398 -8.047 1 92.31 363 LEU A N 1
ATOM 2894 C CA . LEU A 1 363 ? 19.828 -5.23 -8.961 1 92.31 363 LEU A CA 1
ATOM 2895 C C . LEU A 1 363 ? 19.812 -3.822 -9.539 1 92.31 363 LEU A C 1
ATOM 2897 O O . LEU A 1 363 ? 18.828 -3.42 -10.164 1 92.31 363 LEU A O 1
ATOM 2901 N N . MET A 1 364 ? 20.859 -3.09 -9.352 1 93.12 364 MET A N 1
ATOM 2902 C CA . MET A 1 364 ? 20.969 -1.737 -9.898 1 93.12 364 MET A CA 1
ATOM 2903 C C . MET A 1 364 ? 22.359 -1.481 -10.453 1 93.12 364 MET A C 1
ATOM 2905 O O . MET A 1 364 ? 23.297 -2.236 -10.172 1 93.12 364 MET A O 1
ATOM 2909 N N . PRO A 1 365 ? 22.469 -0.418 -11.297 1 91.62 365 PRO A N 1
ATOM 2910 C CA . PRO A 1 365 ? 23.781 -0.086 -11.828 1 91.62 365 PRO A CA 1
ATOM 2911 C C . PRO A 1 365 ? 24.797 0.229 -10.727 1 91.62 365 PRO A C 1
ATOM 2913 O O . PRO A 1 365 ? 24.438 0.796 -9.695 1 91.62 365 PRO A O 1
ATOM 2916 N N . ARG A 1 366 ? 25.969 -0.076 -11 1 91.25 366 ARG A N 1
ATOM 2917 C CA . ARG A 1 366 ? 27.031 0.111 -10.023 1 91.25 366 ARG A CA 1
ATOM 2918 C C . ARG A 1 366 ? 27.141 1.571 -9.594 1 91.25 366 ARG A C 1
ATOM 2920 O O . ARG A 1 366 ? 27.391 1.865 -8.422 1 91.25 366 ARG A O 1
ATOM 2927 N N . SER A 1 367 ? 26.969 2.471 -10.508 1 90.69 367 SER A N 1
ATOM 2928 C CA . SER A 1 367 ? 27.062 3.898 -10.211 1 90.69 367 SER A CA 1
ATOM 2929 C C . SER A 1 367 ? 26.062 4.309 -9.141 1 90.69 367 SER A C 1
ATOM 2931 O O . SER A 1 367 ? 26.328 5.207 -8.344 1 90.69 367 SER A O 1
ATOM 2933 N N . ARG A 1 368 ? 25 3.654 -9.055 1 93.62 368 ARG A N 1
ATOM 2934 C CA . ARG A 1 368 ? 23.953 3.965 -8.086 1 93.62 368 ARG A CA 1
ATOM 2935 C C . ARG A 1 368 ? 24.156 3.18 -6.797 1 93.62 368 ARG A C 1
ATOM 2937 O O . ARG A 1 368 ? 23.844 3.668 -5.711 1 93.62 368 ARG A O 1
ATOM 2944 N N . ALA A 1 369 ? 24.734 2.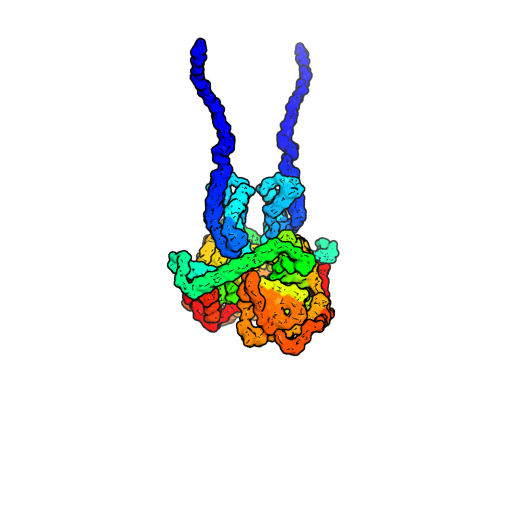02 -6.941 1 95 369 ALA A N 1
ATOM 2945 C CA . ALA A 1 369 ? 24.984 1.152 -5.793 1 95 369 ALA A CA 1
ATOM 2946 C C . ALA A 1 369 ? 26 1.775 -4.844 1 95 369 ALA A C 1
ATOM 2948 O O . ALA A 1 369 ? 25.984 1.51 -3.641 1 95 369 ALA A O 1
ATOM 2949 N N . LEU A 1 370 ? 26.797 2.635 -5.359 1 94.88 370 LEU A N 1
ATOM 2950 C CA . LEU A 1 370 ? 27.859 3.26 -4.574 1 94.88 370 LEU A CA 1
ATOM 2951 C C . LEU A 1 370 ? 27.281 4.086 -3.434 1 94.88 370 LEU A C 1
ATOM 2953 O O . LEU A 1 370 ? 27.844 4.117 -2.336 1 94.88 370 LEU A O 1
ATOM 2957 N N . PHE A 1 371 ? 26.203 4.77 -3.654 1 96.38 371 PHE A N 1
ATOM 2958 C CA . PHE A 1 371 ? 25.531 5.551 -2.623 1 96.38 371 PHE A CA 1
ATOM 2959 C C . PHE A 1 371 ? 25.25 4.695 -1.394 1 96.38 371 PHE A C 1
ATOM 2961 O O . PHE A 1 371 ? 25.5 5.125 -0.264 1 96.38 371 PHE A O 1
ATOM 2968 N N . TRP A 1 372 ? 24.75 3.52 -1.624 1 97.62 372 TRP A N 1
ATOM 2969 C CA . TRP A 1 372 ? 24.344 2.629 -0.542 1 97.62 372 TRP A CA 1
ATOM 2970 C C . TRP A 1 372 ? 25.547 2.07 0.191 1 97.62 372 TRP A C 1
ATOM 2972 O O . TRP A 1 372 ? 25.531 1.939 1.418 1 97.62 372 TRP A O 1
ATOM 2982 N N . GLU A 1 373 ? 26.547 1.773 -0.569 1 96.81 373 GLU A N 1
ATOM 2983 C CA . GLU A 1 373 ? 27.766 1.215 0.018 1 96.81 373 GLU A CA 1
ATOM 2984 C C . GLU A 1 373 ? 28.453 2.225 0.933 1 96.81 373 GLU A C 1
ATOM 2986 O O . GLU A 1 373 ? 29.141 1.844 1.875 1 96.81 373 GLU A O 1
ATOM 2991 N N . GLN A 1 374 ? 28.172 3.475 0.685 1 95.56 374 GLN A N 1
ATOM 2992 C CA . GLN A 1 374 ? 28.859 4.531 1.416 1 95.56 374 GLN A CA 1
ATOM 2993 C C . GLN A 1 374 ? 27.984 5.078 2.545 1 95.56 374 GLN A C 1
ATOM 2995 O O . GLN A 1 374 ? 28.422 5.953 3.299 1 95.56 374 GLN A O 1
ATOM 3000 N N . LEU A 1 375 ? 26.875 4.562 2.727 1 95.62 375 LEU A N 1
ATOM 3001 C CA . LEU A 1 375 ? 25.984 5.043 3.77 1 95.62 375 LEU A CA 1
ATOM 3002 C C . LEU A 1 375 ? 26.547 4.742 5.156 1 95.62 375 LEU A C 1
ATOM 3004 O O . LEU A 1 375 ? 26.984 3.625 5.422 1 95.62 375 LEU A O 1
ATOM 3008 N N . PRO A 1 376 ? 26.562 5.758 6.02 1 95.38 376 PRO A N 1
ATOM 3009 C CA . PRO A 1 376 ? 27.062 5.508 7.375 1 95.38 376 PRO A CA 1
ATOM 3010 C C . PRO A 1 376 ? 26.172 4.555 8.164 1 95.38 376 PRO A C 1
ATOM 3012 O O . PRO A 1 376 ? 24.938 4.602 8.039 1 95.38 376 PRO A O 1
ATOM 3015 N N . THR A 1 377 ? 26.781 3.684 8.953 1 95.62 377 THR A N 1
ATOM 3016 C CA . THR A 1 377 ? 26.047 2.732 9.789 1 95.62 377 THR A CA 1
ATOM 3017 C C . THR A 1 377 ? 26.266 3.037 11.266 1 95.62 377 THR A C 1
ATOM 3019 O O . THR A 1 377 ? 27.281 3.639 11.641 1 95.62 377 THR A O 1
ATOM 3022 N N . ASN A 1 378 ? 25.234 2.799 11.977 1 94.19 378 ASN A N 1
ATOM 3023 C CA . ASN A 1 378 ? 25.234 2.973 13.422 1 94.19 378 ASN A CA 1
ATOM 3024 C C . ASN A 1 378 ? 24.312 1.956 14.109 1 94.19 378 ASN A C 1
ATOM 3026 O O . ASN A 1 378 ? 23.094 2.049 14.008 1 94.19 378 ASN A O 1
ATOM 3030 N N . ASP A 1 379 ? 24.875 1.038 14.82 1 90.38 379 ASP A N 1
ATOM 3031 C CA . ASP A 1 379 ? 24.078 -0.049 15.398 1 90.38 379 ASP A CA 1
ATOM 3032 C C . ASP A 1 379 ? 23.344 0.413 16.656 1 90.38 379 ASP A C 1
ATOM 3034 O O . ASP A 1 379 ? 22.484 -0.299 17.172 1 90.38 379 ASP A O 1
ATOM 3038 N N . GLU A 1 380 ? 23.609 1.598 17.062 1 89.75 380 GLU A N 1
ATOM 3039 C CA . GLU A 1 380 ? 22.953 2.104 18.281 1 89.75 380 GLU A CA 1
ATOM 3040 C C . GLU A 1 380 ? 21.625 2.768 17.953 1 89.75 380 GLU A C 1
ATOM 3042 O O . GLU A 1 380 ? 20.828 3.055 18.859 1 89.75 380 GLU A O 1
ATOM 3047 N N . VAL A 1 381 ? 21.422 2.943 16.75 1 88.06 381 VAL A N 1
ATOM 3048 C CA . VAL A 1 381 ? 20.203 3.654 16.391 1 88.06 381 VAL A CA 1
ATOM 3049 C C . VAL A 1 381 ? 19.094 2.652 16.078 1 88.06 381 VAL A C 1
ATOM 3051 O O . VAL A 1 381 ? 19.359 1.542 15.617 1 88.06 381 VAL A O 1
ATOM 3054 N N . VAL A 1 382 ? 17.859 3.072 16.406 1 82.25 382 VAL A N 1
ATOM 3055 C CA . VAL A 1 382 ? 16.688 2.242 16.172 1 82.25 382 VAL A CA 1
ATOM 3056 C C . VAL A 1 382 ? 16.281 2.35 14.695 1 82.25 382 VAL A C 1
ATOM 3058 O O . VAL A 1 382 ? 16.5 3.381 14.062 1 82.25 382 VAL A O 1
ATOM 3061 N N . ASP A 1 383 ? 15.695 1.256 14.211 1 81.25 383 ASP A N 1
ATOM 3062 C CA . ASP A 1 383 ? 15.148 1.273 12.859 1 81.25 383 ASP A CA 1
ATOM 3063 C C . ASP A 1 383 ? 13.867 2.102 12.797 1 81.25 383 ASP A C 1
ATOM 3065 O O . ASP A 1 383 ? 12.891 1.802 13.484 1 81.25 383 ASP A O 1
ATOM 3069 N N . LEU A 1 384 ? 13.789 3.051 12 1 76.75 384 LEU A N 1
ATOM 3070 C CA . LEU A 1 384 ? 12.68 4.004 11.984 1 76.75 384 LEU A CA 1
ATOM 3071 C C . LEU A 1 384 ? 11.43 3.373 11.383 1 76.75 384 LEU A C 1
ATOM 3073 O O . LEU A 1 384 ? 10.32 3.859 11.602 1 76.75 384 LEU A O 1
ATOM 3077 N N . ILE A 1 385 ? 11.547 2.312 10.609 1 69.12 385 ILE A N 1
ATOM 3078 C CA . ILE A 1 385 ? 10.391 1.653 10.016 1 69.12 385 ILE A CA 1
ATOM 3079 C C . ILE A 1 385 ? 9.523 1.042 11.117 1 69.12 385 ILE A C 1
ATOM 3081 O O . ILE A 1 385 ? 8.297 0.957 10.977 1 69.12 385 ILE A O 1
ATOM 3085 N N . ASP A 1 386 ? 10.117 0.683 12.172 1 60.69 386 ASP A N 1
ATOM 3086 C CA . ASP A 1 386 ? 9.406 0.068 13.289 1 60.69 386 ASP A CA 1
ATOM 3087 C C . ASP A 1 386 ? 8.695 1.122 14.133 1 60.69 386 ASP A C 1
ATOM 3089 O O . ASP A 1 386 ? 7.836 0.79 14.953 1 60.69 386 ASP A O 1
ATOM 3093 N N . THR A 1 387 ? 9.039 2.383 13.875 1 53.69 387 THR A N 1
ATOM 3094 C CA . THR A 1 387 ? 8.5 3.449 14.711 1 53.69 387 THR A CA 1
ATOM 3095 C C . THR A 1 387 ? 7.457 4.266 13.945 1 53.69 387 THR A C 1
ATOM 3097 O O . THR A 1 387 ? 6.723 5.059 14.539 1 53.69 387 THR A O 1
ATOM 3100 N N . ILE A 1 388 ? 7.426 3.977 12.688 1 49.22 388 ILE A N 1
ATOM 3101 C CA . ILE A 1 388 ? 6.516 4.797 11.891 1 49.22 388 ILE A CA 1
ATOM 3102 C C . ILE A 1 388 ? 5.215 4.035 11.648 1 49.22 388 ILE A C 1
ATOM 3104 O O . ILE A 1 388 ? 5.234 2.834 11.367 1 49.22 388 ILE A O 1
ATOM 3108 N N . MET B 1 1 ? -0.29 -7.434 -105.438 1 23.44 1 MET B N 1
ATOM 3109 C CA . MET B 1 1 ? -0.421 -6.16 -104.75 1 23.44 1 MET B CA 1
ATOM 3110 C C . MET B 1 1 ? 0.117 -6.262 -103.312 1 23.44 1 MET B C 1
ATOM 3112 O O . MET B 1 1 ? -0.302 -7.129 -102.562 1 23.44 1 MET B O 1
ATOM 3116 N N . GLN B 1 2 ? 1.296 -5.816 -103 1 27.03 2 GLN B N 1
ATOM 3117 C CA . GLN B 1 2 ? 2.223 -5.898 -101.875 1 27.03 2 GLN B CA 1
ATOM 3118 C C . GLN B 1 2 ? 1.705 -5.109 -100.688 1 27.03 2 GLN B C 1
ATOM 3120 O O . GLN B 1 2 ? 1.446 -3.908 -100.75 1 27.03 2 GLN B O 1
ATOM 3125 N N . ILE B 1 3 ? 0.884 -5.699 -99.938 1 27.78 3 ILE B N 1
ATOM 3126 C CA . ILE B 1 3 ? 0.116 -4.98 -98.938 1 27.78 3 ILE B CA 1
ATOM 3127 C C . ILE B 1 3 ? 1.065 -4.309 -97.938 1 27.78 3 ILE B C 1
ATOM 3129 O O . ILE B 1 3 ? 1.897 -4.973 -97.312 1 27.78 3 ILE B O 1
ATOM 3133 N N . LEU B 1 4 ? 1.468 -3.178 -98.125 1 29.08 4 LEU B N 1
ATOM 3134 C CA . LEU B 1 4 ? 2.361 -2.275 -97.375 1 29.08 4 LEU B CA 1
ATOM 3135 C C . LEU B 1 4 ? 1.952 -2.162 -95.938 1 29.08 4 LEU B C 1
ATOM 3137 O O . LEU B 1 4 ? 0.791 -1.883 -95.625 1 29.08 4 LEU B O 1
ATOM 3141 N N . HIS B 1 5 ? 2.516 -2.842 -95 1 28.42 5 HIS B N 1
ATOM 3142 C CA . HIS B 1 5 ? 2.254 -3.068 -93.562 1 28.42 5 HIS B CA 1
ATOM 3143 C C . HIS B 1 5 ? 2.326 -1.767 -92.75 1 28.42 5 HIS B C 1
ATOM 3145 O O . HIS B 1 5 ? 3.348 -1.077 -92.812 1 28.42 5 HIS B O 1
ATOM 3151 N N . SER B 1 6 ? 1.392 -0.987 -92.812 1 27.42 6 SER B N 1
ATOM 3152 C CA . SER B 1 6 ? 1.375 0.349 -92.188 1 27.42 6 SER B CA 1
ATOM 3153 C C . SER B 1 6 ? 1.891 0.332 -90.75 1 27.42 6 SER B C 1
ATOM 3155 O O . SER B 1 6 ? 1.828 -0.698 -90.125 1 27.42 6 SER B O 1
ATOM 3157 N N . ALA B 1 7 ? 2.645 1.345 -90.375 1 30.19 7 ALA B N 1
ATOM 3158 C CA . ALA B 1 7 ? 3.451 1.705 -89.188 1 30.19 7 ALA B CA 1
ATOM 3159 C C . ALA B 1 7 ? 2.609 1.703 -87.938 1 30.19 7 ALA B C 1
ATOM 3161 O O . ALA B 1 7 ? 1.438 2.09 -87.938 1 30.19 7 ALA B O 1
ATOM 3162 N N . PRO B 1 8 ? 2.938 0.982 -86.812 1 28.86 8 PRO B N 1
ATOM 3163 C CA . PRO B 1 8 ? 2.164 0.628 -85.625 1 28.86 8 PRO B CA 1
ATOM 3164 C C . PRO B 1 8 ? 1.726 1.851 -84.875 1 28.86 8 PRO B C 1
ATOM 3166 O O . PRO B 1 8 ? 2.461 2.84 -84.75 1 28.86 8 PRO B O 1
ATOM 3169 N N . VAL B 1 9 ? 0.541 2.24 -84.812 1 31.27 9 VAL B N 1
ATOM 3170 C CA . VAL B 1 9 ? -0.127 3.344 -84.125 1 31.27 9 VAL B CA 1
ATOM 3171 C C . VAL B 1 9 ? 0.375 3.447 -82.688 1 31.27 9 VAL B C 1
ATOM 3173 O O . VAL B 1 9 ? 0.446 2.443 -82 1 31.27 9 VAL B O 1
ATOM 3176 N N . GLU B 1 10 ? 1.16 4.469 -82.25 1 29.08 10 GLU B N 1
ATOM 3177 C CA . GLU B 1 10 ? 1.771 4.875 -81 1 29.08 10 GLU B CA 1
ATOM 3178 C C . GLU B 1 10 ? 0.742 4.91 -79.875 1 29.08 10 GLU B C 1
ATOM 3180 O O . GLU B 1 10 ? -0.249 5.637 -79.938 1 29.08 10 GLU B O 1
ATOM 3185 N N . SER B 1 11 ? 0.285 3.826 -79.375 1 29.48 11 SER B N 1
ATOM 3186 C CA . SER B 1 11 ? -0.759 3.652 -78.375 1 29.48 11 SER B CA 1
ATOM 3187 C C . SER B 1 11 ? -0.555 4.594 -77.188 1 29.48 11 SER B C 1
ATOM 3189 O O . SER B 1 11 ? 0.508 4.598 -76.562 1 29.48 11 SER B O 1
ATOM 3191 N N . THR B 1 12 ? -0.95 5.809 -77.25 1 30.84 12 THR B N 1
ATOM 3192 C CA . THR B 1 12 ? -1.009 6.824 -76.188 1 30.84 12 THR B CA 1
ATOM 3193 C C . THR B 1 12 ? -1.497 6.227 -74.875 1 30.84 12 THR B C 1
ATOM 3195 O O . THR B 1 12 ? -2.658 5.828 -74.75 1 30.84 12 THR B O 1
ATOM 3198 N N . SER B 1 13 ? -0.713 5.484 -74.25 1 28.69 13 SER B N 1
ATOM 3199 C CA . SER B 1 13 ? -1.051 4.852 -72.938 1 28.69 13 SER B CA 1
ATOM 3200 C C . SER B 1 13 ? -1.627 5.867 -72 1 28.69 13 SER B C 1
ATOM 3202 O O . SER B 1 13 ? -1.098 6.969 -71.812 1 28.69 13 SER B O 1
ATOM 3204 N N . PRO B 1 14 ? -2.885 5.852 -71.812 1 32 14 PRO B N 1
ATOM 3205 C CA . PRO B 1 14 ? -3.516 6.793 -70.875 1 32 14 PRO B CA 1
ATOM 3206 C C . PRO B 1 14 ? -2.713 6.988 -69.625 1 32 14 PRO B C 1
ATOM 3208 O O . PRO B 1 14 ? -1.947 6.105 -69.188 1 32 14 PRO B O 1
ATOM 3211 N N . ALA B 1 15 ? -2.479 8.281 -69.188 1 35.28 15 ALA B N 1
ATOM 3212 C CA . ALA B 1 15 ? -1.739 8.695 -68 1 35.28 15 ALA B CA 1
ATOM 3213 C C . ALA B 1 15 ? -2.141 7.859 -66.812 1 35.28 15 ALA B C 1
ATOM 3215 O O . ALA B 1 15 ? -3.316 7.527 -66.625 1 35.28 15 ALA B O 1
ATOM 3216 N N . ALA B 1 16 ? -1.172 7.082 -66.312 1 32.47 16 ALA B N 1
ATOM 3217 C CA . ALA B 1 16 ? -1.296 6.176 -65.188 1 32.47 16 ALA B CA 1
ATOM 3218 C C . ALA B 1 16 ? -2.086 6.824 -64.062 1 32.47 16 ALA B C 1
ATOM 3220 O O . ALA B 1 16 ? -1.909 8.008 -63.75 1 32.47 16 ALA B O 1
ATOM 3221 N N . ASP B 1 17 ? -3.295 6.402 -63.781 1 33.22 17 ASP B N 1
ATOM 3222 C CA . ASP B 1 17 ? -4.16 6.828 -62.656 1 33.22 17 ASP B CA 1
ATOM 3223 C C . ASP B 1 17 ? -3.371 6.949 -61.375 1 33.22 17 ASP B C 1
ATOM 3225 O O . ASP B 1 17 ? -2.721 5.996 -60.938 1 33.22 17 ASP B O 1
ATOM 3229 N N . LYS B 1 18 ? -2.703 8.07 -61.062 1 33.5 18 LYS B N 1
ATOM 3230 C CA . LYS B 1 18 ? -1.893 8.367 -59.875 1 33.5 18 LYS B CA 1
ATOM 3231 C C . LYS B 1 18 ? -2.707 8.203 -58.594 1 33.5 18 LYS B C 1
ATOM 3233 O O . LYS B 1 18 ? -2.262 8.602 -57.531 1 33.5 18 LYS B O 1
ATOM 3238 N N . ARG B 1 19 ? -3.889 7.863 -58.688 1 30.56 19 ARG B N 1
ATOM 3239 C CA . ARG B 1 19 ? -4.691 7.465 -57.531 1 30.56 19 ARG B CA 1
ATOM 3240 C C . ARG B 1 19 ? -4.188 6.148 -56.938 1 30.56 19 ARG B C 1
ATOM 3242 O O . ARG B 1 19 ? -4.035 5.16 -57.656 1 30.56 19 ARG B O 1
ATOM 3249 N N . GLY B 1 20 ? -3.721 5.887 -55.656 1 35.84 20 GLY B N 1
ATOM 3250 C CA . GLY B 1 20 ? -3.064 4.809 -54.906 1 35.84 20 GLY B CA 1
ATOM 3251 C C . GLY B 1 20 ? -1.568 5.016 -54.781 1 35.84 20 GLY B C 1
ATOM 3252 O O . GLY B 1 20 ? -0.889 4.219 -54.125 1 35.84 20 GLY B O 1
ATOM 3253 N N . ARG B 1 21 ? -0.886 5.723 -55.688 1 38.06 21 ARG B N 1
ATOM 3254 C CA . ARG B 1 21 ? 0.565 5.867 -55.625 1 38.06 21 ARG B CA 1
ATOM 3255 C C . ARG B 1 21 ? 0.967 7.039 -54.75 1 38.06 21 ARG B C 1
ATOM 3257 O O . ARG B 1 21 ? 2.143 7.41 -54.688 1 38.06 21 ARG B O 1
ATOM 3264 N N . HIS B 1 22 ? 0.115 8.055 -54.688 1 35.62 22 HIS B N 1
ATOM 3265 C CA . HIS B 1 22 ? 0.567 9.086 -53.75 1 35.62 22 HIS B CA 1
ATOM 3266 C C . HIS B 1 22 ? 0.808 8.5 -52.344 1 35.62 22 HIS B C 1
ATOM 3268 O O . HIS B 1 22 ? 0.096 7.59 -51.938 1 35.62 22 HIS B O 1
ATOM 3274 N N . GLU B 1 23 ? 2.021 8.531 -51.938 1 37.31 23 GLU B N 1
ATOM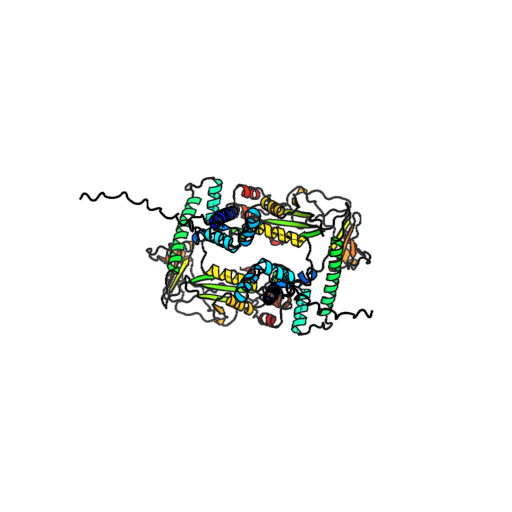 3275 C CA . GLU B 1 23 ? 2.301 8.117 -50.562 1 37.31 23 GLU B CA 1
ATOM 3276 C C . GLU B 1 23 ? 1.255 8.656 -49.594 1 37.31 23 GLU B C 1
ATOM 3278 O O . GLU B 1 23 ? 0.987 9.859 -49.594 1 37.31 23 GLU B O 1
ATOM 3283 N N . PRO B 1 24 ? 0.248 7.852 -49.438 1 39.84 24 PRO B N 1
ATOM 3284 C CA . PRO B 1 24 ? -0.854 8.391 -48.656 1 39.84 24 PRO B CA 1
ATOM 3285 C C . PRO B 1 24 ? -0.377 9.344 -47.562 1 39.84 24 PRO B C 1
ATOM 3287 O O . PRO B 1 24 ? 0.675 9.117 -46.938 1 39.84 24 PRO B O 1
ATOM 3290 N N . HIS B 1 25 ? -0.669 10.602 -47.688 1 42 25 HIS B N 1
ATOM 3291 C CA . HIS B 1 25 ? -0.396 11.633 -46.688 1 42 25 HIS B CA 1
ATOM 3292 C C . HIS B 1 25 ? -0.4 11.062 -45.281 1 42 25 HIS B C 1
ATOM 3294 O O . HIS B 1 25 ? 0.316 11.555 -44.406 1 42 25 HIS B O 1
ATOM 3300 N N . ASN B 1 26 ? -1.07 10.078 -45.125 1 43.12 26 ASN B N 1
ATOM 3301 C CA . ASN B 1 26 ? -1.27 9.406 -43.844 1 43.12 26 ASN B CA 1
ATOM 3302 C C . ASN B 1 26 ? -0.035 8.609 -43.438 1 43.12 26 ASN B C 1
ATOM 3304 O O . ASN B 1 26 ? 0.141 8.297 -42.25 1 43.12 26 ASN B O 1
ATOM 3308 N N . LYS B 1 27 ? 0.83 8.203 -44.375 1 50.44 27 LYS B N 1
ATOM 3309 C CA . LYS B 1 27 ? 2.037 7.449 -44.031 1 50.44 27 LYS B CA 1
ATOM 3310 C C . LYS B 1 27 ? 3.035 8.305 -43.281 1 50.44 27 LYS B C 1
ATOM 3312 O O . LYS B 1 27 ? 3.678 7.832 -42.344 1 50.44 27 LYS B O 1
ATOM 3317 N N . LEU B 1 28 ? 3.359 9.477 -43.75 1 52.25 28 LEU B N 1
ATOM 3318 C CA . LEU B 1 28 ? 4.281 10.406 -43.094 1 52.25 28 LEU B CA 1
ATOM 3319 C C . LEU B 1 28 ? 3.836 10.695 -41.656 1 52.25 28 LEU B C 1
ATOM 3321 O O . LEU B 1 28 ? 4.668 10.812 -40.781 1 52.25 28 LEU B O 1
ATOM 3325 N N . VAL B 1 29 ? 2.613 10.758 -41.5 1 58.22 29 VAL B N 1
ATOM 3326 C CA . VAL B 1 29 ? 2.088 11.023 -40.156 1 58.22 29 VAL B CA 1
ATOM 3327 C C . VAL B 1 29 ? 2.348 9.82 -39.25 1 58.22 29 VAL B C 1
ATOM 3329 O O . VAL B 1 29 ? 2.713 9.984 -38.094 1 58.22 29 VAL B O 1
ATOM 3332 N N . HIS B 1 30 ? 2.408 8.703 -39.875 1 61 30 HIS B N 1
ATOM 3333 C CA . HIS B 1 30 ? 2.67 7.5 -39.094 1 61 30 HIS B CA 1
ATOM 3334 C C . HIS B 1 30 ? 4.129 7.43 -38.656 1 61 30 HIS B C 1
ATOM 3336 O O . HIS B 1 30 ? 4.43 7.047 -37.531 1 61 30 HIS B O 1
ATOM 3342 N N . ASP B 1 31 ? 5 7.812 -39.594 1 64.5 31 ASP B N 1
ATOM 3343 C CA . ASP B 1 31 ? 6.418 7.781 -39.25 1 64.5 31 ASP B CA 1
ATOM 3344 C C . ASP B 1 31 ? 6.734 8.789 -38.156 1 64.5 31 ASP B C 1
ATOM 3346 O O . ASP B 1 31 ? 7.531 8.508 -37.25 1 64.5 31 ASP B O 1
ATOM 3350 N N . ASP B 1 32 ? 6.148 9.914 -38.219 1 69.12 32 ASP B N 1
ATOM 3351 C CA . ASP B 1 32 ? 6.34 10.922 -37.188 1 69.12 32 ASP B CA 1
ATOM 3352 C C . ASP B 1 32 ? 5.777 10.445 -35.844 1 69.12 32 ASP B C 1
ATOM 3354 O O . ASP B 1 32 ? 6.375 10.688 -34.781 1 69.12 32 ASP B O 1
ATOM 3358 N N . ILE B 1 33 ? 4.664 9.805 -35.938 1 71.94 33 ILE B N 1
ATOM 3359 C CA . ILE B 1 33 ? 4.059 9.289 -34.719 1 71.94 33 ILE B CA 1
ATOM 3360 C C . ILE B 1 33 ? 4.941 8.188 -34.156 1 71.94 33 ILE B C 1
ATOM 3362 O O . ILE B 1 33 ? 5.207 8.164 -32.938 1 71.94 33 ILE B O 1
ATOM 3366 N N . SER B 1 34 ? 5.445 7.32 -35.031 1 68.5 34 SER B N 1
ATOM 3367 C CA . SER B 1 34 ? 6.309 6.234 -34.594 1 68.5 34 SER B CA 1
ATOM 3368 C C . SER B 1 34 ? 7.586 6.777 -33.938 1 68.5 34 SER B C 1
ATOM 3370 O O . SER B 1 34 ? 8.031 6.277 -32.906 1 68.5 34 SER B O 1
ATOM 3372 N N . ARG B 1 35 ? 8.117 7.738 -34.562 1 65.75 35 ARG B N 1
ATOM 3373 C CA . ARG B 1 35 ? 9.32 8.359 -34 1 65.75 35 ARG B CA 1
ATOM 3374 C C . ARG B 1 35 ? 9.023 9.008 -32.656 1 65.75 35 ARG B C 1
ATOM 3376 O O . ARG B 1 35 ? 9.828 8.898 -31.719 1 65.75 35 ARG B O 1
ATOM 3383 N N . HIS B 1 36 ? 7.98 9.617 -32.594 1 68.69 36 HIS B N 1
ATOM 3384 C CA . HIS B 1 36 ? 7.586 10.234 -31.344 1 68.69 36 HIS B CA 1
ATOM 3385 C C . HIS B 1 36 ? 7.375 9.188 -30.25 1 68.69 36 HIS B C 1
ATOM 3387 O O . HIS B 1 36 ? 7.805 9.367 -29.109 1 68.69 36 HIS B O 1
ATOM 3393 N N . ILE B 1 37 ? 6.684 8.188 -30.609 1 65 37 ILE B N 1
ATOM 3394 C CA . ILE B 1 37 ? 6.41 7.121 -29.656 1 65 37 ILE B CA 1
ATOM 3395 C C . ILE B 1 37 ? 7.723 6.488 -29.203 1 65 37 ILE B C 1
ATOM 3397 O O . ILE B 1 37 ? 7.906 6.211 -28.016 1 65 37 ILE B O 1
ATOM 3401 N N . LEU B 1 38 ? 8.617 6.363 -30.109 1 59.88 38 LEU B N 1
ATOM 3402 C CA . LEU B 1 38 ? 9.883 5.699 -29.812 1 59.88 38 LEU B CA 1
ATOM 3403 C C . LEU B 1 38 ? 10.797 6.602 -29 1 59.88 38 LEU B C 1
ATOM 3405 O O . LEU B 1 38 ? 11.711 6.117 -28.328 1 59.88 38 LEU B O 1
ATOM 3409 N N . GLN B 1 39 ? 10.523 7.879 -29.125 1 57.12 39 GLN B N 1
ATOM 3410 C CA . GLN B 1 39 ? 11.289 8.812 -28.297 1 57.12 39 GLN B CA 1
ATOM 3411 C C . GLN B 1 39 ? 11.023 8.57 -26.812 1 57.12 39 GLN B C 1
ATOM 3413 O O . GLN B 1 39 ? 11.844 8.938 -25.969 1 57.12 39 GLN B O 1
ATOM 3418 N N . TYR B 1 40 ? 9.844 8.086 -26.594 1 51.25 40 TYR B N 1
ATOM 3419 C CA . TYR B 1 40 ? 9.531 7.777 -25.203 1 51.25 40 TYR B CA 1
ATOM 3420 C C . TYR B 1 40 ? 10.25 6.52 -24.75 1 51.25 40 TYR B C 1
ATOM 3422 O O . TYR B 1 40 ? 10.008 6.016 -23.656 1 51.25 40 TYR B O 1
ATOM 3430 N N . ASN B 1 41 ? 11.195 6.094 -25.562 1 43.75 41 ASN B N 1
ATOM 3431 C CA . ASN B 1 41 ? 12.062 4.941 -25.328 1 43.75 41 ASN B CA 1
ATOM 3432 C C . ASN B 1 41 ? 11.289 3.756 -24.766 1 43.75 41 ASN B C 1
ATOM 3434 O O . ASN B 1 41 ? 11.492 3.357 -23.625 1 43.75 41 ASN B O 1
ATOM 3438 N N . PRO B 1 42 ? 10.258 3.469 -25.547 1 46.31 42 PRO B N 1
ATOM 3439 C CA . PRO B 1 42 ? 9.586 2.232 -25.125 1 46.31 42 PRO B CA 1
ATOM 3440 C C . PRO B 1 42 ? 10.547 1.053 -25 1 46.31 42 PRO B C 1
ATOM 3442 O O . PRO B 1 42 ? 11.477 0.92 -25.812 1 46.31 42 PRO B O 1
ATOM 3445 N N . ALA B 1 43 ? 10.789 0.719 -23.766 1 41.28 43 ALA B N 1
ATOM 3446 C CA . ALA B 1 43 ? 11.742 -0.37 -23.547 1 41.28 43 ALA B CA 1
ATOM 3447 C C . ALA B 1 43 ? 11.031 -1.717 -23.484 1 41.28 43 ALA B C 1
ATOM 3449 O O . ALA B 1 43 ? 9.82 -1.773 -23.234 1 41.28 43 ALA B O 1
ATOM 3450 N N . VAL B 1 44 ? 11.758 -2.723 -23.969 1 38.06 44 VAL B N 1
ATOM 3451 C CA . VAL B 1 44 ? 11.305 -4.105 -23.875 1 38.06 44 VAL B CA 1
ATOM 3452 C C . VAL B 1 44 ? 11.109 -4.48 -22.406 1 38.06 44 VAL B C 1
ATOM 3454 O O . VAL B 1 44 ? 12.016 -4.281 -21.578 1 38.06 44 VAL B O 1
ATOM 3457 N N . HIS B 1 45 ? 10.008 -4.129 -21.938 1 38.22 45 HIS B N 1
ATOM 3458 C CA . HIS B 1 45 ? 9.82 -4.621 -20.578 1 38.22 45 HIS B CA 1
ATOM 3459 C C . HIS B 1 45 ? 10.07 -6.121 -20.5 1 38.22 45 HIS B C 1
ATOM 3461 O O . HIS B 1 45 ? 9.703 -6.867 -21.422 1 38.22 45 HIS B O 1
ATOM 3467 N N . HIS B 1 46 ? 10.984 -6.523 -19.828 1 33.91 46 HIS B N 1
ATOM 3468 C CA . HIS B 1 46 ? 11.398 -7.922 -19.766 1 33.91 46 HIS B CA 1
ATOM 3469 C C . HIS B 1 46 ? 10.195 -8.844 -19.609 1 33.91 46 HIS B C 1
ATOM 3471 O O . HIS B 1 46 ? 10.172 -9.938 -20.172 1 33.91 46 HIS B O 1
ATOM 3477 N N . TYR B 1 47 ? 9.43 -8.609 -18.594 1 31.16 47 TYR B N 1
ATOM 3478 C CA . TYR B 1 47 ? 8.453 -9.672 -18.391 1 31.16 47 TYR B CA 1
ATOM 3479 C C . TYR B 1 47 ? 7.566 -9.836 -19.625 1 31.16 47 TYR B C 1
ATOM 3481 O O . TYR B 1 47 ? 7.141 -10.945 -19.953 1 31.16 47 TYR B O 1
ATOM 3489 N N . ARG B 1 48 ? 7.09 -8.75 -20.203 1 33.88 48 ARG B N 1
ATOM 3490 C CA . ARG B 1 48 ? 6.148 -9.055 -21.266 1 33.88 48 ARG B CA 1
ATOM 3491 C C . ARG B 1 48 ? 6.883 -9.391 -22.562 1 33.88 48 ARG B C 1
ATOM 3493 O O . ARG B 1 48 ? 6.258 -9.531 -23.625 1 33.88 48 ARG B O 1
ATOM 3500 N N . ARG B 1 49 ? 8.109 -9.383 -22.484 1 34 49 ARG B N 1
ATOM 3501 C CA . ARG B 1 49 ? 8.773 -9.891 -23.688 1 34 49 ARG B CA 1
ATOM 3502 C C . ARG B 1 49 ? 8.148 -11.203 -24.141 1 34 49 ARG B C 1
ATOM 3504 O O . ARG B 1 49 ? 8.055 -11.477 -25.344 1 34 49 ARG B O 1
ATOM 3511 N N . GLU B 1 50 ? 8.008 -12.102 -23.203 1 32.53 50 GLU B N 1
ATOM 3512 C CA . GLU B 1 50 ? 7.605 -13.422 -23.672 1 32.53 50 GLU B CA 1
ATOM 3513 C C . GLU B 1 50 ? 6.258 -13.359 -24.391 1 32.53 50 GLU B C 1
ATOM 3515 O O . GLU B 1 50 ? 6.043 -14.055 -25.391 1 32.53 50 GLU B O 1
ATOM 3520 N N . HIS B 1 51 ? 5.344 -12.727 -23.844 1 34.19 51 HIS B N 1
ATOM 3521 C CA . HIS B 1 51 ? 4.066 -12.93 -24.516 1 34.19 51 HIS B CA 1
ATOM 3522 C C . HIS B 1 51 ? 3.938 -12.031 -25.734 1 34.19 51 HIS B C 1
ATOM 3524 O O . HIS B 1 51 ? 3.111 -12.281 -26.609 1 34.19 51 HIS B O 1
ATOM 3530 N N . ALA B 1 52 ? 4.43 -10.695 -25.781 1 33.78 52 ALA B N 1
ATOM 3531 C CA . ALA B 1 52 ? 4.422 -9.891 -27 1 33.78 52 ALA B CA 1
ATOM 3532 C C . ALA B 1 52 ? 5.836 -9.445 -27.359 1 33.78 52 ALA B C 1
ATOM 3534 O O . ALA B 1 52 ? 6.258 -8.344 -27 1 33.78 52 ALA B O 1
ATOM 3535 N N . PRO B 1 53 ? 6.691 -10.398 -27.719 1 38.28 53 PRO B N 1
ATOM 3536 C CA . PRO B 1 53 ? 8.094 -10.164 -28.062 1 38.28 53 PRO B CA 1
ATOM 3537 C C . PRO B 1 53 ? 8.328 -8.812 -28.719 1 38.28 53 PRO B C 1
ATOM 3539 O O . PRO B 1 53 ? 9.398 -8.219 -28.578 1 38.28 53 PRO B O 1
ATOM 3542 N N . ASN B 1 54 ? 7.484 -8.461 -29.594 1 40.22 54 ASN B N 1
ATOM 3543 C CA . ASN B 1 54 ? 7.684 -7.305 -30.453 1 40.22 54 ASN B CA 1
ATOM 3544 C C . ASN B 1 54 ? 6.98 -6.066 -29.906 1 40.22 54 ASN B C 1
ATOM 3546 O O . ASN B 1 54 ? 6.875 -5.051 -30.594 1 40.22 54 ASN B O 1
ATOM 3550 N N . ARG B 1 55 ? 6.387 -6.289 -28.656 1 43.03 55 ARG B N 1
ATOM 3551 C CA . ARG B 1 55 ? 5.637 -5.141 -28.156 1 43.03 55 ARG B CA 1
ATOM 3552 C C . ARG B 1 55 ? 6.504 -4.266 -27.266 1 43.03 55 ARG B C 1
ATOM 3554 O O . ARG B 1 55 ? 7.266 -4.773 -26.438 1 43.03 55 ARG B O 1
ATOM 3561 N N . LEU B 1 56 ? 6.781 -3.188 -27.531 1 49.59 56 LEU B N 1
ATOM 3562 C CA . LEU B 1 56 ? 7.492 -2.152 -26.781 1 49.59 56 LEU B CA 1
ATOM 3563 C C . LEU B 1 56 ? 6.598 -1.535 -25.719 1 49.59 56 LEU B C 1
ATOM 3565 O O . LEU B 1 56 ? 5.379 -1.47 -25.891 1 49.59 56 LEU B O 1
ATOM 3569 N N . TYR B 1 57 ? 7.09 -1.646 -24.562 1 44.91 57 TYR B N 1
ATOM 3570 C CA . TYR B 1 57 ? 6.266 -1.097 -23.484 1 44.91 57 TYR B CA 1
ATOM 3571 C C . TYR B 1 57 ? 6.754 0.286 -23.078 1 44.91 57 TYR B C 1
ATOM 3573 O O . TYR B 1 57 ? 7.961 0.555 -23.094 1 44.91 57 TYR B O 1
ATOM 3581 N N . LEU B 1 58 ? 5.855 1.058 -23.062 1 49.59 58 LEU B N 1
ATOM 3582 C CA . LEU B 1 58 ? 6.129 2.383 -22.516 1 49.59 58 LEU B CA 1
ATOM 3583 C C . LEU B 1 58 ? 5.844 2.42 -21.016 1 49.59 58 LEU B C 1
ATOM 3585 O O . LEU B 1 58 ? 5.02 1.649 -20.516 1 49.59 58 LEU B O 1
ATOM 3589 N N . PRO B 1 59 ? 6.578 3.084 -20.25 1 43.28 59 PRO B N 1
ATOM 3590 C CA . PRO B 1 59 ? 6.371 3.186 -18.797 1 43.28 59 PRO B CA 1
ATOM 3591 C C . PRO B 1 59 ? 4.922 3.486 -18.438 1 43.28 59 PRO B C 1
ATOM 3593 O O . PRO B 1 59 ? 4.199 4.117 -19.219 1 43.28 59 PRO B O 1
ATOM 3596 N N . SER B 1 60 ? 4.426 2.875 -17.344 1 41.91 60 SER B N 1
ATOM 3597 C CA . SER B 1 60 ? 3.033 2.961 -16.906 1 41.91 60 SER B CA 1
ATOM 3598 C C . SER B 1 60 ? 2.635 4.402 -16.609 1 41.91 60 SER B C 1
ATOM 3600 O O . SER B 1 60 ? 1.446 4.711 -16.5 1 41.91 60 SER B O 1
ATOM 3602 N N . ASP B 1 61 ? 3.441 5.207 -16.469 1 40.44 61 ASP B N 1
ATOM 3603 C CA . ASP B 1 61 ? 3.141 6.582 -16.094 1 40.44 61 ASP B CA 1
ATOM 3604 C C . ASP B 1 61 ? 2.795 7.426 -17.328 1 40.44 61 ASP B C 1
ATOM 3606 O O . ASP B 1 61 ? 2.492 8.609 -17.203 1 40.44 61 ASP B O 1
ATOM 3610 N N . ILE B 1 62 ? 2.957 6.859 -18.547 1 46.28 62 ILE B N 1
ATOM 3611 C CA . ILE B 1 62 ? 2.617 7.578 -19.766 1 46.28 62 ILE B CA 1
ATOM 3612 C C . ILE B 1 62 ? 1.464 6.867 -20.484 1 46.28 62 ILE B C 1
ATOM 3614 O O . ILE B 1 62 ? 1.44 5.641 -20.562 1 46.28 62 ILE B O 1
ATOM 3618 N N . THR B 1 63 ? 0.423 7.621 -20.672 1 51.34 63 THR B N 1
ATOM 3619 C CA . THR B 1 63 ? -0.688 7.066 -21.438 1 51.34 63 THR B CA 1
ATOM 3620 C C . THR B 1 63 ? -0.578 7.449 -22.922 1 51.34 63 THR B C 1
ATOM 3622 O O . THR B 1 63 ? 0.141 8.383 -23.266 1 51.34 63 THR B O 1
ATOM 3625 N N . ILE B 1 64 ? -1.237 6.57 -23.656 1 61.66 64 ILE B N 1
ATOM 3626 C CA . ILE B 1 64 ? -1.303 6.867 -25.078 1 61.66 64 ILE B CA 1
ATOM 3627 C C . ILE B 1 64 ? -1.849 8.281 -25.297 1 61.66 64 ILE B C 1
ATOM 3629 O O . ILE B 1 64 ? -1.407 8.992 -26.188 1 61.66 64 ILE B O 1
ATOM 3633 N N . THR B 1 65 ? -2.6 8.609 -24.391 1 61.41 65 THR B N 1
ATOM 3634 C CA . THR B 1 65 ? -3.193 9.938 -24.5 1 61.41 65 THR B CA 1
ATOM 3635 C C . THR B 1 65 ? -2.15 11.016 -24.234 1 61.41 65 THR B C 1
ATOM 3637 O O . THR B 1 65 ? -2.113 12.039 -24.922 1 61.41 65 THR B O 1
ATOM 3640 N N . ASP B 1 66 ? -1.331 10.781 -23.281 1 61.09 66 ASP B N 1
ATOM 3641 C CA . ASP B 1 66 ? -0.249 11.727 -23.016 1 61.09 66 ASP B CA 1
ATOM 3642 C C . ASP B 1 66 ? 0.699 11.828 -24.203 1 61.09 66 ASP B C 1
ATOM 3644 O O . ASP B 1 66 ? 1.112 12.93 -24.578 1 61.09 66 ASP B O 1
ATOM 3648 N N . MET B 1 67 ? 1.035 10.727 -24.578 1 66.5 67 MET B N 1
ATOM 3649 C CA . MET B 1 67 ? 1.944 10.664 -25.719 1 66.5 67 MET B CA 1
ATOM 3650 C C . MET B 1 67 ? 1.332 11.352 -26.938 1 66.5 67 MET B C 1
ATOM 3652 O O . MET B 1 67 ? 2.025 12.055 -27.672 1 66.5 67 MET B O 1
ATOM 3656 N N . HIS B 1 68 ? 0.09 11.141 -27.109 1 67.19 68 HIS B N 1
ATOM 3657 C CA . HIS B 1 68 ? -0.64 11.758 -28.219 1 67.19 68 HIS B CA 1
ATOM 3658 C C . HIS B 1 68 ? -0.683 13.273 -28.062 1 67.19 68 HIS B C 1
ATOM 3660 O O . HIS B 1 68 ? -0.467 14 -29.047 1 67.19 68 HIS B O 1
ATOM 3666 N N . ALA B 1 69 ? -0.917 13.703 -26.953 1 65.62 69 ALA B N 1
ATOM 3667 C CA . ALA B 1 69 ? -0.948 15.141 -26.703 1 65.62 69 ALA B CA 1
ATOM 3668 C C . ALA B 1 69 ? 0.417 15.773 -26.969 1 65.62 69 ALA B C 1
ATOM 3670 O O . ALA B 1 69 ? 0.503 16.859 -27.547 1 65.62 69 ALA B O 1
ATOM 3671 N N . ASP B 1 70 ? 1.405 15.141 -26.5 1 67.44 70 ASP B N 1
ATOM 3672 C CA . ASP B 1 70 ? 2.764 15.602 -26.75 1 67.44 70 ASP B CA 1
ATOM 3673 C C . ASP B 1 70 ? 3.041 15.68 -28.25 1 67.44 70 ASP B C 1
ATOM 3675 O O . ASP B 1 70 ? 3.658 16.625 -28.734 1 67.44 70 ASP B O 1
ATOM 3679 N N . PHE B 1 71 ? 2.662 14.68 -28.906 1 67.31 71 PHE B N 1
ATOM 3680 C CA . PHE B 1 71 ? 2.863 14.594 -30.359 1 67.31 71 PHE B CA 1
ATOM 3681 C C . PHE B 1 71 ? 2.127 15.727 -31.062 1 67.31 71 PHE B C 1
ATOM 3683 O O . PHE B 1 71 ? 2.68 16.359 -31.969 1 67.31 71 PHE B O 1
ATOM 3690 N N . CYS B 1 72 ? 0.93 15.898 -30.578 1 67.69 72 CYS B N 1
ATOM 3691 C CA . CYS B 1 72 ? 0.117 16.922 -31.219 1 67.69 72 CYS B CA 1
ATOM 3692 C C . CYS B 1 72 ? 0.682 18.312 -30.938 1 67.69 72 CYS B C 1
ATOM 3694 O O . CYS B 1 72 ? 0.52 19.234 -31.766 1 67.69 72 CYS B O 1
ATOM 3696 N N . ARG B 1 73 ? 1.317 18.469 -29.906 1 66.06 73 ARG B N 1
ATOM 3697 C CA . ARG B 1 73 ? 1.941 19.734 -29.578 1 66.06 73 ARG B CA 1
ATOM 3698 C C . ARG B 1 73 ? 3.205 19.953 -30.406 1 66.06 73 ARG B C 1
ATOM 3700 O O . ARG B 1 73 ? 3.494 21.078 -30.812 1 66.06 73 ARG B O 1
ATOM 3707 N N . GLU B 1 74 ? 3.957 18.953 -30.547 1 61.44 74 GLU B N 1
ATOM 3708 C CA . GLU B 1 74 ? 5.301 19.109 -31.094 1 61.44 74 GLU B CA 1
ATOM 3709 C C . GLU B 1 74 ? 5.316 18.891 -32.594 1 61.44 74 GLU B C 1
ATOM 3711 O O . GLU B 1 74 ? 6.172 19.422 -33.312 1 61.44 74 GLU B O 1
ATOM 3716 N N . VAL B 1 75 ? 4.523 18.016 -33.062 1 65.06 75 VAL B N 1
ATOM 3717 C CA . VAL B 1 75 ? 4.715 17.609 -34.469 1 65.06 75 VAL B CA 1
ATOM 3718 C C . VAL B 1 75 ? 3.492 18 -35.281 1 65.06 75 VAL B C 1
ATOM 3720 O O . VAL B 1 75 ? 3.576 18.875 -36.156 1 65.06 75 VAL B O 1
ATOM 3723 N N . LYS B 1 76 ? 2.322 17.359 -35.188 1 65.81 76 LYS B N 1
ATOM 3724 C CA . LYS B 1 76 ? 1.145 17.594 -36.031 1 65.81 76 LYS B CA 1
ATOM 3725 C C . LYS B 1 76 ? -0.121 17.094 -35.312 1 65.81 76 LYS B C 1
ATOM 3727 O O . LYS B 1 76 ? -0.081 16.125 -34.562 1 65.81 76 LYS B O 1
ATOM 3732 N N . ARG B 1 77 ? -1.132 17.719 -35.531 1 64.5 77 ARG B N 1
ATOM 3733 C CA . ARG B 1 77 ? -2.422 17.359 -34.938 1 64.5 77 ARG B CA 1
ATOM 3734 C C . ARG B 1 77 ? -2.975 16.094 -35.594 1 64.5 77 ARG B C 1
ATOM 3736 O O . ARG B 1 77 ? -3.146 16.047 -36.812 1 64.5 77 ARG B O 1
ATOM 3743 N N . VAL B 1 78 ? -2.855 14.914 -34.969 1 69.88 78 VAL B N 1
ATOM 3744 C CA . VAL B 1 78 ? -3.438 13.656 -35.406 1 69.88 78 VAL B CA 1
ATOM 3745 C C . VAL B 1 78 ? -4.48 13.188 -34.375 1 69.88 78 VAL B C 1
ATOM 3747 O O . VAL B 1 78 ? -4.395 13.516 -33.188 1 69.88 78 VAL B O 1
ATOM 3750 N N . CYS B 1 79 ? -5.578 12.625 -34.938 1 64.44 79 CYS B N 1
ATOM 3751 C CA . CYS B 1 79 ? -6.59 12.133 -34 1 64.44 79 CYS B CA 1
ATOM 3752 C C . CYS B 1 79 ? -6.027 11.031 -33.125 1 64.44 79 CYS B C 1
ATOM 3754 O O . CYS B 1 79 ? -5.094 10.328 -33.5 1 64.44 79 CYS B O 1
ATOM 3756 N N . LEU B 1 80 ? -6.551 10.969 -31.906 1 68.69 80 LEU B N 1
ATOM 3757 C CA . LEU B 1 80 ? -6.086 10.008 -30.906 1 68.69 80 LEU B CA 1
ATOM 3758 C C . LEU B 1 80 ? -6.168 8.586 -31.453 1 68.69 80 LEU B C 1
ATOM 3760 O O . LEU B 1 80 ? -5.277 7.77 -31.203 1 68.69 80 LEU B O 1
ATOM 3764 N N . GLU B 1 81 ? -7.062 8.336 -32.25 1 63.72 81 GLU B N 1
ATOM 3765 C CA . GLU B 1 81 ? -7.234 6.992 -32.812 1 63.72 81 GLU B CA 1
ATOM 3766 C C . GLU B 1 81 ? -6.074 6.621 -33.719 1 63.72 81 GLU B C 1
ATOM 3768 O O . GLU B 1 81 ? -5.57 5.496 -33.656 1 63.72 81 GLU B O 1
ATOM 3773 N N . THR B 1 82 ? -5.742 7.48 -34.5 1 67.19 82 THR B N 1
ATOM 3774 C CA . THR B 1 82 ? -4.613 7.246 -35.375 1 67.19 82 THR B CA 1
ATOM 3775 C C . THR B 1 82 ? -3.33 7.035 -34.594 1 67.19 82 THR B C 1
ATOM 3777 O O . THR B 1 82 ? -2.52 6.168 -34.906 1 67.19 82 THR B O 1
ATOM 3780 N N . TYR B 1 83 ? -3.189 7.836 -33.562 1 70.5 83 TYR B N 1
ATOM 3781 C CA . TYR B 1 83 ? -2.012 7.707 -32.719 1 70.5 83 TYR B CA 1
ATOM 3782 C C . TYR B 1 83 ? -2.039 6.391 -31.938 1 70.5 83 TYR B C 1
ATOM 3784 O O . TYR B 1 83 ? -1.027 5.688 -31.859 1 70.5 83 TYR B O 1
ATOM 3792 N N . ARG B 1 84 ? -3.154 6.102 -31.531 1 67.31 84 ARG B N 1
ATOM 3793 C CA . ARG B 1 84 ? -3.332 4.828 -30.844 1 67.31 84 ARG B CA 1
ATOM 3794 C C . ARG B 1 84 ? -3.047 3.656 -31.781 1 67.31 84 ARG B C 1
ATOM 3796 O O . ARG B 1 84 ? -2.418 2.676 -31.375 1 67.31 84 ARG B O 1
ATOM 3803 N N . LYS B 1 85 ? -3.5 3.717 -32.906 1 66.5 85 LYS B N 1
ATOM 3804 C CA . LYS B 1 85 ? -3.268 2.658 -33.875 1 66.5 85 LYS B CA 1
ATOM 3805 C C . LYS B 1 85 ? -1.776 2.486 -34.156 1 66.5 85 LYS B C 1
ATOM 3807 O O . LYS B 1 85 ? -1.304 1.366 -34.375 1 66.5 85 LYS B O 1
ATOM 3812 N N . GLU B 1 86 ? -1.157 3.602 -34.156 1 68.56 86 GLU B N 1
ATOM 3813 C CA . GLU B 1 86 ? 0.283 3.525 -34.375 1 68.56 86 GLU B CA 1
ATOM 3814 C C . GLU B 1 86 ? 0.996 2.912 -33.188 1 68.56 86 GLU B C 1
ATOM 3816 O O . GLU B 1 86 ? 1.957 2.156 -33.344 1 68.56 86 GLU B O 1
ATOM 3821 N N . VAL B 1 87 ? 0.542 3.258 -31.984 1 64.81 87 VAL B N 1
ATOM 3822 C CA . VAL B 1 87 ? 1.084 2.639 -30.781 1 64.81 87 VAL B CA 1
ATOM 3823 C C . VAL B 1 87 ? 0.825 1.134 -30.812 1 64.81 87 VAL B C 1
ATOM 3825 O O . VAL B 1 87 ? 1.708 0.338 -30.484 1 64.81 87 VAL B O 1
ATOM 3828 N N . GLU B 1 88 ? -0.302 0.827 -31.312 1 62.16 88 GLU B N 1
ATOM 3829 C CA . GLU B 1 88 ? -0.669 -0.578 -31.469 1 62.16 88 GLU B CA 1
ATOM 3830 C C . GLU B 1 88 ? 0.148 -1.247 -32.562 1 62.16 88 GLU B C 1
ATOM 3832 O O . GLU B 1 88 ? 0.567 -2.398 -32.438 1 62.16 88 GLU B O 1
ATOM 3837 N N . ARG B 1 89 ? 0.285 -0.536 -33.594 1 61.66 89 ARG B N 1
ATOM 3838 C CA . ARG B 1 89 ? 1.069 -1.046 -34.688 1 61.66 89 ARG B CA 1
ATOM 3839 C C . ARG B 1 89 ? 2.514 -1.306 -34.281 1 61.66 89 ARG B C 1
ATOM 3841 O O . ARG B 1 89 ? 3.123 -2.285 -34.719 1 61.66 89 ARG B O 1
ATOM 3848 N N . LEU B 1 90 ? 2.996 -0.377 -33.438 1 58.59 90 LEU B N 1
ATOM 3849 C CA . LEU B 1 90 ? 4.367 -0.53 -32.969 1 58.59 90 LEU B CA 1
ATOM 3850 C C . LEU B 1 90 ? 4.441 -1.549 -31.828 1 58.59 90 LEU B C 1
ATOM 3852 O O . LEU B 1 90 ? 5.523 -1.821 -31.297 1 58.59 90 LEU B O 1
ATOM 3856 N N . ASN B 1 91 ? 3.363 -2.166 -31.578 1 52.06 91 ASN B N 1
ATOM 3857 C CA . ASN B 1 91 ? 3.238 -3.207 -30.562 1 52.06 91 ASN B CA 1
ATOM 3858 C C . ASN B 1 91 ? 3.781 -2.742 -29.219 1 52.06 91 ASN B C 1
ATOM 3860 O O . ASN B 1 91 ? 4.535 -3.465 -28.562 1 52.06 91 ASN B O 1
ATOM 3864 N N . ILE B 1 92 ? 3.557 -1.52 -28.906 1 49.97 92 ILE B N 1
ATOM 3865 C CA . ILE B 1 92 ? 4.016 -0.923 -27.656 1 49.97 92 ILE B CA 1
ATOM 3866 C C . ILE B 1 92 ? 2.902 -0.981 -26.609 1 49.97 92 ILE B C 1
ATOM 3868 O O . ILE B 1 92 ? 1.762 -0.604 -26.891 1 49.97 92 ILE B O 1
ATOM 3872 N N . SER B 1 93 ? 3.02 -1.716 -25.609 1 47.19 93 SER B N 1
ATOM 3873 C CA . SER B 1 93 ? 2.096 -1.745 -24.469 1 47.19 93 SER B CA 1
ATOM 3874 C C . SER B 1 93 ? 2.625 -0.918 -23.312 1 47.19 93 SER B C 1
ATOM 3876 O O . SER B 1 93 ? 3.795 -0.534 -23.297 1 47.19 93 SER B O 1
ATOM 3878 N N . PHE B 1 94 ? 1.723 -0.226 -22.656 1 42.38 94 PHE B N 1
ATOM 3879 C CA . PHE B 1 94 ? 2.098 0.547 -21.469 1 42.38 94 PHE B CA 1
ATOM 3880 C C . PHE B 1 94 ? 2.33 -0.368 -20.281 1 42.38 94 PHE B C 1
ATOM 3882 O O . PHE B 1 94 ? 1.562 -1.305 -20.047 1 42.38 94 PHE B O 1
ATOM 3889 N N . ALA B 1 95 ? 3.566 -0.446 -19.859 1 40.44 95 ALA B N 1
ATOM 3890 C CA . ALA B 1 95 ? 3.908 -1.246 -18.688 1 40.44 95 ALA B CA 1
ATOM 3891 C C . ALA B 1 95 ? 2.988 -0.919 -17.516 1 40.44 95 ALA B C 1
ATOM 3893 O O . ALA B 1 95 ? 2.664 0.248 -17.281 1 40.44 95 ALA B O 1
ATOM 3894 N N . VAL B 1 96 ? 1.99 -1.695 -17.141 1 36.47 96 VAL B N 1
ATOM 3895 C CA . VAL B 1 96 ? 1.204 -1.521 -15.922 1 36.47 96 VAL B CA 1
ATOM 3896 C C . VAL B 1 96 ? 2.133 -1.445 -14.711 1 36.47 96 VAL B C 1
ATOM 3898 O O . VAL B 1 96 ? 3.15 -2.141 -14.664 1 36.47 96 VAL B O 1
ATOM 3901 N N . LEU B 1 97 ? 2.104 -0.573 -13.844 1 34.09 97 LEU B N 1
ATOM 3902 C CA . LEU B 1 97 ? 2.568 -0.51 -12.461 1 34.09 97 LEU B CA 1
ATOM 3903 C C . LEU B 1 97 ? 2.189 -1.778 -11.703 1 34.09 97 LEU B C 1
ATOM 3905 O O . LEU B 1 97 ? 1.034 -2.207 -11.734 1 34.09 97 LEU B O 1
ATOM 3909 N N . GLY B 1 98 ? 3.24 -2.811 -11.422 1 42.5 98 GLY B N 1
ATOM 3910 C CA . GLY B 1 98 ? 3.084 -4.07 -10.711 1 42.5 98 GLY B CA 1
ATOM 3911 C C . GLY B 1 98 ? 3.738 -5.238 -11.422 1 42.5 98 GLY B C 1
ATOM 3912 O O . GLY B 1 98 ? 3.604 -6.387 -11 1 42.5 98 GLY B O 1
ATOM 3913 N N . ALA B 1 99 ? 4.145 -4.93 -12.641 1 51.25 99 ALA B N 1
ATOM 3914 C CA . ALA B 1 99 ? 4.684 -6.125 -13.289 1 51.25 99 ALA B CA 1
ATOM 3915 C C . ALA B 1 99 ? 5.992 -6.559 -12.641 1 51.25 99 ALA B C 1
ATOM 3917 O O . ALA B 1 99 ? 6.918 -5.758 -12.5 1 51.25 99 ALA B O 1
ATOM 3918 N N . GLU B 1 100 ? 5.969 -7.449 -11.836 1 62.97 100 GLU B N 1
ATOM 3919 C CA . GLU B 1 100 ? 7.125 -8.086 -11.211 1 62.97 100 GLU B CA 1
ATOM 3920 C C . GLU B 1 100 ? 8.195 -8.422 -12.25 1 62.97 100 GLU B C 1
ATOM 3922 O O . GLU B 1 100 ? 7.883 -8.914 -13.336 1 62.97 100 GLU B O 1
ATOM 3927 N N . GLU B 1 101 ? 9.32 -7.746 -12.141 1 75.88 101 GLU B N 1
ATOM 3928 C CA . GLU B 1 101 ? 10.484 -8.07 -12.961 1 75.88 101 GLU B CA 1
ATOM 3929 C C . GLU B 1 101 ? 11.242 -9.266 -12.383 1 75.88 101 GLU B C 1
ATOM 3931 O O . GLU B 1 101 ? 11.25 -9.477 -11.172 1 75.88 101 GLU B O 1
ATOM 3936 N N . CYS B 1 102 ? 11.734 -10.008 -13.367 1 88 102 CYS B N 1
ATOM 3937 C CA . CYS B 1 102 ? 12.523 -11.148 -12.93 1 88 102 CYS B CA 1
ATOM 3938 C C . CYS B 1 102 ? 13.875 -10.703 -12.375 1 88 102 CYS B C 1
ATOM 3940 O O . CYS B 1 102 ? 14.656 -10.062 -13.078 1 88 102 CYS B O 1
ATOM 3942 N N . GLU B 1 103 ? 14.156 -11.031 -11.266 1 88.31 103 GLU B N 1
ATOM 3943 C CA . GLU B 1 103 ? 15.375 -10.602 -10.586 1 88.31 103 GLU B CA 1
ATOM 3944 C C . GLU B 1 103 ? 16.609 -11.266 -11.195 1 88.31 103 GLU B C 1
ATOM 3946 O O . GLU B 1 103 ? 17.672 -10.641 -11.289 1 88.31 103 GLU B O 1
ATOM 3951 N N . THR B 1 104 ? 16.484 -12.523 -11.562 1 91.06 104 THR B N 1
ATOM 3952 C CA . THR B 1 104 ? 17.578 -13.219 -12.219 1 91.06 104 THR B CA 1
ATOM 3953 C C . THR B 1 104 ? 17.969 -12.516 -13.523 1 91.06 104 THR B C 1
ATOM 3955 O O . THR B 1 104 ? 19.141 -12.289 -13.781 1 91.06 104 THR B O 1
ATOM 3958 N N . CYS B 1 105 ? 17.016 -12.203 -14.258 1 90.5 105 CYS B N 1
ATOM 3959 C CA . CYS B 1 105 ? 17.25 -11.508 -15.516 1 90.5 105 CYS B CA 1
ATOM 3960 C C . CYS B 1 105 ? 17.812 -10.109 -15.273 1 90.5 105 CYS B C 1
ATOM 3962 O O . CYS B 1 105 ? 18.703 -9.664 -15.992 1 90.5 105 CYS B O 1
ATOM 3964 N N . THR B 1 106 ? 17.25 -9.422 -14.305 1 89 106 THR B N 1
ATOM 3965 C CA . THR B 1 106 ? 17.719 -8.078 -13.984 1 89 106 THR B CA 1
ATOM 3966 C C . THR B 1 106 ? 19.172 -8.102 -13.539 1 89 106 THR B C 1
ATOM 3968 O O . THR B 1 106 ? 19.969 -7.266 -13.961 1 89 106 THR B O 1
ATOM 3971 N N . LYS B 1 107 ? 19.547 -9.047 -12.711 1 90.31 107 LYS B N 1
ATOM 3972 C CA . LYS B 1 107 ? 20.922 -9.188 -12.25 1 90.31 107 LYS B CA 1
ATOM 3973 C C . LYS B 1 107 ? 21.875 -9.391 -13.43 1 90.31 107 LYS B C 1
ATOM 3975 O O . LYS B 1 107 ? 22.953 -8.797 -13.469 1 90.31 107 LYS B O 1
ATOM 3980 N N . HIS B 1 108 ? 21.453 -10.18 -14.297 1 92.19 108 HIS B N 1
ATOM 3981 C CA . HIS B 1 108 ? 22.281 -10.445 -15.469 1 92.19 108 HIS B CA 1
ATOM 3982 C C . HIS B 1 108 ? 22.438 -9.195 -16.328 1 92.19 108 HIS B C 1
ATOM 3984 O O . HIS B 1 108 ? 23.531 -8.906 -16.812 1 92.19 108 HIS B O 1
ATOM 3990 N N . LEU B 1 109 ? 21.344 -8.484 -16.5 1 87.88 109 LEU B N 1
ATOM 3991 C CA . LEU B 1 109 ? 21.359 -7.25 -17.281 1 87.88 109 LEU B CA 1
ATOM 3992 C C . LEU B 1 109 ? 22.359 -6.25 -16.688 1 87.88 109 LEU B C 1
ATOM 3994 O O . LEU B 1 109 ? 23.141 -5.648 -17.422 1 87.88 109 LEU B O 1
ATOM 3998 N N . GLU B 1 110 ? 22.234 -6.027 -15.414 1 88.31 110 GLU B N 1
ATOM 3999 C CA . GLU B 1 110 ? 23.141 -5.105 -14.742 1 88.31 110 GLU B CA 1
ATOM 4000 C C . GLU B 1 110 ? 24.594 -5.578 -14.844 1 88.31 110 GLU B C 1
ATOM 4002 O O . GLU B 1 110 ? 25.5 -4.77 -15.039 1 88.31 110 GLU B O 1
ATOM 4007 N N . HIS B 1 111 ? 24.781 -6.922 -14.68 1 89.81 111 HIS B N 1
ATOM 4008 C CA . HIS B 1 111 ? 26.109 -7.523 -14.82 1 89.81 111 HIS B CA 1
ATOM 4009 C C . HIS B 1 111 ? 26.703 -7.234 -16.203 1 89.81 111 HIS B C 1
ATOM 4011 O O . HIS B 1 111 ? 27.859 -6.84 -16.312 1 89.81 111 HIS B O 1
ATOM 4017 N N . MET B 1 112 ? 25.922 -7.34 -17.172 1 89.31 112 MET B N 1
ATOM 4018 C CA . MET B 1 112 ? 26.359 -7.086 -18.547 1 89.31 112 MET B CA 1
ATOM 4019 C C . MET B 1 112 ? 26.594 -5.598 -18.766 1 89.31 112 MET B C 1
ATOM 4021 O O . MET B 1 112 ? 27.547 -5.211 -19.453 1 89.31 112 MET B O 1
ATOM 4025 N N . GLY B 1 113 ? 25.672 -4.832 -18.266 1 85.25 113 GLY B N 1
ATOM 4026 C CA . GLY B 1 113 ? 25.828 -3.393 -18.375 1 85.25 113 GLY B CA 1
ATOM 4027 C C . GLY B 1 113 ? 27.125 -2.889 -17.766 1 85.25 113 GLY B C 1
ATOM 4028 O O . GLY B 1 113 ? 27.812 -2.047 -18.359 1 85.25 113 GLY B O 1
ATOM 4029 N N . ASP B 1 114 ? 27.453 -3.34 -16.688 1 84.69 114 ASP B N 1
ATOM 4030 C CA . ASP B 1 114 ? 28.672 -2.936 -15.984 1 84.69 114 ASP B CA 1
ATOM 4031 C C . ASP B 1 114 ? 29.922 -3.322 -16.781 1 84.69 114 ASP B C 1
ATOM 4033 O O . ASP B 1 114 ? 30.922 -2.602 -16.766 1 84.69 114 ASP B O 1
ATOM 4037 N N . ARG B 1 115 ? 29.781 -4.406 -17.469 1 84.31 115 ARG B N 1
ATOM 4038 C CA . ARG B 1 115 ? 30.906 -4.879 -18.266 1 84.31 115 ARG B CA 1
ATOM 4039 C C . ARG B 1 115 ? 30.984 -4.148 -19.594 1 84.31 115 ARG B C 1
ATOM 4041 O O . ARG B 1 115 ? 32.031 -4.137 -20.25 1 84.31 115 ARG B O 1
ATOM 4048 N N . GLY B 1 116 ? 29.891 -3.537 -19.984 1 80.38 116 GLY B N 1
ATOM 4049 C CA . GLY B 1 116 ? 29.859 -2.787 -21.234 1 80.38 116 GLY B CA 1
ATOM 4050 C C . GLY B 1 116 ? 29.828 -3.676 -22.469 1 80.38 116 GLY B C 1
ATOM 4051 O O . GLY B 1 116 ? 30.359 -3.312 -23.516 1 80.38 116 GLY B O 1
ATOM 4052 N N . THR B 1 117 ? 29.562 -4.961 -22.219 1 78.44 117 THR B N 1
ATOM 4053 C CA . THR B 1 117 ? 29.516 -5.875 -23.359 1 78.44 117 THR B CA 1
ATOM 4054 C C . THR B 1 117 ? 28.172 -6.605 -23.406 1 78.44 117 THR B C 1
ATOM 4056 O O . THR B 1 117 ? 27.484 -6.734 -22.391 1 78.44 117 THR B O 1
ATOM 4059 N N . ALA B 1 118 ? 27.844 -6.875 -24.594 1 79.31 118 ALA B N 1
ATOM 4060 C CA . ALA B 1 118 ? 26.609 -7.637 -24.781 1 79.31 118 ALA B CA 1
ATOM 4061 C C . ALA B 1 118 ? 26.875 -9.141 -24.781 1 79.31 118 ALA B C 1
ATOM 4063 O O . ALA B 1 118 ? 25.953 -9.945 -24.703 1 79.31 118 ALA B O 1
ATOM 4064 N N . GLU B 1 119 ? 28.156 -9.445 -24.688 1 81.38 119 GLU B N 1
ATOM 4065 C CA . GLU B 1 119 ? 28.516 -10.859 -24.766 1 81.38 119 GLU B CA 1
ATOM 4066 C C . GLU B 1 119 ? 28.641 -11.484 -23.391 1 81.38 119 GLU B C 1
ATOM 4068 O O . GLU B 1 119 ? 29.172 -10.875 -22.469 1 81.38 119 GLU B O 1
ATOM 4073 N N . THR B 1 120 ? 28.109 -12.633 -23.297 1 84.94 120 THR B N 1
ATOM 4074 C CA . THR B 1 120 ? 28.188 -13.359 -22.031 1 84.94 120 THR B CA 1
ATOM 4075 C C . THR B 1 120 ? 29.594 -13.867 -21.781 1 84.94 120 THR B C 1
ATOM 4077 O O . THR B 1 120 ? 30.328 -14.188 -22.719 1 84.94 120 THR B O 1
ATOM 4080 N N . CYS B 1 121 ? 30.188 -13.82 -20.594 1 84.94 121 CYS B N 1
ATOM 4081 C CA . CYS B 1 121 ? 31.578 -14.141 -20.297 1 84.94 121 CYS B CA 1
ATOM 4082 C C . CYS B 1 121 ? 31.703 -15.531 -19.688 1 84.94 121 CYS B C 1
ATOM 4084 O O . CYS B 1 121 ? 32.75 -15.883 -19.141 1 84.94 121 CYS B O 1
ATOM 4086 N N . GLY B 1 122 ? 30.75 -16.375 -19.703 1 84.25 122 GLY B N 1
ATOM 4087 C CA . GLY B 1 122 ? 30.844 -17.734 -19.203 1 84.25 122 GLY B CA 1
ATOM 4088 C C . GLY B 1 122 ? 30.891 -17.812 -17.688 1 84.25 122 GLY B C 1
ATOM 4089 O O . GLY B 1 122 ? 31.125 -18.891 -17.125 1 84.25 122 GLY B O 1
ATOM 4090 N N . CYS B 1 123 ? 30.766 -16.75 -17.016 1 91.06 123 CYS B N 1
ATOM 4091 C CA . CYS B 1 123 ? 30.797 -16.75 -15.562 1 91.06 123 CYS B CA 1
ATOM 4092 C C . CYS B 1 123 ? 29.562 -17.438 -14.984 1 91.06 123 CYS B C 1
ATOM 4094 O O . CYS B 1 123 ? 28.641 -17.797 -15.727 1 91.06 123 CYS B O 1
ATOM 4096 N N . LYS B 1 124 ? 29.594 -17.656 -13.703 1 92.31 124 LYS B N 1
ATOM 4097 C CA . LYS B 1 124 ? 28.516 -18.375 -13.023 1 92.31 124 LYS B CA 1
ATOM 4098 C C . LYS B 1 124 ? 27.172 -17.656 -13.203 1 92.31 124 LYS B C 1
ATOM 4100 O O . LYS B 1 124 ? 26.141 -18.297 -13.406 1 92.31 124 LYS B O 1
ATOM 4105 N N . LEU B 1 125 ? 27.266 -16.391 -13.117 1 91.5 125 LEU B N 1
ATOM 4106 C CA . LEU B 1 125 ? 26.047 -15.594 -13.273 1 91.5 125 LEU B CA 1
ATOM 4107 C C . LEU B 1 125 ? 25.469 -15.75 -14.68 1 91.5 125 LEU B C 1
ATOM 4109 O O . LEU B 1 125 ? 24.266 -15.906 -14.836 1 91.5 125 LEU B O 1
ATOM 4113 N N . CYS B 1 126 ? 26.266 -15.711 -15.617 1 93.31 126 CYS B N 1
ATOM 4114 C CA . CYS B 1 126 ? 25.828 -15.852 -17 1 93.31 126 CYS B CA 1
ATOM 4115 C C . CYS B 1 126 ? 25.312 -17.266 -17.266 1 93.31 126 CYS B C 1
ATOM 4117 O O . CYS B 1 126 ? 24.328 -17.438 -17.984 1 93.31 126 CYS B O 1
ATOM 4119 N N . GLN B 1 127 ? 25.969 -18.234 -16.734 1 93.88 127 GLN B N 1
ATOM 4120 C CA . GLN B 1 127 ? 25.516 -19.609 -16.891 1 93.88 127 GLN B CA 1
ATOM 4121 C C . GLN B 1 127 ? 24.156 -19.828 -16.234 1 93.88 127 GLN B C 1
ATOM 4123 O O . GLN B 1 127 ? 23.266 -20.438 -16.844 1 93.88 127 GLN B O 1
ATOM 4128 N N . HIS B 1 128 ? 24.078 -19.328 -15.086 1 93.81 128 HIS B N 1
ATOM 4129 C CA . HIS B 1 128 ? 22.797 -19.422 -14.383 1 93.81 128 HIS B CA 1
ATOM 4130 C C . HIS B 1 128 ? 21.688 -18.75 -15.172 1 93.81 128 HIS B C 1
ATOM 4132 O O . HIS B 1 128 ? 20.578 -19.281 -15.25 1 93.81 128 HIS B O 1
ATOM 4138 N N . HIS B 1 129 ? 21.984 -17.625 -15.695 1 94.12 129 HIS B N 1
ATOM 4139 C CA . HIS B 1 129 ? 20.984 -16.906 -16.484 1 94.12 129 HIS B CA 1
ATOM 4140 C C . HIS B 1 129 ? 20.578 -17.719 -17.719 1 94.12 129 HIS B C 1
ATOM 4142 O O . HIS B 1 129 ? 19.406 -17.797 -18.062 1 94.12 129 HIS B O 1
ATOM 4148 N N . SER B 1 130 ? 21.516 -18.328 -18.391 1 94.44 130 SER B N 1
ATOM 4149 C CA . SER B 1 130 ? 21.234 -19.141 -19.562 1 94.44 130 SER B CA 1
ATOM 4150 C C . SER B 1 130 ? 20.312 -20.312 -19.203 1 94.44 130 SER B C 1
ATOM 4152 O O . SER B 1 130 ? 19.375 -20.609 -19.938 1 94.44 130 SER B O 1
ATOM 4154 N N . GLU B 1 131 ? 20.609 -20.938 -18.125 1 93.94 131 GLU B N 1
ATOM 4155 C CA . GLU B 1 131 ? 19.766 -22.031 -17.656 1 93.94 131 GLU B CA 1
ATOM 4156 C C . GLU B 1 131 ? 18.359 -21.531 -17.312 1 93.94 131 GLU B C 1
ATOM 4158 O O . GLU B 1 131 ? 17.359 -22.188 -17.625 1 93.94 131 GLU B O 1
ATOM 4163 N N . HIS B 1 132 ? 18.328 -20.453 -16.688 1 94 132 HIS B N 1
ATOM 4164 C CA . HIS B 1 132 ? 17.062 -19.812 -16.312 1 94 132 HIS B CA 1
ATOM 4165 C C . HIS B 1 132 ? 16.203 -19.547 -17.547 1 94 132 HIS B C 1
ATOM 4167 O O . HIS B 1 132 ? 15.008 -19.828 -17.531 1 94 132 HIS B O 1
ATOM 4173 N N . ILE B 1 133 ? 16.812 -19.094 -18.547 1 94.94 133 ILE B N 1
ATOM 4174 C CA . ILE B 1 133 ? 16.109 -18.766 -19.781 1 94.94 133 ILE B CA 1
ATOM 4175 C C . ILE B 1 133 ? 15.602 -20.047 -20.438 1 94.94 133 ILE B C 1
ATOM 4177 O O . ILE B 1 133 ? 14.484 -20.094 -20.953 1 94.94 133 ILE B O 1
ATOM 4181 N N . ARG B 1 134 ? 16.406 -21.016 -20.406 1 94.56 134 ARG B N 1
ATOM 4182 C CA . ARG B 1 134 ? 16 -22.297 -20.969 1 94.56 134 ARG B CA 1
ATOM 4183 C C . ARG B 1 134 ? 14.773 -22.844 -20.266 1 94.56 134 ARG B C 1
ATOM 4185 O O . ARG B 1 134 ? 13.812 -23.266 -20.906 1 94.56 134 ARG B O 1
ATOM 4192 N N . ARG B 1 135 ? 14.828 -22.859 -19 1 94.25 135 ARG B N 1
ATOM 4193 C CA . ARG B 1 135 ? 13.695 -23.344 -18.219 1 94.25 135 ARG B CA 1
ATOM 4194 C C . ARG B 1 135 ? 12.453 -22.516 -18.484 1 94.25 135 ARG B C 1
ATOM 4196 O O . ARG B 1 135 ? 11.344 -23.047 -18.562 1 94.25 135 ARG B O 1
ATOM 4203 N N . ARG B 1 136 ? 12.648 -21.25 -18.516 1 94.31 136 ARG B N 1
ATOM 4204 C CA . ARG B 1 136 ? 11.547 -20.344 -18.844 1 94.31 136 ARG B CA 1
ATOM 4205 C C . ARG B 1 136 ? 10.898 -20.734 -20.156 1 94.31 136 ARG B C 1
ATOM 4207 O O . ARG B 1 136 ? 9.672 -20.859 -20.25 1 94.31 136 ARG B O 1
ATOM 4214 N N . ASP B 1 137 ? 11.688 -20.906 -21.156 1 94.81 137 ASP B N 1
ATOM 4215 C CA . ASP B 1 137 ? 11.18 -21.188 -22.5 1 94.81 137 ASP B CA 1
ATOM 4216 C C . ASP B 1 137 ? 10.445 -22.531 -22.531 1 94.81 137 ASP B C 1
ATOM 4218 O O . ASP B 1 137 ? 9.398 -22.656 -23.172 1 94.81 137 ASP B O 1
ATOM 4222 N N . GLU B 1 138 ? 10.977 -23.484 -21.859 1 95 138 GLU B N 1
ATOM 4223 C CA . GLU B 1 138 ? 10.32 -24.781 -21.766 1 95 138 GLU B CA 1
ATOM 4224 C C . GLU B 1 138 ? 8.961 -24.672 -21.078 1 95 138 GLU B C 1
ATOM 4226 O O . GLU B 1 138 ? 7.973 -25.234 -21.562 1 95 138 GLU B O 1
ATOM 4231 N N . ALA B 1 139 ? 8.977 -24.047 -20 1 95.56 139 ALA B N 1
ATOM 4232 C CA . ALA B 1 139 ? 7.738 -23.875 -19.234 1 95.56 139 ALA B CA 1
ATOM 4233 C C . ALA B 1 139 ? 6.699 -23.109 -20.047 1 95.56 139 ALA B C 1
ATOM 4235 O O . ALA B 1 139 ? 5.52 -23.469 -20.062 1 95.56 139 ALA B O 1
ATOM 4236 N N . ARG B 1 140 ? 7.16 -22.125 -20.719 1 94.56 140 ARG B N 1
ATOM 4237 C CA . ARG B 1 140 ? 6.254 -21.328 -21.531 1 94.56 140 ARG B CA 1
ATOM 4238 C C . ARG B 1 140 ? 5.695 -22.141 -22.688 1 94.56 140 ARG B C 1
ATOM 4240 O O . ARG B 1 140 ? 4.516 -22.016 -23.031 1 94.56 140 ARG B O 1
ATOM 4247 N N . ALA B 1 141 ? 6.535 -22.875 -23.266 1 94.75 141 ALA B N 1
ATOM 4248 C CA . ALA B 1 141 ? 6.082 -23.75 -24.344 1 94.75 141 ALA B CA 1
ATOM 4249 C C . ALA B 1 141 ? 5.012 -24.719 -23.859 1 94.75 141 ALA B C 1
ATOM 4251 O O . ALA B 1 141 ? 4 -24.922 -24.531 1 94.75 141 ALA B O 1
ATOM 4252 N N . ALA B 1 142 ? 5.227 -25.25 -22.75 1 95 142 ALA B N 1
ATOM 4253 C CA . ALA B 1 142 ? 4.246 -26.156 -22.156 1 95 142 ALA B CA 1
ATOM 4254 C C . ALA B 1 142 ? 2.928 -25.438 -21.891 1 95 142 ALA B C 1
ATOM 4256 O O . ALA B 1 142 ? 1.851 -25.984 -22.141 1 95 142 ALA B O 1
ATOM 4257 N N . TYR B 1 143 ? 3.037 -24.297 -21.344 1 93.56 143 TYR B N 1
ATOM 4258 C CA . TYR B 1 143 ? 1.863 -23.484 -21.062 1 93.56 143 TYR B CA 1
ATOM 4259 C C . TYR B 1 143 ? 1.067 -23.219 -22.328 1 93.56 143 TYR B C 1
ATOM 4261 O O . TYR B 1 143 ? -0.16 -23.344 -22.344 1 93.56 143 TYR B O 1
ATOM 4269 N N . LYS B 1 144 ? 1.732 -22.859 -23.391 1 90.5 144 LYS B N 1
ATOM 4270 C CA . LYS B 1 144 ? 1.09 -22.594 -24.672 1 90.5 144 LYS B CA 1
ATOM 4271 C C . LYS B 1 144 ? 0.431 -23.844 -25.234 1 90.5 144 LYS B C 1
ATOM 4273 O O . LYS B 1 144 ? -0.658 -23.766 -25.812 1 90.5 144 LYS B O 1
ATOM 4278 N N . MET B 1 145 ? 1.117 -24.844 -25.078 1 92.31 145 MET B N 1
ATOM 4279 C CA . MET B 1 145 ? 0.559 -26.109 -25.547 1 92.31 145 MET B CA 1
ATOM 4280 C C . MET B 1 145 ? -0.74 -26.422 -24.812 1 92.31 145 MET B C 1
ATOM 4282 O O . MET B 1 145 ? -1.721 -26.844 -25.438 1 92.31 145 MET B O 1
ATOM 4286 N N . ASP B 1 146 ? -0.719 -26.266 -23.531 1 90.69 146 ASP B N 1
ATOM 4287 C CA . ASP B 1 146 ? -1.923 -26.5 -22.75 1 90.69 146 ASP B CA 1
ATOM 4288 C C . ASP B 1 146 ? -3.039 -25.547 -23.156 1 90.69 146 ASP B C 1
ATOM 4290 O O . ASP B 1 146 ? -4.215 -25.922 -23.156 1 90.69 146 ASP B O 1
ATOM 4294 N N . ALA B 1 147 ? -2.672 -24.328 -23.406 1 88.62 147 ALA B N 1
ATOM 4295 C CA . ALA B 1 147 ? -3.646 -23.328 -23.797 1 88.62 147 ALA B CA 1
ATOM 4296 C C . ALA B 1 147 ? -4.281 -23.672 -25.141 1 88.62 147 ALA B C 1
ATOM 4298 O O . ALA B 1 147 ? -5.422 -23.297 -25.422 1 88.62 147 ALA B O 1
ATOM 4299 N N . GLY B 1 148 ? -3.561 -24.266 -25.953 1 86.5 148 GLY B N 1
ATOM 4300 C CA . GLY B 1 148 ? -4.047 -24.625 -27.281 1 86.5 148 GLY B CA 1
ATOM 4301 C C . GLY B 1 148 ? -4.828 -25.922 -27.312 1 86.5 148 GLY B C 1
ATOM 4302 O O . GLY B 1 148 ? -5.48 -26.234 -28.297 1 86.5 148 GLY B O 1
ATOM 4303 N N . ARG B 1 149 ? -4.781 -26.547 -26.266 1 85.56 149 ARG B N 1
ATOM 4304 C CA . ARG B 1 149 ? -5.469 -27.828 -26.188 1 85.56 149 ARG B CA 1
ATOM 4305 C C . ARG B 1 149 ? -6.938 -27.656 -25.812 1 85.56 149 ARG B C 1
ATOM 4307 O O . ARG B 1 149 ? -7.281 -26.75 -25.031 1 85.56 149 ARG B O 1
ATOM 4314 N N . THR B 1 150 ? -7.773 -28.422 -26.422 1 80.31 150 THR B N 1
ATOM 4315 C CA . THR B 1 150 ? -9.172 -28.484 -26.031 1 80.31 150 THR B CA 1
ATOM 4316 C C . THR B 1 150 ? -9.422 -29.672 -25.109 1 80.31 150 THR B C 1
ATOM 4318 O O . THR B 1 150 ? -9.391 -30.828 -25.547 1 80.31 150 THR B O 1
ATOM 4321 N N . PRO B 1 151 ? -9.57 -29.359 -23.922 1 79.56 151 PRO B N 1
ATOM 4322 C CA . PRO B 1 151 ? -9.773 -30.453 -22.984 1 79.56 151 PRO B CA 1
ATOM 4323 C C . PRO B 1 151 ? -11.047 -31.25 -23.281 1 79.56 151 PRO B C 1
ATOM 4325 O O . PRO B 1 151 ? -12.008 -30.703 -23.828 1 79.56 151 PRO B O 1
ATOM 4328 N N . ASP B 1 152 ? -10.953 -32.531 -22.984 1 80.62 152 ASP B N 1
ATOM 4329 C CA . ASP B 1 152 ? -12.148 -33.375 -23.078 1 80.62 152 ASP B CA 1
ATOM 4330 C C . ASP B 1 152 ? -13.086 -33.125 -21.891 1 80.62 152 ASP B C 1
ATOM 4332 O O . ASP B 1 152 ? -12.82 -32.25 -21.062 1 80.62 152 ASP B O 1
ATOM 4336 N N . ASP B 1 153 ? -14.266 -33.75 -21.922 1 79.5 153 ASP B N 1
ATOM 4337 C CA . ASP B 1 153 ? -15.312 -33.5 -20.938 1 79.5 153 ASP B CA 1
ATOM 4338 C C . ASP B 1 153 ? -14.844 -33.906 -19.547 1 79.5 153 ASP B C 1
ATOM 4340 O O . ASP B 1 153 ? -15.422 -33.5 -18.531 1 79.5 153 ASP B O 1
ATOM 4344 N N . GLN B 1 154 ? -13.789 -34.625 -19.438 1 84.38 154 GLN B N 1
ATOM 4345 C CA . GLN B 1 154 ? -13.344 -35.125 -18.141 1 84.38 154 GLN B CA 1
ATOM 4346 C C . GLN B 1 154 ? -12.086 -34.406 -17.672 1 84.38 154 GLN B C 1
ATOM 4348 O O . GLN B 1 154 ? -11.555 -34.688 -16.609 1 84.38 154 GLN B O 1
ATOM 4353 N N . GLU B 1 155 ? -11.672 -33.438 -18.469 1 86.38 155 GLU B N 1
ATOM 4354 C CA . GLU B 1 155 ? -10.414 -32.75 -18.156 1 86.38 155 GLU B CA 1
ATOM 4355 C C . GLU B 1 155 ? -10.609 -31.25 -18.031 1 86.38 155 GLU B C 1
ATOM 4357 O O . GLU B 1 155 ? -11.367 -30.656 -18.797 1 86.38 155 GLU B O 1
ATOM 4362 N N . ILE B 1 156 ? -10.023 -30.766 -16.969 1 87 156 ILE B N 1
ATOM 4363 C CA . ILE B 1 156 ? -10.008 -29.328 -16.781 1 87 156 ILE B CA 1
ATOM 4364 C C . ILE B 1 156 ? -8.57 -28.812 -16.797 1 87 156 ILE B C 1
ATOM 4366 O O . ILE B 1 156 ? -7.699 -29.391 -16.125 1 87 156 ILE B O 1
ATOM 4370 N N . ILE B 1 157 ? -8.266 -27.859 -17.625 1 91.31 157 ILE B N 1
ATOM 4371 C CA . ILE B 1 157 ? -6.965 -27.203 -17.672 1 91.31 157 ILE B CA 1
ATOM 4372 C C . ILE B 1 157 ? -7.117 -25.734 -17.281 1 91.31 157 ILE B C 1
ATOM 4374 O O . ILE B 1 157 ? -7.824 -24.969 -17.969 1 91.31 157 ILE B O 1
ATOM 4378 N N . THR B 1 158 ? -6.543 -25.359 -16.156 1 92.19 158 THR B N 1
ATOM 4379 C CA . THR B 1 158 ? -6.684 -23.984 -15.68 1 92.19 158 THR B CA 1
ATOM 4380 C C . THR B 1 158 ? -5.379 -23.484 -15.062 1 92.19 158 THR B C 1
ATOM 4382 O O . THR B 1 158 ? -4.508 -24.297 -14.719 1 92.19 158 THR B O 1
ATOM 4385 N N . SER B 1 159 ? -5.145 -22.188 -15.109 1 92.94 159 SER B N 1
ATOM 4386 C CA . SER B 1 159 ? -4.125 -21.594 -14.258 1 92.94 159 SER B CA 1
ATOM 4387 C C . SER B 1 159 ? -4.691 -21.234 -12.883 1 92.94 159 SER B C 1
ATOM 4389 O O . SER B 1 159 ? -5.832 -20.797 -12.773 1 92.94 159 SER B O 1
ATOM 4391 N N . VAL B 1 160 ? -3.912 -21.531 -11.867 1 92.19 160 VAL B N 1
ATOM 4392 C CA . VAL B 1 160 ? -4.383 -21.328 -10.5 1 92.19 160 VAL B CA 1
ATOM 4393 C C . VAL B 1 160 ? -3.432 -20.391 -9.758 1 92.19 160 VAL B C 1
ATOM 4395 O O . VAL B 1 160 ? -2.211 -20.531 -9.867 1 92.19 160 VAL B O 1
ATOM 4398 N N . ASP B 1 161 ? -4.047 -19.422 -9.062 1 89.88 161 ASP B N 1
ATOM 4399 C CA . ASP B 1 161 ? -3.254 -18.484 -8.266 1 89.88 161 ASP B CA 1
ATOM 4400 C C . ASP B 1 161 ? -4.086 -17.891 -7.129 1 89.88 161 ASP B C 1
ATOM 4402 O O . ASP B 1 161 ? -5.266 -17.594 -7.312 1 89.88 161 ASP B O 1
ATOM 4406 N N . LEU B 1 162 ? -3.467 -17.859 -6.027 1 87.75 162 LEU B N 1
ATOM 4407 C CA . LEU B 1 162 ? -4.074 -17.125 -4.914 1 87.75 162 LEU B CA 1
ATOM 4408 C C . LEU B 1 162 ? -3.824 -15.633 -5.043 1 87.75 162 LEU B C 1
ATOM 4410 O O . LEU B 1 162 ? -2.674 -15.195 -5.113 1 87.75 162 LEU B O 1
ATOM 4414 N N . GLN B 1 163 ? -4.895 -14.906 -5.102 1 86.88 163 GLN B N 1
ATOM 4415 C CA . GLN B 1 163 ? -4.754 -13.461 -5.234 1 86.88 163 GLN B CA 1
ATOM 4416 C C . GLN B 1 163 ? -4.172 -12.844 -3.965 1 86.88 163 GLN B C 1
ATOM 4418 O O . GLN B 1 163 ? -4.352 -13.383 -2.869 1 86.88 163 GLN B O 1
ATOM 4423 N N . LYS B 1 164 ? -3.439 -11.789 -4.203 1 77.44 164 LYS B N 1
ATOM 4424 C CA . LYS B 1 164 ? -2.936 -11.039 -3.051 1 77.44 164 LYS B CA 1
ATOM 4425 C C . LYS B 1 164 ? -4.047 -10.773 -2.039 1 77.44 164 LYS B C 1
ATOM 4427 O O . LYS B 1 164 ? -5.172 -10.438 -2.418 1 77.44 164 LYS B O 1
ATOM 4432 N N . VAL B 1 165 ? -3.643 -10.859 -0.815 1 74.81 165 VAL B N 1
ATOM 4433 C CA . VAL B 1 165 ? -4.617 -10.758 0.266 1 74.81 165 VAL B CA 1
ATOM 4434 C C . VAL B 1 165 ? -5.211 -9.352 0.296 1 74.81 165 VAL B C 1
ATOM 4436 O O . VAL B 1 165 ? -4.496 -8.367 0.106 1 74.81 165 VAL B O 1
ATOM 4439 N N . MET B 1 166 ? -6.469 -9.344 0.49 1 81 166 MET B N 1
ATOM 4440 C CA . MET B 1 166 ? -7.207 -8.102 0.677 1 81 166 MET B CA 1
ATOM 4441 C C . MET B 1 166 ? -7.898 -8.078 2.035 1 81 166 MET B C 1
ATOM 4443 O O . MET B 1 166 ? -8.156 -9.125 2.625 1 81 166 MET B O 1
ATOM 4447 N N . MET B 1 167 ? -8.117 -6.879 2.473 1 86 167 MET B N 1
ATOM 4448 C CA . MET B 1 167 ? -8.773 -6.73 3.77 1 86 167 MET B CA 1
ATOM 4449 C C . MET B 1 167 ? -10.125 -6.043 3.623 1 86 167 MET B C 1
ATOM 4451 O O . MET B 1 167 ? -10.297 -5.164 2.779 1 86 167 MET B O 1
ATOM 4455 N N . LEU B 1 168 ? -11.062 -6.488 4.387 1 93.06 168 LEU B N 1
ATOM 4456 C CA . LEU B 1 168 ? -12.391 -5.875 4.445 1 93.06 168 LEU B CA 1
ATOM 4457 C C . LEU B 1 168 ? -12.695 -5.375 5.852 1 93.06 168 LEU B C 1
ATOM 4459 O O . LEU B 1 168 ? -12.242 -5.965 6.836 1 93.06 168 LEU B O 1
ATOM 4463 N N . PRO B 1 169 ? -13.438 -4.246 6.078 1 94.25 169 PRO B N 1
ATOM 4464 C CA . PRO B 1 169 ? -13.969 -3.434 4.977 1 94.25 169 PRO B CA 1
ATOM 4465 C C . PRO B 1 169 ? -12.891 -2.58 4.305 1 94.25 169 PRO B C 1
ATOM 4467 O O . PRO B 1 169 ? -11.836 -2.328 4.898 1 94.25 169 PRO B O 1
ATOM 4470 N N . ARG B 1 170 ? -13.109 -2.385 3.045 1 89.5 170 ARG B N 1
ATOM 4471 C CA . ARG B 1 170 ? -12.266 -1.476 2.275 1 89.5 170 ARG B CA 1
ATOM 4472 C C . ARG B 1 170 ? -12.922 -0.106 2.133 1 89.5 170 ARG B C 1
ATOM 4474 O O . ARG B 1 170 ? -13.867 0.058 1.359 1 89.5 170 ARG B O 1
ATOM 4481 N N . LEU B 1 171 ? -12.398 0.818 2.906 1 86.25 171 LEU B N 1
ATOM 4482 C CA . LEU B 1 171 ? -12.883 2.193 2.916 1 86.25 171 LEU B CA 1
ATOM 4483 C C . LEU B 1 171 ? -11.734 3.174 2.676 1 86.25 171 LEU B C 1
ATOM 4485 O O . LEU B 1 171 ? -11.289 3.85 3.604 1 86.25 171 LEU B O 1
ATOM 4489 N N . PRO B 1 172 ? -11.258 3.25 1.475 1 75 172 PRO B N 1
ATOM 4490 C CA . PRO B 1 172 ? -10.016 3.973 1.178 1 75 172 PRO B CA 1
ATOM 4491 C C . PRO B 1 172 ? -10.078 5.445 1.578 1 75 172 PRO B C 1
ATOM 4493 O O . PRO B 1 172 ? -9.047 6.055 1.868 1 75 172 PRO B O 1
ATOM 4496 N N . GLY B 1 173 ? -11.109 6.062 1.728 1 72.06 173 GLY B N 1
ATOM 4497 C CA . GLY B 1 173 ? -11.195 7.473 2.074 1 72.06 173 GLY B CA 1
ATOM 4498 C C . GLY B 1 173 ? -11.227 7.719 3.57 1 72.06 173 GLY B C 1
ATOM 4499 O O . GLY B 1 173 ? -11.203 8.867 4.016 1 72.06 173 GLY B O 1
ATOM 4500 N N . LEU B 1 174 ? -11.148 6.672 4.352 1 80.5 174 LEU B N 1
ATOM 4501 C CA . LEU B 1 174 ? -11.297 6.82 5.793 1 80.5 174 LEU B CA 1
ATOM 4502 C C . LEU B 1 174 ? -10.031 6.379 6.52 1 80.5 174 LEU B C 1
ATOM 4504 O O . LEU B 1 174 ? -9.609 5.227 6.398 1 80.5 174 LEU B O 1
ATOM 4508 N N . LYS B 1 175 ? -9.453 7.277 7.301 1 71.75 175 LYS B N 1
ATOM 4509 C CA . LYS B 1 175 ? -8.195 7.039 7.996 1 71.75 175 LYS B CA 1
ATOM 4510 C C . LYS B 1 175 ? -8.328 5.895 9 1 71.75 175 LYS B C 1
ATOM 4512 O O . LYS B 1 175 ? -7.43 5.062 9.125 1 71.75 175 LYS B O 1
ATOM 4517 N N . SER B 1 176 ? -9.406 5.902 9.68 1 79.19 176 SER B N 1
ATOM 4518 C CA . SER B 1 176 ? -9.617 4.875 10.688 1 79.19 176 SER B CA 1
ATOM 4519 C C . SER B 1 176 ? -9.523 3.477 10.086 1 79.19 176 SER B C 1
ATOM 4521 O O . SER B 1 176 ? -9.07 2.539 10.75 1 79.19 176 SER B O 1
ATOM 4523 N N . CYS B 1 177 ? -9.938 3.381 8.867 1 83.5 177 CYS B N 1
ATOM 4524 C CA . CYS B 1 177 ? -9.898 2.078 8.211 1 83.5 177 CYS B CA 1
ATOM 4525 C C . CYS B 1 177 ? -8.461 1.626 7.988 1 83.5 177 CYS B C 1
ATOM 4527 O O . CYS B 1 177 ? -8.156 0.436 8.086 1 83.5 177 CYS B O 1
ATOM 4529 N N . ALA B 1 178 ? -7.668 2.551 7.758 1 69.69 178 ALA B N 1
ATOM 4530 C CA . ALA B 1 178 ? -6.262 2.232 7.508 1 69.69 178 ALA B CA 1
ATOM 4531 C C . ALA B 1 178 ? -5.574 1.755 8.781 1 69.69 178 ALA B C 1
ATOM 4533 O O . ALA B 1 178 ? -4.648 0.943 8.727 1 69.69 178 ALA B O 1
ATOM 4534 N N . PHE B 1 179 ? -6.07 2.162 9.914 1 71.94 179 PHE B N 1
ATOM 4535 C CA . PHE B 1 179 ? -5.352 1.883 11.156 1 71.94 179 PHE B CA 1
ATOM 4536 C C . PHE B 1 179 ? -6.055 0.792 11.953 1 71.94 179 PHE B C 1
ATOM 4538 O O . PHE B 1 179 ? -5.57 0.375 13.008 1 71.94 179 PHE B O 1
ATOM 4545 N N . THR B 1 180 ? -7.184 0.39 11.484 1 81.81 180 THR B N 1
ATOM 4546 C CA . THR B 1 180 ? -7.914 -0.681 12.156 1 81.81 180 THR B CA 1
ATOM 4547 C C . THR B 1 180 ? -7.574 -2.035 11.539 1 81.81 180 THR B C 1
ATOM 4549 O O . THR B 1 180 ? -7.488 -2.166 10.32 1 81.81 180 THR B O 1
ATOM 4552 N N . LYS B 1 181 ? -7.324 -3.021 12.469 1 84.75 181 LYS B N 1
ATOM 4553 C CA . LYS B 1 181 ? -7.137 -4.383 11.969 1 84.75 181 LYS B CA 1
ATOM 4554 C C . LYS B 1 181 ? -8.414 -4.918 11.336 1 84.75 181 LYS B C 1
ATOM 4556 O O . LYS B 1 181 ? -9.477 -4.922 11.961 1 84.75 181 LYS B O 1
ATOM 4561 N N . ARG B 1 182 ? -8.32 -5.344 10.156 1 88.12 182 ARG B N 1
ATOM 4562 C CA . ARG B 1 182 ? -9.469 -5.812 9.398 1 88.12 182 ARG B CA 1
ATOM 4563 C C . ARG B 1 182 ? -9.328 -7.285 9.031 1 88.12 182 ARG B C 1
ATOM 4565 O O . ARG B 1 182 ? -8.289 -7.895 9.297 1 88.12 182 ARG B O 1
ATOM 4572 N N . ILE B 1 183 ? -10.359 -7.82 8.445 1 90.12 183 ILE B N 1
ATOM 4573 C CA . ILE B 1 183 ? -10.297 -9.25 8.156 1 90.12 183 ILE B CA 1
ATOM 4574 C C . ILE B 1 183 ? -9.711 -9.469 6.766 1 90.12 183 ILE B C 1
ATOM 4576 O O . ILE B 1 183 ? -9.867 -8.625 5.879 1 90.12 183 ILE B O 1
ATOM 4580 N N . VAL B 1 184 ? -9.117 -10.648 6.629 1 86.69 184 VAL B N 1
ATOM 4581 C CA . VAL B 1 184 ? -8.492 -11.016 5.359 1 86.69 184 VAL B CA 1
ATOM 4582 C C . VAL B 1 184 ? -9.484 -11.812 4.512 1 86.69 184 VAL B C 1
ATOM 4584 O O . VAL B 1 184 ? -10.219 -12.656 5.031 1 86.69 184 VAL B O 1
ATOM 4587 N N . VAL B 1 185 ? -9.477 -11.453 3.26 1 91.25 185 VAL B N 1
ATOM 4588 C CA . VAL B 1 185 ? -10.273 -12.234 2.316 1 91.25 185 VAL B CA 1
ATOM 4589 C C . VAL B 1 185 ? -9.359 -12.953 1.335 1 91.25 185 VAL B C 1
ATOM 4591 O O . VAL B 1 185 ? -8.336 -12.414 0.913 1 91.25 185 VAL B O 1
ATOM 4594 N N . PHE B 1 186 ? -9.82 -14.125 1.012 1 88.88 186 PHE B N 1
ATOM 4595 C CA . PHE B 1 186 ? -9.023 -14.977 0.128 1 88.88 186 PHE B CA 1
ATOM 4596 C C . PHE B 1 186 ? -9.75 -15.219 -1.188 1 88.88 186 PHE B C 1
ATOM 4598 O O . PHE B 1 186 ? -10.969 -15.406 -1.204 1 88.88 186 PHE B O 1
ATOM 4605 N N . ASN B 1 187 ? -8.969 -15.102 -2.225 1 92.44 187 ASN B N 1
ATOM 4606 C CA . ASN B 1 187 ? -9.445 -15.391 -3.572 1 92.44 187 ASN B CA 1
ATOM 4607 C C . ASN B 1 187 ? -8.492 -16.312 -4.32 1 92.44 187 ASN B C 1
ATOM 4609 O O . ASN B 1 187 ? -7.418 -15.891 -4.75 1 92.44 187 ASN B O 1
ATOM 4613 N N . GLU B 1 188 ? -8.898 -17.578 -4.348 1 92.5 188 GLU B N 1
ATOM 4614 C CA . GLU B 1 188 ? -8.195 -18.531 -5.203 1 92.5 188 GLU B CA 1
ATOM 4615 C C . GLU B 1 188 ? -8.805 -18.562 -6.605 1 92.5 188 GLU B C 1
ATOM 4617 O O . GLU B 1 188 ? -9.93 -19.031 -6.785 1 92.5 188 GLU B O 1
ATOM 4622 N N . THR B 1 189 ? -8.023 -18.203 -7.527 1 93.56 189 THR B N 1
ATOM 4623 C CA . THR B 1 189 ? -8.539 -18.016 -8.875 1 93.56 189 THR B CA 1
ATOM 4624 C C . THR B 1 189 ? -8.18 -19.219 -9.758 1 93.56 189 THR B C 1
ATOM 4626 O O . THR B 1 189 ? -7.031 -19.656 -9.766 1 93.56 189 THR B O 1
ATOM 4629 N N . PHE B 1 190 ? -9.172 -19.766 -10.43 1 93.56 190 PHE B N 1
ATOM 4630 C CA . PHE B 1 190 ? -9.023 -20.766 -11.484 1 93.56 190 PHE B CA 1
ATOM 4631 C C . PHE B 1 190 ? -9.398 -20.172 -12.836 1 93.56 190 PHE B C 1
ATOM 4633 O O . PHE B 1 190 ? -10.578 -20.062 -13.172 1 93.56 190 PHE B O 1
ATOM 4640 N N . ALA B 1 191 ? -8.367 -19.844 -13.562 1 92.94 191 ALA B N 1
ATOM 4641 C CA . ALA B 1 191 ? -8.594 -19.172 -14.844 1 92.94 191 ALA B CA 1
ATOM 4642 C C . ALA B 1 191 ? -8.398 -20.141 -16.016 1 92.94 191 ALA B C 1
ATOM 4644 O O . ALA B 1 191 ? -7.371 -20.828 -16.094 1 92.94 191 ALA B O 1
ATOM 4645 N N . GLY B 1 192 ? -9.352 -20.188 -16.797 1 89.94 192 GLY B N 1
ATOM 4646 C CA . GLY B 1 192 ? -9.219 -21 -18 1 89.94 192 GLY B CA 1
ATOM 4647 C C . GLY B 1 192 ? -8.117 -20.531 -18.922 1 89.94 192 GLY B C 1
ATOM 4648 O O . GLY B 1 192 ? -7.816 -19.328 -18.984 1 89.94 192 GLY B O 1
ATOM 4649 N N . LEU B 1 193 ? -7.59 -21.641 -19.516 1 86.62 193 LEU B N 1
ATOM 4650 C CA . LEU B 1 193 ? -6.566 -21.312 -20.5 1 86.62 193 LEU B CA 1
ATOM 4651 C C . LEU B 1 193 ? -7.16 -21.234 -21.906 1 86.62 193 LEU B C 1
ATOM 4653 O O . LEU B 1 193 ? -8.094 -21.969 -22.219 1 86.62 193 LEU B O 1
ATOM 4657 N N . GLY B 1 194 ? -6.824 -20.344 -22.734 1 70.69 194 GLY B N 1
ATOM 4658 C CA . GLY B 1 194 ? -7.258 -20.281 -24.109 1 70.69 194 GLY B CA 1
ATOM 4659 C C . GLY B 1 194 ? -8.578 -19.562 -24.297 1 70.69 194 GLY B C 1
ATOM 4660 O O . GLY B 1 194 ? -8.852 -18.562 -23.609 1 70.69 194 GLY B O 1
ATOM 4661 N N . THR B 1 195 ? -9.461 -20.109 -25.234 1 59.84 195 THR B N 1
ATOM 4662 C CA . THR B 1 195 ? -10.656 -19.406 -25.688 1 59.84 195 THR B CA 1
ATOM 4663 C C . THR B 1 195 ? -11.82 -19.625 -24.719 1 59.84 195 THR B C 1
ATOM 4665 O O . THR B 1 195 ? -12.836 -18.938 -24.781 1 59.84 195 THR B O 1
ATOM 4668 N N . SER B 1 196 ? -11.727 -20.656 -23.938 1 57.69 196 SER B N 1
ATOM 4669 C CA . SER B 1 196 ? -12.867 -20.844 -23.047 1 57.69 196 SER B CA 1
ATOM 4670 C C . SER B 1 196 ? -12.758 -19.969 -21.812 1 57.69 196 SER B C 1
ATOM 4672 O O . SER B 1 196 ? -11.75 -20 -21.109 1 57.69 196 SER B O 1
ATOM 4674 N N . CYS B 1 197 ? -13.359 -18.812 -21.891 1 61.81 197 CYS B N 1
ATOM 4675 C CA . CYS B 1 197 ? -13.312 -17.812 -20.828 1 61.81 197 CYS B CA 1
ATOM 4676 C C . CYS B 1 197 ? -14.086 -18.266 -19.609 1 61.81 197 CYS B C 1
ATOM 4678 O O . CYS B 1 197 ? -15.109 -17.688 -19.25 1 61.81 197 CYS B O 1
ATOM 4680 N N . ASN B 1 198 ? -13.75 -19.453 -19.016 1 80.44 198 ASN B N 1
ATOM 4681 C CA . ASN B 1 198 ? -14.438 -19.812 -17.781 1 80.44 198 ASN B CA 1
ATOM 4682 C C . ASN B 1 198 ? -13.57 -19.562 -16.562 1 80.44 198 ASN B C 1
ATOM 4684 O O . ASN B 1 198 ? -12.805 -20.438 -16.141 1 80.44 198 ASN B O 1
ATOM 4688 N N . ASN B 1 199 ? -13.625 -18.344 -16.047 1 90.12 199 ASN B N 1
ATOM 4689 C CA . ASN B 1 199 ? -12.883 -17.984 -14.844 1 90.12 199 ASN B CA 1
ATOM 4690 C C . ASN B 1 199 ? -13.719 -18.219 -13.586 1 90.12 199 ASN B C 1
ATOM 4692 O O . ASN B 1 199 ? -14.867 -17.781 -13.508 1 90.12 199 ASN B O 1
ATOM 4696 N N . ALA B 1 200 ? -13.203 -19.031 -12.742 1 94.06 200 ALA B N 1
ATOM 4697 C CA . ALA B 1 200 ? -13.844 -19.25 -11.453 1 94.06 200 ALA B CA 1
ATOM 4698 C C . ALA B 1 200 ? -12.977 -18.75 -10.305 1 94.06 200 ALA B C 1
ATOM 4700 O O . ALA B 1 200 ? -11.75 -18.906 -10.328 1 94.06 200 ALA B O 1
ATOM 4701 N N . VAL B 1 201 ? -13.641 -18.109 -9.43 1 95.88 201 VAL B N 1
ATOM 4702 C CA . VAL B 1 201 ? -12.93 -17.656 -8.242 1 95.88 201 VAL B CA 1
ATOM 4703 C C . VAL B 1 201 ? -13.555 -18.266 -6.992 1 95.88 201 VAL B C 1
ATOM 4705 O O . VAL B 1 201 ? -14.773 -18.266 -6.832 1 95.88 201 VAL B O 1
ATOM 4708 N N . VAL B 1 202 ? -12.742 -18.906 -6.199 1 94.56 202 VAL B N 1
ATOM 4709 C CA . VAL B 1 202 ? -13.148 -19.484 -4.922 1 94.56 202 VAL B CA 1
ATOM 4710 C C . VAL B 1 202 ? -12.781 -18.547 -3.783 1 94.56 202 VAL B C 1
ATOM 4712 O O . VAL B 1 202 ? -11.594 -18.297 -3.525 1 94.56 202 VAL B O 1
ATOM 4715 N N . VAL B 1 203 ? -13.844 -18.078 -3.123 1 95.44 203 VAL B N 1
ATOM 4716 C CA . VAL B 1 203 ? -13.562 -16.984 -2.188 1 95.44 203 VAL B CA 1
ATOM 4717 C C . VAL B 1 203 ? -14.078 -17.359 -0.798 1 95.44 203 VAL B C 1
ATOM 4719 O O . VAL B 1 203 ? -15.102 -18.031 -0.667 1 95.44 203 VAL B O 1
ATOM 4722 N N . TRP B 1 204 ? -13.336 -16.922 0.179 1 93.69 204 TRP B N 1
ATOM 4723 C CA . TRP B 1 204 ? -13.734 -17.016 1.579 1 93.69 204 TRP B CA 1
ATOM 4724 C C . TRP B 1 204 ? -13.023 -15.961 2.416 1 93.69 204 TRP B C 1
ATOM 4726 O O . TRP B 1 204 ? -12.148 -15.25 1.919 1 93.69 204 TRP B O 1
ATOM 4736 N N . ASN B 1 205 ? -13.492 -15.773 3.605 1 92.88 205 ASN B N 1
ATOM 4737 C CA . ASN B 1 205 ? -12.836 -14.82 4.488 1 92.88 205 ASN B CA 1
ATOM 4738 C C . ASN B 1 205 ? -12.25 -15.508 5.723 1 92.88 205 ASN B C 1
ATOM 4740 O O . ASN B 1 205 ? -12.531 -16.672 5.977 1 92.88 205 ASN B O 1
ATOM 4744 N N . GLU B 1 206 ? -11.516 -14.812 6.43 1 90.5 206 GLU B N 1
ATOM 4745 C CA . GLU B 1 206 ? -10.742 -15.289 7.57 1 90.5 206 GLU B CA 1
ATOM 4746 C C . GLU B 1 206 ? -11.648 -15.93 8.625 1 90.5 206 GLU B C 1
ATOM 4748 O O . GLU B 1 206 ? -11.227 -16.844 9.336 1 90.5 206 GLU B O 1
ATOM 4753 N N . SER B 1 207 ? -12.875 -15.438 8.773 1 94.06 207 SER B N 1
ATOM 4754 C CA . SER B 1 207 ? -13.766 -15.969 9.797 1 94.06 207 SER B CA 1
ATOM 4755 C C . SER B 1 207 ? -14.234 -17.375 9.438 1 94.06 207 SER B C 1
ATOM 4757 O O . SER B 1 207 ? -14.648 -18.141 10.32 1 94.06 207 SER B O 1
ATOM 4759 N N . VAL B 1 208 ? -14.141 -17.719 8.148 1 93.38 208 VAL B N 1
ATOM 4760 C CA . VAL B 1 208 ? -14.586 -19.031 7.676 1 93.38 208 VAL B CA 1
ATOM 4761 C C . VAL B 1 208 ? -13.461 -20.047 7.84 1 93.38 208 VAL B C 1
ATOM 4763 O O . VAL B 1 208 ? -13.648 -21.094 8.469 1 93.38 208 VAL B O 1
ATOM 4766 N N . ALA B 1 209 ? -12.312 -19.703 7.262 1 89.44 209 ALA B N 1
ATOM 4767 C CA . ALA B 1 209 ? -11.164 -20.594 7.309 1 89.44 209 ALA B CA 1
ATOM 4768 C C . ALA B 1 209 ? -9.859 -19.844 7.066 1 89.44 209 ALA B C 1
ATOM 4770 O O . ALA B 1 209 ? -9.883 -18.719 6.551 1 89.44 209 ALA B O 1
ATOM 4771 N N . ALA B 1 210 ? -8.711 -20.531 7.426 1 83.25 210 ALA B N 1
ATOM 4772 C CA . ALA B 1 210 ? -7.398 -19.969 7.129 1 83.25 210 ALA B CA 1
ATOM 4773 C C . ALA B 1 210 ? -6.93 -20.375 5.734 1 83.25 210 ALA B C 1
ATOM 4775 O O . ALA B 1 210 ? -7.68 -21 4.98 1 83.25 210 ALA B O 1
ATOM 4776 N N . VAL B 1 211 ? -5.688 -19.828 5.352 1 73.44 211 VAL B N 1
ATOM 4777 C CA . VAL B 1 211 ? -5.172 -20.016 3.998 1 73.44 211 VAL B CA 1
ATOM 4778 C C . VAL B 1 211 ? -4.625 -21.438 3.842 1 73.44 211 VAL B C 1
ATOM 4780 O O . VAL B 1 211 ? -4.648 -22 2.744 1 73.44 211 VAL B O 1
ATOM 4783 N N . ASN B 1 212 ? -4.02 -22.016 4.77 1 62.03 212 ASN B N 1
ATOM 4784 C CA . ASN B 1 212 ? -3.355 -23.297 4.629 1 62.03 212 ASN B CA 1
ATOM 4785 C C . ASN B 1 212 ? -4.355 -24.422 4.34 1 62.03 212 ASN B C 1
ATOM 4787 O O . ASN B 1 212 ? -3.988 -25.594 4.297 1 62.03 212 ASN B O 1
ATOM 4791 N N . SER B 1 213 ? -5.477 -24.016 4.035 1 56.06 213 SER B N 1
ATOM 4792 C CA . SER B 1 213 ? -6.492 -25.047 3.902 1 56.06 213 SER B CA 1
ATOM 4793 C C . SER B 1 213 ? -6.793 -25.344 2.438 1 56.06 213 SER B C 1
ATOM 4795 O O . SER B 1 213 ? -7.949 -25.547 2.061 1 56.06 213 SER B O 1
ATOM 4797 N N . HIS B 1 214 ? -5.707 -25.422 1.561 1 55.69 214 HIS B N 1
ATOM 4798 C CA . HIS B 1 214 ? -6.098 -25.719 0.188 1 55.69 214 HIS B CA 1
ATOM 4799 C C . HIS B 1 214 ? -6.328 -27.219 -0.003 1 55.69 214 HIS B C 1
ATOM 4801 O O . HIS B 1 214 ? -5.441 -28.031 0.287 1 55.69 214 HIS B O 1
ATOM 4807 N N . ASP B 1 215 ? -7.633 -27.5 -0.164 1 65.12 215 ASP B N 1
ATOM 4808 C CA . ASP B 1 215 ? -7.988 -28.891 -0.425 1 65.12 215 ASP B CA 1
ATOM 4809 C C . ASP B 1 215 ? -8.594 -29.062 -1.816 1 65.12 215 ASP B C 1
ATOM 4811 O O . ASP B 1 215 ? -9.547 -28.359 -2.168 1 65.12 215 ASP B O 1
ATOM 4815 N N . ILE B 1 216 ? -7.75 -29.5 -2.684 1 65.5 216 ILE B N 1
ATOM 4816 C CA . ILE B 1 216 ? -8.305 -29.844 -3.986 1 65.5 216 ILE B CA 1
ATOM 4817 C C . ILE B 1 216 ? -8.453 -31.359 -4.09 1 65.5 216 ILE B C 1
ATOM 4819 O O . ILE B 1 216 ? -7.582 -32.125 -3.631 1 65.5 216 ILE B O 1
ATOM 4823 N N . SER B 1 217 ? -9.703 -31.766 -4.516 1 69.69 217 SER B N 1
ATOM 4824 C CA . SER B 1 217 ? -9.922 -33.188 -4.738 1 69.69 217 SER B CA 1
ATOM 4825 C C . SER B 1 217 ? -10.109 -33.5 -6.219 1 69.69 217 SER B C 1
ATOM 4827 O O . SER B 1 217 ? -10.867 -32.812 -6.91 1 69.69 217 SER B O 1
ATOM 4829 N N . ALA B 1 218 ? -9.281 -34.344 -6.734 1 76.06 218 ALA B N 1
ATOM 4830 C CA . ALA B 1 218 ? -9.391 -34.844 -8.109 1 76.06 218 ALA B CA 1
ATOM 4831 C C . ALA B 1 218 ? -8.875 -36.25 -8.242 1 76.06 218 ALA B C 1
ATOM 4833 O O . ALA B 1 218 ? -8.234 -36.781 -7.324 1 76.06 218 ALA B O 1
ATOM 4834 N N . ASN B 1 219 ? -9.336 -36.906 -9.375 1 84.44 219 ASN B N 1
ATOM 4835 C CA . ASN B 1 219 ? -8.781 -38.25 -9.656 1 84.44 219 ASN B CA 1
ATOM 4836 C C . ASN B 1 219 ? -7.297 -38.156 -10 1 84.44 219 ASN B C 1
ATOM 4838 O O . ASN B 1 219 ? -6.512 -39 -9.57 1 84.44 219 ASN B O 1
ATOM 4842 N N . GLU B 1 220 ? -7.047 -37.25 -10.859 1 91.38 220 GLU B N 1
ATOM 4843 C CA . GLU B 1 220 ? -5.672 -36.969 -11.234 1 91.38 220 GLU B CA 1
ATOM 4844 C C . GLU B 1 220 ? -5.453 -35.438 -11.367 1 91.38 220 GLU B C 1
ATOM 4846 O O . GLU B 1 220 ? -6.293 -34.75 -11.922 1 91.38 220 GLU B O 1
ATOM 4851 N N . ILE B 1 221 ? -4.375 -35.062 -10.719 1 92.81 221 ILE B N 1
ATOM 4852 C CA . ILE B 1 221 ? -4.062 -33.625 -10.82 1 92.81 221 ILE B CA 1
ATOM 4853 C C . ILE B 1 221 ? -2.592 -33.469 -11.195 1 92.81 221 ILE B C 1
ATOM 4855 O O . ILE B 1 221 ? -1.71 -34.062 -10.578 1 92.81 221 ILE B O 1
ATOM 4859 N N . THR B 1 222 ? -2.385 -32.688 -12.25 1 93.94 222 THR B N 1
ATOM 4860 C CA . THR B 1 222 ? -1.028 -32.344 -12.68 1 93.94 222 THR B CA 1
ATOM 4861 C C . THR B 1 222 ? -0.744 -30.859 -12.492 1 93.94 222 THR B C 1
ATOM 4863 O O . THR B 1 222 ? -1.475 -30.016 -13.008 1 93.94 222 THR B O 1
ATOM 4866 N N . PHE B 1 223 ? 0.289 -30.625 -11.695 1 94.19 223 PHE B N 1
ATOM 4867 C CA . PHE B 1 223 ? 0.763 -29.25 -11.516 1 94.19 223 PHE B CA 1
ATOM 4868 C C . PHE B 1 223 ? 1.979 -28.984 -12.391 1 94.19 223 PHE B C 1
ATOM 4870 O O . PHE B 1 223 ? 2.967 -29.719 -12.336 1 94.19 223 PHE B O 1
ATOM 4877 N N . LYS B 1 224 ? 1.852 -28.062 -13.203 1 96.25 224 LYS B N 1
ATOM 4878 C CA . LYS B 1 224 ? 2.98 -27.562 -13.977 1 96.25 224 LYS B CA 1
ATOM 4879 C C . LYS B 1 224 ? 3.4 -26.172 -13.508 1 96.25 224 LYS B C 1
ATOM 4881 O O . LYS B 1 224 ? 2.607 -25.219 -13.555 1 96.25 224 LYS B O 1
ATOM 4886 N N . TYR B 1 225 ? 4.613 -26.062 -13.117 1 95.31 225 TYR B N 1
ATOM 4887 C CA . TYR B 1 225 ? 5.094 -24.812 -12.539 1 95.31 225 TYR B CA 1
ATOM 4888 C C . TYR B 1 225 ? 5.852 -23.984 -13.578 1 95.31 225 TYR B C 1
ATOM 4890 O O . TYR B 1 225 ? 6.656 -24.531 -14.336 1 95.31 225 TYR B O 1
ATOM 4898 N N . LEU B 1 226 ? 5.555 -22.703 -13.539 1 93.69 226 LEU B N 1
ATOM 4899 C CA . LEU B 1 226 ? 6.305 -21.781 -14.383 1 93.69 226 LEU B CA 1
ATOM 4900 C C . LEU B 1 226 ? 7.605 -21.375 -13.703 1 93.69 226 LEU B C 1
ATOM 4902 O O . LEU B 1 226 ? 7.805 -21.641 -12.516 1 93.69 226 LEU B O 1
ATOM 4906 N N . GLU B 1 227 ? 8.438 -20.781 -14.531 1 92.31 227 GLU B N 1
ATOM 4907 C CA . GLU B 1 227 ? 9.727 -20.359 -14.016 1 92.31 227 GLU B CA 1
ATOM 4908 C C . GLU B 1 227 ? 9.602 -19.078 -13.188 1 92.31 227 GLU B C 1
ATOM 4910 O O . GLU B 1 227 ? 8.906 -18.141 -13.586 1 92.31 227 GLU B O 1
ATOM 4915 N N . THR B 1 228 ? 10.328 -19.125 -12.07 1 87.62 228 THR B N 1
ATOM 4916 C CA . THR B 1 228 ? 10.281 -17.969 -11.172 1 87.62 228 THR B CA 1
ATOM 4917 C C . THR B 1 228 ? 10.633 -16.688 -11.922 1 87.62 228 THR B C 1
ATOM 4919 O O . THR B 1 228 ? 11.594 -16.656 -12.688 1 87.62 228 THR B O 1
ATOM 4922 N N . GLY B 1 229 ? 9.875 -15.609 -11.656 1 84.94 229 GLY B N 1
ATOM 4923 C CA . GLY B 1 229 ? 10.094 -14.344 -12.336 1 84.94 229 GLY B CA 1
ATOM 4924 C C . GLY B 1 229 ? 9.398 -14.258 -13.68 1 84.94 229 GLY B C 1
ATOM 4925 O O . GLY B 1 229 ? 9.289 -13.18 -14.266 1 84.94 229 GLY B O 1
ATOM 4926 N N . HIS B 1 230 ? 8.953 -15.359 -14.117 1 88.69 230 HIS B N 1
ATOM 4927 C CA . HIS B 1 230 ? 8.25 -15.445 -15.398 1 88.69 230 HIS B CA 1
ATOM 4928 C C . HIS B 1 230 ? 6.949 -16.219 -15.25 1 88.69 230 HIS B C 1
ATOM 4930 O O . HIS B 1 230 ? 6.684 -17.156 -16.016 1 88.69 230 HIS B O 1
ATOM 4936 N N . THR B 1 231 ? 6.195 -15.797 -14.32 1 87.44 231 THR B N 1
ATOM 4937 C CA . THR B 1 231 ? 5.027 -16.578 -13.922 1 87.44 231 THR B CA 1
ATOM 4938 C C . THR B 1 231 ? 3.748 -15.938 -14.453 1 87.44 231 THR B C 1
ATOM 4940 O O . THR B 1 231 ? 2.654 -16.234 -13.961 1 87.44 231 THR B O 1
ATOM 4943 N N . PHE B 1 232 ? 3.854 -15.133 -15.422 1 83.94 232 PHE B N 1
ATOM 4944 C CA . PHE B 1 232 ? 2.648 -14.531 -15.984 1 83.94 232 PHE B CA 1
ATOM 4945 C C . PHE B 1 232 ? 1.708 -15.609 -16.516 1 83.94 232 PHE B C 1
ATOM 4947 O O . PHE B 1 232 ? 2.139 -16.531 -17.219 1 83.94 232 PHE B O 1
ATOM 4954 N N . MET B 1 233 ? 0.508 -15.508 -16.156 1 88.81 233 MET B N 1
ATOM 4955 C CA . MET B 1 233 ? -0.472 -16.516 -16.562 1 88.81 233 MET B CA 1
ATOM 4956 C C . MET B 1 233 ? -1.877 -15.914 -16.594 1 88.81 233 MET B C 1
ATOM 4958 O O . MET B 1 233 ? -2.07 -14.75 -16.25 1 88.81 233 MET B O 1
ATOM 4962 N N . ALA B 1 234 ? -2.832 -16.672 -16.984 1 88.75 234 ALA B N 1
ATOM 4963 C CA . ALA B 1 234 ? -4.215 -16.234 -17.172 1 88.75 234 ALA B CA 1
ATOM 4964 C C . ALA B 1 234 ? -4.809 -15.727 -15.867 1 88.75 234 ALA B C 1
ATOM 4966 O O . ALA B 1 234 ? -5.578 -14.766 -15.859 1 88.75 234 ALA B O 1
ATOM 4967 N N . ALA B 1 235 ? -4.477 -16.312 -14.781 1 90.69 235 ALA B N 1
ATOM 4968 C CA . ALA B 1 235 ? -5.008 -15.914 -13.477 1 90.69 235 ALA B CA 1
ATOM 4969 C C . ALA B 1 235 ? -4.637 -14.469 -13.164 1 90.69 235 ALA B C 1
ATOM 4971 O O . ALA B 1 235 ? -5.402 -13.75 -12.508 1 90.69 235 ALA B O 1
ATOM 4972 N N . ASP B 1 236 ? -3.523 -14.047 -13.633 1 85.19 236 ASP B N 1
ATOM 4973 C CA . ASP B 1 236 ? -3.088 -12.672 -13.406 1 85.19 236 ASP B CA 1
ATOM 4974 C C . ASP B 1 236 ? -4.047 -11.672 -14.055 1 85.19 236 ASP B C 1
ATOM 4976 O O . ASP B 1 236 ? -4.344 -10.625 -13.484 1 85.19 236 ASP B O 1
ATOM 4980 N N . SER B 1 237 ? -4.496 -12.031 -15.195 1 82.81 237 SER B N 1
ATOM 4981 C CA . SER B 1 237 ? -5.453 -11.172 -15.883 1 82.81 237 SER B CA 1
ATOM 4982 C C . SER B 1 237 ? -6.754 -11.047 -15.102 1 82.81 237 SER B C 1
ATOM 4984 O O . SER B 1 237 ? -7.34 -9.969 -15.031 1 82.81 237 SER B O 1
ATOM 4986 N N . VAL B 1 238 ? -7.113 -12.117 -14.586 1 89.25 238 VAL B N 1
ATOM 4987 C CA . VAL B 1 238 ? -8.328 -12.109 -13.781 1 89.25 238 VAL B CA 1
ATOM 4988 C C . VAL B 1 238 ? -8.133 -11.234 -12.547 1 89.25 238 VAL B C 1
ATOM 4990 O O . VAL B 1 238 ? -8.984 -10.406 -12.219 1 89.25 238 VAL B O 1
ATOM 4993 N N . HIS B 1 239 ? -7.031 -11.422 -11.922 1 88.62 239 HIS B N 1
ATOM 4994 C CA . HIS B 1 239 ? -6.727 -10.602 -10.75 1 88.62 239 HIS B CA 1
ATOM 4995 C C . HIS B 1 239 ? -6.742 -9.117 -11.102 1 88.62 239 HIS B C 1
ATOM 4997 O O . HIS B 1 239 ? -7.262 -8.305 -10.336 1 88.62 239 HIS B O 1
ATOM 5003 N N . HIS B 1 240 ? -6.18 -8.836 -12.188 1 83.25 240 HIS B N 1
ATOM 5004 C CA . HIS B 1 240 ? -6.156 -7.445 -12.633 1 83.25 240 HIS B CA 1
ATOM 5005 C C . HIS B 1 240 ? -7.57 -6.906 -12.828 1 83.25 240 HIS B C 1
ATOM 5007 O O . HIS B 1 240 ? -7.883 -5.797 -12.398 1 83.25 240 HIS B O 1
ATOM 5013 N N . SER B 1 241 ? -8.359 -7.691 -13.453 1 86.31 241 SER B N 1
ATOM 5014 C CA . SER B 1 241 ? -9.75 -7.305 -13.672 1 86.31 241 SER B CA 1
ATOM 5015 C C . SER B 1 241 ? -10.477 -7.074 -12.344 1 86.31 241 SER B C 1
ATOM 5017 O O . SER B 1 241 ? -11.242 -6.121 -12.211 1 86.31 241 SER B O 1
ATOM 5019 N N . ILE B 1 242 ? -10.211 -7.867 -11.461 1 89 242 ILE B N 1
ATOM 5020 C CA . ILE B 1 242 ? -10.836 -7.77 -10.148 1 89 242 ILE B CA 1
ATOM 5021 C C . ILE B 1 242 ? -10.367 -6.492 -9.453 1 89 242 ILE B C 1
ATOM 5023 O O . ILE B 1 242 ? -11.18 -5.746 -8.898 1 89 242 ILE B O 1
ATOM 5027 N N . GLU B 1 243 ? -9.109 -6.262 -9.477 1 85.69 243 GLU B N 1
ATOM 5028 C CA . GLU B 1 243 ? -8.562 -5.062 -8.844 1 85.69 243 GLU B CA 1
ATOM 5029 C C . GLU B 1 243 ? -9.156 -3.797 -9.469 1 85.69 243 GLU B C 1
ATOM 5031 O O . GLU B 1 243 ? -9.469 -2.842 -8.758 1 85.69 243 GLU B O 1
ATOM 5036 N N . ARG B 1 244 ? -9.227 -3.852 -10.688 1 79.94 244 ARG B N 1
ATOM 5037 C CA . ARG B 1 244 ? -9.82 -2.717 -11.391 1 79.94 244 ARG B CA 1
ATOM 5038 C C . ARG B 1 244 ? -11.266 -2.498 -10.953 1 79.94 244 ARG B C 1
ATOM 5040 O O . ARG B 1 244 ? -11.688 -1.362 -10.727 1 79.94 244 ARG B O 1
ATOM 5047 N N . GLN B 1 245 ? -11.961 -3.535 -10.93 1 85.25 245 GLN B N 1
ATOM 5048 C CA . GLN B 1 245 ? -13.352 -3.455 -10.516 1 85.25 245 GLN B CA 1
ATOM 5049 C C . GLN B 1 245 ? -13.477 -2.936 -9.086 1 85.25 245 GLN B C 1
ATOM 5051 O O . GLN B 1 245 ? -14.359 -2.133 -8.781 1 85.25 245 GLN B O 1
ATOM 5056 N N . LEU B 1 246 ? -12.656 -3.352 -8.234 1 83.94 246 LEU B N 1
ATOM 5057 C CA . LEU B 1 246 ? -12.672 -2.914 -6.844 1 83.94 246 LEU B CA 1
ATOM 5058 C C . LEU B 1 246 ? -12.336 -1.431 -6.738 1 83.94 246 LEU B C 1
ATOM 5060 O O . LEU B 1 246 ? -12.914 -0.716 -5.914 1 83.94 246 LEU B O 1
ATOM 5064 N N . LYS B 1 247 ? -11.383 -1.087 -7.488 1 77.94 247 LYS B N 1
ATOM 5065 C CA . LYS B 1 247 ? -11.023 0.329 -7.512 1 77.94 247 LYS B CA 1
ATOM 5066 C C . LYS B 1 247 ? -12.195 1.181 -8 1 77.94 247 LYS B C 1
ATOM 5068 O O . LYS B 1 247 ? -12.445 2.262 -7.465 1 77.94 247 LYS B O 1
ATOM 5073 N N . LYS B 1 248 ? -12.867 0.618 -8.953 1 74 248 LYS B N 1
ATOM 5074 C CA . LYS B 1 248 ? -14.031 1.304 -9.516 1 74 248 LYS B CA 1
ATOM 5075 C C . LYS B 1 248 ? -15.156 1.413 -8.492 1 74 248 LYS B C 1
ATOM 5077 O O . LYS B 1 248 ? -15.828 2.445 -8.414 1 74 248 LYS B O 1
ATOM 5082 N N . CYS B 1 249 ? -15.359 0.435 -7.797 1 79 249 CYS B N 1
ATOM 5083 C CA . CYS B 1 249 ? -16.422 0.4 -6.797 1 79 249 CYS B CA 1
ATOM 5084 C C . CYS B 1 249 ? -16.094 1.321 -5.629 1 79 249 CYS B C 1
ATOM 5086 O O . CYS B 1 249 ? -17 1.91 -5.031 1 79 249 CYS B O 1
ATOM 5088 N N . GLY B 1 250 ? -14.898 1.449 -5.277 1 77.81 250 GLY B N 1
ATOM 5089 C CA . GLY B 1 250 ? -14.5 2.289 -4.16 1 77.81 250 GLY B CA 1
ATOM 5090 C C . GLY B 1 250 ? -14.617 1.59 -2.816 1 77.81 250 GLY B C 1
ATOM 5091 O O . GLY B 1 250 ? -13.82 0.708 -2.496 1 77.81 250 GLY B O 1
ATOM 5092 N N . ASP B 1 251 ? -15.789 1.904 -2.164 1 85.88 251 ASP B N 1
ATOM 5093 C CA . ASP B 1 251 ? -16.016 1.3 -0.854 1 85.88 251 ASP B CA 1
ATOM 5094 C C . ASP B 1 251 ? -16.531 -0.128 -0.99 1 85.88 251 ASP B C 1
ATOM 5096 O O . ASP B 1 251 ? -17.391 -0.405 -1.841 1 85.88 251 ASP B O 1
ATOM 5100 N N . VAL B 1 252 ? -15.922 -0.958 -0.368 1 93.25 252 VAL B N 1
ATOM 5101 C CA . VAL B 1 252 ? -16.406 -2.318 -0.168 1 93.25 252 VAL B CA 1
ATOM 5102 C C . VAL B 1 252 ? -16.656 -2.568 1.319 1 93.25 252 VAL B C 1
ATOM 5104 O O . VAL B 1 252 ? -15.703 -2.801 2.076 1 93.25 252 VAL B O 1
ATOM 5107 N N . ARG B 1 253 ? -17.922 -2.555 1.709 1 94.75 253 ARG B N 1
ATOM 5108 C CA . ARG B 1 253 ? -18.281 -2.422 3.119 1 94.75 253 ARG B CA 1
ATOM 5109 C C . ARG B 1 253 ? -18.422 -3.789 3.775 1 94.75 253 ARG B C 1
ATOM 5111 O O . ARG B 1 253 ? -18.312 -3.914 4.996 1 94.75 253 ARG B O 1
ATOM 5118 N N . ASP B 1 254 ? -18.75 -4.75 3.029 1 96.12 254 ASP B N 1
ATOM 5119 C CA . ASP B 1 254 ? -18.875 -6.094 3.588 1 96.12 254 ASP B CA 1
ATOM 5120 C C . ASP B 1 254 ? -18.516 -7.156 2.551 1 96.12 254 ASP B C 1
ATOM 5122 O O . ASP B 1 254 ? -18.031 -6.828 1.461 1 96.12 254 ASP B O 1
ATOM 5126 N N . PHE B 1 255 ? -18.672 -8.445 2.934 1 96.75 255 PHE B N 1
ATOM 5127 C CA . PHE B 1 255 ? -18.234 -9.555 2.088 1 96.75 255 PHE B CA 1
ATOM 5128 C C . PHE B 1 255 ? -19.141 -9.688 0.868 1 96.75 255 PHE B C 1
ATOM 5130 O O . PHE B 1 255 ? -18.688 -10.031 -0.221 1 96.75 255 PHE B O 1
ATOM 5137 N N . GLN B 1 256 ? -20.391 -9.344 1.036 1 96.31 256 GLN B N 1
ATOM 5138 C CA . GLN B 1 256 ? -21.312 -9.438 -0.084 1 96.31 256 GLN B CA 1
ATOM 5139 C C . GLN B 1 256 ? -20.953 -8.438 -1.181 1 96.31 256 GLN B C 1
ATOM 5141 O O . GLN B 1 256 ? -21 -8.766 -2.367 1 96.31 256 GLN B O 1
ATOM 5146 N N . GLU B 1 257 ? -20.656 -7.285 -0.775 1 95.75 257 GLU B N 1
ATOM 5147 C CA . GLU B 1 257 ? -20.25 -6.297 -1.767 1 95.75 257 GLU B CA 1
ATOM 5148 C C . GLU B 1 257 ? -18.969 -6.727 -2.477 1 95.75 257 GLU B C 1
ATOM 5150 O O . GLU B 1 257 ? -18.766 -6.422 -3.654 1 95.75 257 GLU B O 1
ATOM 5155 N N . TYR B 1 258 ? -18.125 -7.406 -1.728 1 95.75 258 TYR B N 1
ATOM 5156 C CA . TYR B 1 258 ? -16.922 -7.969 -2.324 1 95.75 258 TYR B CA 1
ATOM 5157 C C . TYR B 1 258 ? -17.266 -9 -3.391 1 95.75 258 TYR B C 1
ATOM 5159 O O . TYR B 1 258 ? -16.766 -8.922 -4.52 1 95.75 258 TYR B O 1
ATOM 5167 N N . VAL B 1 259 ? -18.125 -9.859 -3.066 1 97.12 259 VAL B N 1
ATOM 5168 C CA . VAL B 1 259 ? -18.578 -10.906 -3.982 1 97.12 259 VAL B CA 1
ATOM 5169 C C . VAL B 1 259 ? -19.234 -10.281 -5.207 1 97.12 259 VAL B C 1
ATOM 5171 O O . VAL B 1 259 ? -18.969 -10.688 -6.34 1 97.12 259 VAL B O 1
ATOM 5174 N N . ASP B 1 260 ? -20.031 -9.266 -4.965 1 95.62 260 ASP B N 1
ATOM 5175 C CA . ASP B 1 260 ? -20.688 -8.57 -6.062 1 95.62 260 ASP B CA 1
ATOM 5176 C C . ASP B 1 260 ? -19.672 -7.965 -7.023 1 95.62 260 ASP B C 1
ATOM 5178 O O . ASP B 1 260 ? -19.859 -7.996 -8.242 1 95.62 260 ASP B O 1
ATOM 5182 N N . SER B 1 261 ? -18.641 -7.438 -6.453 1 94 261 SER B N 1
ATOM 5183 C CA . SER B 1 261 ? -17.594 -6.836 -7.266 1 94 261 SER B CA 1
ATOM 5184 C C . SER B 1 261 ? -16.891 -7.883 -8.133 1 94 261 SER B C 1
ATOM 5186 O O . SER B 1 261 ? -16.531 -7.602 -9.273 1 94 261 SER B O 1
ATOM 5188 N N . LEU B 1 262 ? -16.688 -9.047 -7.566 1 95.06 262 LEU B N 1
ATOM 5189 C CA . LEU B 1 262 ? -16.078 -10.133 -8.328 1 95.06 262 LEU B CA 1
ATOM 5190 C C . LEU B 1 262 ? -16.984 -10.562 -9.477 1 95.06 262 LEU B C 1
ATOM 5192 O O . LEU B 1 262 ? -16.5 -10.852 -10.578 1 95.06 262 LEU B O 1
ATOM 5196 N N . GLU B 1 263 ? -18.25 -10.594 -9.227 1 94.88 263 GLU B N 1
ATOM 5197 C CA . GLU B 1 263 ? -19.203 -10.945 -10.273 1 94.88 263 GLU B CA 1
ATOM 5198 C C . GLU B 1 263 ? -19.203 -9.914 -11.398 1 94.88 263 GLU B C 1
ATOM 5200 O O . GLU B 1 263 ? -19.297 -10.273 -12.57 1 94.88 263 GLU B O 1
ATOM 5205 N N . LYS B 1 264 ? -19.094 -8.727 -10.984 1 90.56 264 LYS B N 1
ATOM 5206 C CA . LYS B 1 264 ? -19.047 -7.66 -11.977 1 90.56 264 LYS B CA 1
ATOM 5207 C C . LYS B 1 264 ? -17.781 -7.77 -12.836 1 90.56 264 LYS B C 1
ATOM 5209 O O . LYS B 1 264 ? -17.734 -7.254 -13.953 1 90.56 264 LYS B O 1
ATOM 5214 N N . ALA B 1 265 ? -16.797 -8.367 -12.297 1 88.06 265 ALA B N 1
ATOM 5215 C CA . ALA B 1 265 ? -15.562 -8.625 -13.055 1 88.06 265 ALA B CA 1
ATOM 5216 C C . ALA B 1 265 ? -15.703 -9.867 -13.922 1 88.06 265 ALA B C 1
ATOM 5218 O O . ALA B 1 265 ? -14.711 -10.406 -14.414 1 88.06 265 ALA B O 1
ATOM 5219 N N . ARG B 1 266 ? -16.875 -10.43 -14.008 1 85.12 266 ARG B N 1
ATOM 5220 C CA . ARG B 1 266 ? -17.234 -11.547 -14.875 1 85.12 266 ARG B CA 1
ATOM 5221 C C . ARG B 1 266 ? -16.594 -12.844 -14.391 1 85.12 266 ARG B C 1
ATOM 5223 O O . ARG B 1 266 ? -16.094 -13.633 -15.195 1 85.12 266 ARG B O 1
ATOM 5230 N N . CYS B 1 267 ? -16.516 -12.977 -13.211 1 91.25 267 CYS B N 1
ATOM 5231 C CA . CYS B 1 267 ? -16.047 -14.219 -12.609 1 91.25 267 CYS B CA 1
ATOM 5232 C C . CYS B 1 267 ? -17.219 -15.031 -12.062 1 91.25 267 CYS B C 1
ATOM 5234 O O . CYS B 1 267 ? -18.188 -14.477 -11.539 1 91.25 267 CYS B O 1
ATOM 5236 N N . LYS B 1 268 ? -17.109 -16.297 -12.328 1 94.5 268 LYS B N 1
ATOM 5237 C CA . LYS B 1 268 ? -17.984 -17.188 -11.562 1 94.5 268 LYS B CA 1
ATOM 5238 C C . LYS B 1 268 ? -17.516 -17.312 -10.117 1 94.5 268 LYS B C 1
ATOM 5240 O O . LYS B 1 268 ? -16.453 -17.875 -9.859 1 94.5 268 LYS B O 1
ATOM 5245 N N . VAL B 1 269 ? -18.359 -16.922 -9.234 1 96.81 269 VAL B N 1
ATOM 5246 C CA . VAL B 1 269 ? -17.906 -16.844 -7.844 1 96.81 269 VAL B CA 1
ATOM 5247 C C . VAL B 1 269 ? -18.422 -18.062 -7.07 1 96.81 269 VAL B C 1
ATOM 5249 O O . VAL B 1 269 ? -19.625 -18.359 -7.113 1 96.81 269 VAL B O 1
ATOM 5252 N N . ILE B 1 270 ? -17.547 -18.719 -6.461 1 95.38 270 ILE B N 1
ATOM 5253 C CA . ILE B 1 270 ? -17.891 -19.812 -5.555 1 95.38 270 ILE B CA 1
ATOM 5254 C C . ILE B 1 270 ? -17.578 -19.406 -4.117 1 95.38 270 ILE B C 1
ATOM 5256 O O . ILE B 1 270 ? -16.422 -19.312 -3.723 1 95.38 270 ILE B O 1
ATOM 5260 N N . ASN B 1 271 ? -18.594 -19.203 -3.396 1 95.62 271 ASN B N 1
ATOM 5261 C CA . ASN B 1 271 ? -18.469 -18.797 -2 1 95.62 271 ASN B CA 1
ATOM 5262 C C . ASN B 1 271 ? -18.266 -20 -1.086 1 95.62 271 ASN B C 1
ATOM 5264 O O . ASN B 1 271 ? -19.078 -20.922 -1.071 1 95.62 271 ASN B O 1
ATOM 5268 N N . MET B 1 272 ? -17.219 -19.906 -0.344 1 92.88 272 MET B N 1
ATOM 5269 C CA . MET B 1 272 ? -16.922 -21.016 0.562 1 92.88 272 MET B CA 1
ATOM 5270 C C . MET B 1 272 ? -17.484 -20.734 1.955 1 92.88 272 MET B C 1
ATOM 5272 O O . MET B 1 272 ? -17.391 -19.625 2.453 1 92.88 272 MET B O 1
ATOM 5276 N N . GLU B 1 273 ? -18.062 -21.797 2.48 1 92.12 273 GLU B N 1
ATOM 5277 C CA . GLU B 1 273 ? -18.531 -21.797 3.865 1 92.12 273 GLU B CA 1
ATOM 5278 C C . GLU B 1 273 ? -17.719 -22.766 4.715 1 92.12 273 GLU B C 1
ATOM 5280 O O . GLU B 1 273 ? -16.875 -23.516 4.191 1 92.12 273 GLU B O 1
ATOM 5285 N N . ALA B 1 274 ? -18 -22.703 5.941 1 89.44 274 ALA B N 1
ATOM 5286 C CA . ALA B 1 274 ? -17.281 -23.594 6.836 1 89.44 274 ALA B CA 1
ATOM 5287 C C . ALA B 1 274 ? -17.438 -25.047 6.398 1 89.44 274 ALA B C 1
ATOM 5289 O O . ALA B 1 274 ? -16.469 -25.812 6.398 1 89.44 274 ALA B O 1
ATOM 5290 N N . THR B 1 275 ? -18.562 -25.391 5.938 1 89.06 275 THR B N 1
ATOM 5291 C CA . THR B 1 275 ? -18.875 -26.781 5.578 1 89.06 275 THR B CA 1
ATOM 5292 C C . THR B 1 275 ? -18.234 -27.141 4.242 1 89.06 275 THR B C 1
ATOM 5294 O O . THR B 1 275 ? -18.172 -28.312 3.877 1 89.06 275 THR B O 1
ATOM 5297 N N . SER B 1 276 ? -17.781 -26.156 3.531 1 88.38 276 SER B N 1
ATOM 5298 C CA . SER B 1 276 ? -17.109 -26.406 2.266 1 88.38 276 SER B CA 1
ATOM 5299 C C . SER B 1 276 ? -15.711 -26.969 2.494 1 88.38 276 SER B C 1
ATOM 5301 O O . SER B 1 276 ? -15.086 -27.5 1.566 1 88.38 276 SER B O 1
ATOM 5303 N N . PHE B 1 277 ? -15.25 -26.891 3.723 1 86.56 277 PHE B N 1
ATOM 5304 C CA . PHE B 1 277 ? -13.898 -27.328 4.047 1 86.56 277 PHE B CA 1
ATOM 5305 C C . PHE B 1 277 ? -13.922 -28.656 4.785 1 86.56 277 PHE B C 1
ATOM 5307 O O . PHE B 1 277 ? -14.859 -28.938 5.547 1 86.56 277 PHE B O 1
ATOM 5314 N N . LYS B 1 278 ? -12.852 -29.359 4.488 1 83 278 LYS B N 1
ATOM 5315 C CA . LYS B 1 278 ? -12.68 -30.641 5.16 1 83 278 LYS B CA 1
ATOM 5316 C C . LYS B 1 278 ? -11.516 -30.594 6.145 1 83 278 LYS B C 1
ATOM 5318 O O . LYS B 1 278 ? -10.602 -29.781 5.992 1 83 278 LYS B O 1
ATOM 5323 N N . LEU B 1 279 ? -11.641 -31.438 7.125 1 81.38 279 LEU B N 1
ATOM 5324 C CA . LEU B 1 279 ? -10.594 -31.516 8.141 1 81.38 279 LEU B CA 1
ATOM 5325 C C . LEU B 1 279 ? -9.477 -32.438 7.691 1 81.38 279 LEU B C 1
ATOM 5327 O O . LEU B 1 279 ? -9.32 -33.531 8.234 1 81.38 279 LEU B O 1
ATOM 5331 N N . TRP B 1 280 ? -8.695 -31.859 6.797 1 78.12 280 TRP B N 1
ATOM 5332 C CA . TRP B 1 280 ? -7.574 -32.656 6.297 1 78.12 280 TRP B CA 1
ATOM 5333 C C . TRP B 1 280 ? -6.418 -32.656 7.289 1 78.12 280 TRP B C 1
ATOM 5335 O O . TRP B 1 280 ? -6.129 -31.625 7.91 1 78.12 280 TRP B O 1
ATOM 5345 N N . LYS B 1 281 ? -5.836 -33.781 7.5 1 75.56 281 LYS B N 1
ATOM 5346 C CA . LYS B 1 281 ? -4.609 -33.906 8.281 1 75.56 281 LYS B CA 1
ATOM 5347 C C . LYS B 1 281 ? -3.377 -33.875 7.387 1 75.56 281 LYS B C 1
ATOM 5349 O O . LYS B 1 281 ? -3.426 -34.312 6.238 1 75.56 281 LYS B O 1
ATOM 5354 N N . ASP B 1 282 ? -2.35 -33.25 7.859 1 77.12 282 ASP B N 1
ATOM 5355 C CA . ASP B 1 282 ? -1.099 -33.219 7.105 1 77.12 282 ASP B CA 1
ATOM 5356 C C . ASP B 1 282 ? -0.371 -34.562 7.188 1 77.12 282 ASP B C 1
ATOM 5358 O O . ASP B 1 282 ? 0.114 -34.938 8.25 1 77.12 282 ASP B O 1
ATOM 5362 N N . HIS B 1 283 ? -0.277 -35.156 6.098 1 79.75 283 HIS B N 1
ATOM 5363 C CA . HIS B 1 283 ? 0.386 -36.469 6.043 1 79.75 283 HIS B CA 1
ATOM 5364 C C . HIS B 1 283 ? 1.739 -36.375 5.348 1 79.75 283 HIS B C 1
ATOM 5366 O O . HIS B 1 283 ? 2.371 -37.375 5.059 1 79.75 283 HIS B O 1
ATOM 5372 N N . SER B 1 284 ? 2.084 -35.094 5.07 1 79.25 284 SER B N 1
ATOM 5373 C CA . SER B 1 284 ? 3.305 -34.938 4.289 1 79.25 284 SER B CA 1
ATOM 5374 C C . SER B 1 284 ? 4.543 -35.219 5.133 1 79.25 284 SER B C 1
ATOM 5376 O O . SER B 1 284 ? 4.543 -34.969 6.344 1 79.25 284 SER B O 1
ATOM 5378 N N . ASN B 1 285 ? 5.531 -35.875 4.504 1 82.62 285 ASN B N 1
ATOM 5379 C CA . ASN B 1 285 ? 6.832 -36.156 5.117 1 82.62 285 ASN B CA 1
ATOM 5380 C C . ASN B 1 285 ? 7.973 -35.688 4.211 1 82.62 285 ASN B C 1
ATOM 5382 O O . ASN B 1 285 ? 8.352 -36.406 3.277 1 82.62 285 ASN B O 1
ATOM 5386 N N . ARG B 1 286 ? 8.539 -34.594 4.477 1 78.94 286 ARG B N 1
ATOM 5387 C CA . ARG B 1 286 ? 9.602 -34 3.668 1 78.94 286 ARG B CA 1
ATOM 5388 C C . ARG B 1 286 ? 10.859 -34.875 3.711 1 78.94 286 ARG B C 1
ATOM 5390 O O . ARG B 1 286 ? 11.609 -34.938 2.734 1 78.94 286 ARG B O 1
ATOM 5397 N N . ALA B 1 287 ? 11.023 -35.469 4.84 1 81.38 287 ALA B N 1
ATOM 5398 C CA . ALA B 1 287 ? 12.203 -36.312 5.012 1 81.38 287 ALA B CA 1
ATOM 5399 C C . ALA B 1 287 ? 12.195 -37.469 4.016 1 81.38 287 ALA B C 1
ATOM 5401 O O . ALA B 1 287 ? 13.25 -37.844 3.498 1 81.38 287 ALA B O 1
ATOM 5402 N N . ASN B 1 288 ? 11.078 -37.938 3.734 1 82.06 288 ASN B N 1
ATOM 5403 C CA . ASN B 1 288 ? 10.961 -39.031 2.783 1 82.06 288 ASN B CA 1
ATOM 5404 C C . ASN B 1 288 ? 11.375 -38.625 1.379 1 82.06 288 ASN B C 1
ATOM 5406 O O . ASN B 1 288 ? 12.031 -39.375 0.663 1 82.06 288 ASN B O 1
ATOM 5410 N N . VAL B 1 289 ? 11.117 -37.438 1.025 1 81.94 289 VAL B N 1
ATOM 5411 C CA . VAL B 1 289 ? 11.445 -36.906 -0.299 1 81.94 289 VAL B CA 1
ATOM 5412 C C . VAL B 1 289 ? 12.961 -36.719 -0.419 1 81.94 289 VAL B C 1
ATOM 5414 O O . VAL B 1 289 ? 13.562 -37.156 -1.408 1 81.94 289 VAL B O 1
ATOM 5417 N N . ASN B 1 290 ? 13.477 -36.219 0.631 1 81.56 290 ASN B N 1
ATOM 5418 C CA . ASN B 1 290 ? 14.906 -35.938 0.625 1 81.56 290 ASN B CA 1
ATOM 5419 C C . ASN B 1 290 ? 15.734 -37.219 0.649 1 81.56 290 ASN B C 1
ATOM 5421 O O . ASN B 1 290 ? 16.781 -37.312 0.006 1 81.56 290 ASN B O 1
ATOM 5425 N N . LYS B 1 291 ? 15.266 -38.062 1.421 1 81 291 LYS B N 1
ATOM 5426 C CA . LYS B 1 291 ? 15.969 -39.344 1.524 1 81 291 LYS B CA 1
ATOM 5427 C C . LYS B 1 291 ? 16.062 -40.031 0.164 1 81 291 LYS B C 1
ATOM 5429 O O . LYS B 1 291 ? 17.047 -40.719 -0.119 1 81 291 LYS B O 1
ATOM 5434 N N . GLY B 1 292 ? 15.172 -39.75 -0.68 1 79.56 292 GLY B N 1
ATOM 5435 C CA . GLY B 1 292 ? 15.188 -40.344 -2.004 1 79.56 292 GLY B CA 1
ATOM 5436 C C . GLY B 1 292 ? 16.016 -39.562 -3.006 1 79.56 292 GLY B C 1
ATOM 5437 O O . GLY B 1 292 ? 16.125 -39.969 -4.168 1 79.56 292 GLY B O 1
ATOM 5438 N N . GLY B 1 293 ? 16.625 -38.438 -2.488 1 81.69 293 GLY B N 1
ATOM 5439 C CA . GLY B 1 293 ? 17.453 -37.625 -3.359 1 81.69 293 GLY B CA 1
ATOM 5440 C C . GLY B 1 293 ? 16.656 -36.688 -4.227 1 81.69 293 GLY B C 1
ATOM 5441 O O . GLY B 1 293 ? 17.172 -36.156 -5.219 1 81.69 293 GLY B O 1
ATOM 5442 N N . HIS B 1 294 ? 15.5 -36.625 -3.857 1 85.81 294 HIS B N 1
ATOM 5443 C CA . HIS B 1 294 ? 14.625 -35.75 -4.633 1 85.81 294 HIS B CA 1
ATOM 5444 C C . HIS B 1 294 ? 14.57 -34.375 -4.023 1 85.81 294 HIS B C 1
ATOM 5446 O O . HIS B 1 294 ? 14.57 -34.219 -2.801 1 85.81 294 HIS B O 1
ATOM 5452 N N . LYS B 1 295 ? 14.703 -33.312 -4.863 1 84.06 295 LYS B N 1
ATOM 5453 C CA . LYS B 1 295 ? 14.578 -31.922 -4.422 1 84.06 295 LYS B CA 1
ATOM 5454 C C . LYS B 1 295 ? 13.297 -31.281 -4.953 1 84.06 295 LYS B C 1
ATOM 5456 O O . LYS B 1 295 ? 13.125 -31.156 -6.168 1 84.06 295 LYS B O 1
ATOM 5461 N N . LEU B 1 296 ? 12.492 -30.891 -4.008 1 84.88 296 LEU B N 1
ATOM 5462 C CA . LEU B 1 296 ? 11.211 -30.297 -4.363 1 84.88 296 LEU B CA 1
ATOM 5463 C C . LEU B 1 296 ? 11.398 -29.047 -5.211 1 84.88 296 LEU B C 1
ATOM 5465 O O . LEU B 1 296 ? 10.625 -28.797 -6.137 1 84.88 296 LEU B O 1
ATOM 5469 N N . SER B 1 297 ? 12.406 -28.328 -4.98 1 83 297 SER B N 1
ATOM 5470 C CA . SER B 1 297 ? 12.656 -27.062 -5.648 1 83 297 SER B CA 1
ATOM 5471 C C . SER B 1 297 ? 13 -27.266 -7.121 1 83 297 SER B C 1
ATOM 5473 O O . SER B 1 297 ? 12.906 -26.344 -7.922 1 83 297 SER B O 1
ATOM 5475 N N . ASN B 1 298 ? 13.32 -28.5 -7.449 1 86.31 298 ASN B N 1
ATOM 5476 C CA . ASN B 1 298 ? 13.734 -28.781 -8.82 1 86.31 298 ASN B CA 1
ATOM 5477 C C . ASN B 1 298 ? 12.586 -29.328 -9.648 1 86.31 298 ASN B C 1
ATOM 5479 O O . ASN B 1 298 ? 12.727 -29.547 -10.859 1 86.31 298 ASN B O 1
ATOM 5483 N N . MET B 1 299 ? 11.523 -29.562 -8.992 1 91.19 299 MET B N 1
ATOM 5484 C CA . MET B 1 299 ? 10.406 -30.188 -9.695 1 91.19 299 MET B CA 1
ATOM 5485 C C . MET B 1 299 ? 9.664 -29.156 -10.547 1 91.19 299 MET B C 1
ATOM 5487 O O . MET B 1 299 ? 9.297 -28.094 -10.055 1 91.19 299 MET B O 1
ATOM 5491 N N . ALA B 1 300 ? 9.445 -29.516 -11.828 1 95.31 300 ALA B N 1
ATOM 5492 C CA . ALA B 1 300 ? 8.75 -28.641 -12.758 1 95.31 300 ALA B CA 1
ATOM 5493 C C . ALA B 1 300 ? 7.32 -29.109 -13 1 95.31 300 ALA B C 1
ATOM 5495 O O . ALA B 1 300 ? 6.426 -28.297 -13.258 1 95.31 300 ALA B O 1
ATOM 5496 N N . VAL B 1 301 ? 7.16 -30.391 -12.984 1 96.62 301 VAL B N 1
ATOM 5497 C CA . VAL B 1 301 ? 5.852 -31.016 -13.164 1 96.62 301 VAL B CA 1
ATOM 5498 C C . VAL B 1 301 ? 5.598 -32 -12.031 1 96.62 301 VAL B C 1
ATOM 5500 O O . VAL B 1 301 ? 6.445 -32.844 -11.742 1 96.62 301 VAL B O 1
ATOM 5503 N N . VAL B 1 302 ? 4.449 -31.875 -11.391 1 94.81 302 VAL B N 1
ATOM 5504 C CA . VAL B 1 302 ? 4.066 -32.781 -10.312 1 94.81 302 VAL B CA 1
ATOM 5505 C C . VAL B 1 302 ? 2.674 -33.344 -10.586 1 94.81 302 VAL B C 1
ATOM 5507 O O . VAL B 1 302 ? 1.761 -32.594 -10.961 1 94.81 302 VAL B O 1
ATOM 5510 N N . GLN B 1 303 ? 2.566 -34.625 -10.406 1 94.94 303 GLN B N 1
ATOM 5511 C CA . GLN B 1 303 ? 1.289 -35.281 -10.664 1 94.94 303 GLN B CA 1
ATOM 5512 C C . GLN B 1 303 ? 0.88 -36.156 -9.484 1 94.94 303 GLN B C 1
ATOM 5514 O O . GLN B 1 303 ? 1.714 -36.844 -8.906 1 94.94 303 GLN B O 1
ATOM 5519 N N . PHE B 1 304 ? -0.367 -36 -9.156 1 91.25 304 PHE B N 1
ATOM 5520 C CA . PHE B 1 304 ? -0.976 -36.844 -8.141 1 91.25 304 PHE B CA 1
ATOM 5521 C C . PHE B 1 304 ? -2.064 -37.719 -8.742 1 91.25 304 PHE B C 1
ATOM 5523 O O . PHE B 1 304 ? -2.889 -37.25 -9.523 1 91.25 304 PHE B O 1
ATOM 5530 N N . ARG B 1 305 ? -2.012 -38.938 -8.391 1 89.25 305 ARG B N 1
ATOM 5531 C CA . ARG B 1 305 ? -2.998 -39.906 -8.859 1 89.25 305 ARG B CA 1
ATOM 5532 C C . ARG B 1 305 ? -3.766 -40.5 -7.684 1 89.25 305 ARG B C 1
ATOM 5534 O O . ARG B 1 305 ? -3.164 -41 -6.719 1 89.25 305 ARG B O 1
ATOM 5541 N N . ARG B 1 306 ? -5.012 -40.406 -7.871 1 86.06 306 ARG B N 1
ATOM 5542 C CA . ARG B 1 306 ? -5.852 -40.938 -6.805 1 86.06 306 ARG B CA 1
ATOM 5543 C C . ARG B 1 306 ? -5.52 -42.406 -6.527 1 86.06 306 ARG B C 1
ATOM 5545 O O . ARG B 1 306 ? -5.367 -43.219 -7.457 1 86.06 306 ARG B O 1
ATOM 5552 N N . GLY B 1 307 ? -5.375 -42.75 -5.328 1 80.75 307 GLY B N 1
ATOM 5553 C CA . GLY B 1 307 ? -5.117 -44.125 -4.918 1 80.75 307 GLY B CA 1
ATOM 5554 C C . GLY B 1 307 ? -3.637 -44.438 -4.766 1 80.75 307 GLY B C 1
ATOM 5555 O O . GLY B 1 307 ? -3.266 -45.438 -4.168 1 80.75 307 GLY B O 1
ATOM 5556 N N . SER B 1 308 ? -2.834 -43.594 -5.363 1 86.75 308 SER B N 1
ATOM 5557 C CA . SER B 1 308 ? -1.396 -43.812 -5.262 1 86.75 308 SER B CA 1
ATOM 5558 C C . SER B 1 308 ? -0.803 -43.062 -4.082 1 86.75 308 SER B C 1
ATOM 5560 O O . SER B 1 308 ? -1.209 -41.938 -3.797 1 86.75 308 SER B O 1
ATOM 5562 N N . ARG B 1 309 ? 0.189 -43.562 -3.449 1 86.44 309 ARG B N 1
ATOM 5563 C CA . ARG B 1 309 ? 0.896 -42.906 -2.346 1 86.44 309 ARG B CA 1
ATOM 5564 C C . ARG B 1 309 ? 2.125 -42.156 -2.846 1 86.44 309 ARG B C 1
ATOM 5566 O O . ARG B 1 309 ? 2.779 -41.469 -2.08 1 86.44 309 ARG B O 1
ATOM 5573 N N . LEU B 1 310 ? 2.352 -42.375 -4.051 1 89.12 310 LEU B N 1
ATOM 5574 C CA . LEU B 1 310 ? 3.588 -41.844 -4.594 1 89.12 310 LEU B CA 1
ATOM 5575 C C . LEU B 1 310 ? 3.328 -40.5 -5.277 1 89.12 310 LEU B C 1
ATOM 5577 O O . LEU B 1 310 ? 2.227 -40.25 -5.77 1 89.12 310 LEU B O 1
ATOM 5581 N N . LEU B 1 311 ? 4.34 -39.688 -5.188 1 91 311 LEU B N 1
ATOM 5582 C CA . LEU B 1 311 ? 4.395 -38.469 -5.957 1 91 311 LEU B CA 1
ATOM 5583 C C . LEU B 1 311 ? 5.098 -38.688 -7.289 1 91 311 LEU B C 1
ATOM 5585 O O . LEU B 1 311 ? 6.191 -39.25 -7.336 1 91 311 LEU B O 1
ATOM 5589 N N . PHE B 1 312 ? 4.414 -38.344 -8.391 1 94.69 312 PHE B N 1
ATOM 5590 C CA . PHE B 1 312 ? 5.035 -38.406 -9.711 1 94.69 312 PHE B CA 1
ATOM 5591 C C . PHE B 1 312 ? 5.535 -37.031 -10.133 1 94.69 312 PHE B C 1
ATOM 5593 O O . PHE B 1 312 ? 4.809 -36.062 -10.023 1 94.69 312 PHE B O 1
ATOM 5600 N N . TYR B 1 313 ? 6.828 -37 -10.539 1 94.88 313 TYR B N 1
ATOM 5601 C CA . TYR B 1 313 ? 7.309 -35.656 -10.875 1 94.88 313 TYR B CA 1
ATOM 5602 C C . TYR B 1 313 ? 8.336 -35.719 -12 1 94.88 313 TYR B C 1
ATOM 5604 O O . TYR B 1 313 ? 8.852 -36.781 -12.32 1 94.88 313 TYR B O 1
ATOM 5612 N N . LYS B 1 314 ? 8.5 -34.594 -12.688 1 95.75 314 LYS B N 1
ATOM 5613 C CA . LYS B 1 314 ? 9.547 -34.344 -13.672 1 95.75 314 LYS B CA 1
ATOM 5614 C C . LYS B 1 314 ? 10.297 -33.062 -13.336 1 95.75 314 LYS B C 1
ATOM 5616 O O . LYS B 1 314 ? 9.711 -32.094 -12.828 1 95.75 314 LYS B O 1
ATOM 5621 N N . ASN B 1 315 ? 11.586 -33.031 -13.672 1 93.12 315 ASN B N 1
ATOM 5622 C CA . ASN B 1 315 ? 12.375 -31.828 -13.453 1 93.12 315 ASN B CA 1
ATOM 5623 C C . ASN B 1 315 ? 12.367 -30.922 -14.68 1 93.12 315 ASN B C 1
ATOM 5625 O O . ASN B 1 315 ? 12.984 -29.844 -14.672 1 93.12 315 ASN B O 1
ATOM 5629 N N . THR B 1 316 ? 11.688 -31.344 -15.672 1 93.88 316 THR B N 1
ATOM 5630 C CA . THR B 1 316 ? 11.562 -30.578 -16.906 1 93.88 316 THR B CA 1
ATOM 5631 C C . THR B 1 316 ? 10.156 -30.719 -17.5 1 93.88 316 THR B C 1
ATOM 5633 O O . THR B 1 316 ? 9.406 -31.609 -17.109 1 93.88 316 THR B O 1
ATOM 5636 N N . HIS B 1 317 ? 9.828 -29.812 -18.406 1 95.19 317 HIS B N 1
ATOM 5637 C CA . HIS B 1 317 ? 8.516 -29.844 -19.062 1 95.19 317 HIS B CA 1
ATOM 5638 C C . HIS B 1 317 ? 8.562 -30.656 -20.344 1 95.19 317 HIS B C 1
ATOM 5640 O O . HIS B 1 317 ? 7.547 -30.797 -21.031 1 95.19 317 HIS B O 1
ATOM 5646 N N . GLU B 1 318 ? 9.648 -31.156 -20.594 1 90.31 318 GLU B N 1
ATOM 5647 C CA . GLU B 1 318 ? 9.789 -31.922 -21.828 1 90.31 318 GLU B CA 1
ATOM 5648 C C . GLU B 1 318 ? 8.859 -33.125 -21.828 1 90.31 318 GLU B C 1
ATOM 5650 O O . GLU B 1 318 ? 8.852 -33.938 -20.891 1 90.31 318 GLU B O 1
ATOM 5655 N N . SER B 1 319 ? 8.102 -33.312 -22.922 1 84.25 319 SER B N 1
ATOM 5656 C CA . SER B 1 319 ? 7.059 -34.344 -23.016 1 84.25 319 SER B CA 1
ATOM 5657 C C . SER B 1 319 ? 7.652 -35.75 -22.969 1 84.25 319 SER B C 1
ATOM 5659 O O . SER B 1 319 ? 7.059 -36.656 -22.391 1 84.25 319 SER B O 1
ATOM 5661 N N . ASN B 1 320 ? 8.82 -35.906 -23.438 1 86.62 320 ASN B N 1
ATOM 5662 C CA . ASN B 1 320 ? 9.391 -37.219 -23.594 1 86.62 320 ASN B CA 1
ATOM 5663 C C . ASN B 1 320 ? 10.109 -37.688 -22.328 1 86.62 320 ASN B C 1
ATOM 5665 O O . ASN B 1 320 ? 10.586 -38.812 -22.25 1 86.62 320 ASN B O 1
ATOM 5669 N N . THR B 1 321 ? 10.109 -36.938 -21.344 1 91.81 321 THR B N 1
ATOM 5670 C CA . THR B 1 321 ? 10.758 -37.281 -20.094 1 91.81 321 THR B CA 1
ATOM 5671 C C . THR B 1 321 ? 9.82 -38.094 -19.219 1 91.81 321 THR B C 1
ATOM 5673 O O . THR B 1 321 ? 8.672 -37.719 -19 1 91.81 321 THR B O 1
ATOM 5676 N N . PRO B 1 322 ? 10.281 -39.281 -18.828 1 93.38 322 PRO B N 1
ATOM 5677 C CA . PRO B 1 322 ? 9.438 -40.094 -17.953 1 93.38 322 PRO B CA 1
ATOM 5678 C C . PRO B 1 322 ? 9.289 -39.5 -16.547 1 93.38 322 PRO B C 1
ATOM 5680 O O . PRO B 1 322 ? 10.172 -38.75 -16.094 1 93.38 322 PRO B O 1
ATOM 5683 N N . PHE B 1 323 ? 8.203 -39.844 -15.938 1 95.38 323 PHE B N 1
ATOM 5684 C CA . PHE B 1 323 ? 7.969 -39.406 -14.57 1 95.38 323 PHE B CA 1
ATOM 5685 C C . PHE B 1 323 ? 8.875 -40.156 -13.602 1 95.38 323 PHE B C 1
ATOM 5687 O O . PHE B 1 323 ? 9.062 -41.375 -13.727 1 95.38 323 PHE B O 1
ATOM 5694 N N . LEU B 1 324 ? 9.453 -39.438 -12.703 1 93.81 324 LEU B N 1
ATOM 5695 C CA . LEU B 1 324 ? 10.109 -40 -11.531 1 93.81 324 LEU B CA 1
ATOM 5696 C C . LEU B 1 324 ? 9.125 -40.125 -10.375 1 93.81 324 LEU B C 1
ATOM 5698 O O . LEU B 1 324 ? 8.055 -39.5 -10.391 1 93.81 324 LEU B O 1
ATOM 5702 N N . THR B 1 325 ? 9.43 -41.031 -9.469 1 93.19 325 THR B N 1
ATOM 5703 C CA . THR B 1 325 ? 8.531 -41.25 -8.336 1 93.19 325 THR B CA 1
ATOM 5704 C C . THR B 1 325 ? 9.25 -40.969 -7.016 1 93.19 325 THR B C 1
ATOM 5706 O O . THR B 1 325 ? 10.453 -41.188 -6.898 1 93.19 325 THR B O 1
ATOM 5709 N N . ALA B 1 326 ? 8.531 -40.344 -6.105 1 91.5 326 ALA B N 1
ATOM 5710 C CA . ALA B 1 326 ? 9.062 -40.094 -4.77 1 91.5 326 ALA B CA 1
ATOM 5711 C C . ALA B 1 326 ? 8 -40.344 -3.699 1 91.5 326 ALA B C 1
ATOM 5713 O O . ALA B 1 326 ? 6.82 -40.062 -3.902 1 91.5 326 ALA B O 1
ATOM 5714 N N . ASP B 1 327 ? 8.453 -40.938 -2.666 1 87.44 327 ASP B N 1
ATOM 5715 C CA . ASP B 1 327 ? 7.586 -41.031 -1.499 1 87.44 327 ASP B CA 1
ATOM 5716 C C . ASP B 1 327 ? 7.492 -39.719 -0.741 1 87.44 327 ASP B C 1
ATOM 5718 O O . ASP B 1 327 ? 8.5 -39.031 -0.54 1 87.44 327 ASP B O 1
ATOM 5722 N N . PHE B 1 328 ? 6.277 -39.281 -0.373 1 85.94 328 PHE B N 1
ATOM 5723 C CA . PHE B 1 328 ? 6.16 -38 0.277 1 85.94 328 PHE B CA 1
ATOM 5724 C C . PHE B 1 328 ? 5.18 -38.062 1.441 1 85.94 328 PHE B C 1
ATOM 5726 O O . PHE B 1 328 ? 4.867 -37.031 2.053 1 85.94 328 PHE B O 1
ATOM 5733 N N . LEU B 1 329 ? 4.695 -39.219 1.765 1 86.56 329 LEU B N 1
ATOM 5734 C CA . LEU B 1 329 ? 3.719 -39.375 2.84 1 86.56 329 LEU B CA 1
ATOM 5735 C C . LEU B 1 329 ? 4.328 -40.094 4.035 1 86.56 329 LEU B C 1
ATOM 5737 O O . LEU B 1 329 ? 5.277 -40.844 3.883 1 86.56 329 LEU B O 1
ATOM 5741 N N . LYS B 1 330 ? 3.691 -39.75 5.102 1 85.25 330 LYS B N 1
ATOM 5742 C CA . LYS B 1 330 ? 4.051 -40.5 6.301 1 85.25 330 LYS B CA 1
ATOM 5743 C C . LYS B 1 330 ? 3.625 -41.969 6.188 1 85.25 330 LYS B C 1
ATOM 5745 O O . LYS B 1 330 ? 2.637 -42.281 5.52 1 85.25 330 LYS B O 1
ATOM 5750 N N . LYS B 1 331 ? 4.34 -42.844 6.781 1 78.5 331 LYS B N 1
ATOM 5751 C CA . LYS B 1 331 ? 4.121 -44.281 6.68 1 78.5 331 LYS B CA 1
ATOM 5752 C C . LYS B 1 331 ? 2.711 -44.656 7.137 1 78.5 331 LYS B C 1
ATOM 5754 O O . LYS B 1 331 ? 2.055 -45.5 6.512 1 78.5 331 LYS B O 1
ATOM 5759 N N . LYS B 1 332 ? 2.164 -44.062 8.188 1 77.12 332 LYS B N 1
ATOM 5760 C CA . LYS B 1 332 ? 0.874 -44.469 8.758 1 77.12 332 LYS B CA 1
ATOM 5761 C C . LYS B 1 332 ? -0.264 -43.656 8.117 1 77.12 332 LYS B C 1
ATOM 5763 O O . LYS B 1 332 ? -1.403 -43.719 8.586 1 77.12 332 LYS B O 1
ATOM 5768 N N . SER B 1 333 ? 0.069 -43.062 7.043 1 76.44 333 SER B N 1
ATOM 5769 C CA . SER B 1 333 ? -0.965 -42.25 6.438 1 76.44 333 SER B CA 1
ATOM 5770 C C . SER B 1 333 ? -1.99 -43.094 5.691 1 76.44 333 SER B C 1
ATOM 5772 O O . SER B 1 333 ? -1.628 -43.906 4.855 1 76.44 333 SER B O 1
ATOM 5774 N N . ASN B 1 334 ? -3.303 -43.094 6.293 1 72.06 334 ASN B N 1
ATOM 5775 C CA . ASN B 1 334 ? -4.402 -43.75 5.605 1 72.06 334 ASN B CA 1
ATOM 5776 C C . ASN B 1 334 ? -5.035 -42.844 4.547 1 72.06 334 ASN B C 1
ATOM 5778 O O . ASN B 1 334 ? -5.711 -41.875 4.883 1 72.06 334 ASN B O 1
ATOM 5782 N N . ILE B 1 335 ? -4.852 -43.094 3.229 1 71.94 335 ILE B N 1
ATOM 5783 C CA . ILE B 1 335 ? -5.266 -42.219 2.145 1 71.94 335 ILE B CA 1
ATOM 5784 C C . ILE B 1 335 ? -6.676 -42.594 1.689 1 71.94 335 ILE B C 1
ATOM 5786 O O . ILE B 1 335 ? -7.266 -41.906 0.852 1 71.94 335 ILE B O 1
ATOM 5790 N N . SER B 1 336 ? -7.328 -43.531 2.271 1 71.5 336 SER B N 1
ATOM 5791 C CA . SER B 1 336 ? -8.617 -44 1.779 1 71.5 336 SER B CA 1
ATOM 5792 C C . SER B 1 336 ? -9.773 -43.344 2.514 1 71.5 336 SER B C 1
ATOM 5794 O O . SER B 1 336 ? -10.906 -43.344 2.031 1 71.5 336 SER B O 1
ATOM 5796 N N . VAL B 1 337 ? -9.539 -42.688 3.568 1 71.31 337 VAL B N 1
ATOM 5797 C CA . VAL B 1 337 ? -10.625 -42.125 4.371 1 71.31 337 VAL B CA 1
ATOM 5798 C C . VAL B 1 337 ? -10.766 -40.625 4.086 1 71.31 337 VAL B C 1
ATOM 5800 O O . VAL B 1 337 ? -9.797 -39.875 4.188 1 71.31 337 VAL B O 1
ATOM 5803 N N . LEU B 1 338 ? -11.992 -40.312 3.617 1 75.31 338 LEU B N 1
ATOM 5804 C CA . LEU B 1 338 ? -12.273 -38.906 3.424 1 75.31 338 LEU B CA 1
ATOM 5805 C C . LEU B 1 338 ? -12.461 -38.188 4.766 1 75.31 338 LEU B C 1
ATOM 5807 O O . LEU B 1 338 ? -13.117 -38.719 5.664 1 75.31 338 LEU B O 1
ATOM 5811 N N . PRO B 1 339 ? -11.789 -37.062 4.852 1 80.12 339 PRO B N 1
ATOM 5812 C CA . PRO B 1 339 ? -11.922 -36.312 6.109 1 80.12 339 PRO B CA 1
ATOM 5813 C C . PRO B 1 339 ? -13.328 -35.781 6.332 1 80.12 339 PRO B C 1
ATOM 5815 O O . PRO B 1 339 ? -14.109 -35.688 5.383 1 80.12 339 PRO B O 1
ATOM 5818 N N . GLU B 1 340 ? -13.609 -35.5 7.578 1 83.06 340 GLU B N 1
ATOM 5819 C CA . GLU B 1 340 ? -14.906 -34.938 7.957 1 83.06 340 GLU B CA 1
ATOM 5820 C C . GLU B 1 340 ? -15.023 -33.469 7.539 1 83.06 340 GLU B C 1
ATOM 5822 O O . GLU B 1 340 ? -14.008 -32.812 7.348 1 83.06 340 GLU B O 1
ATOM 5827 N N . ASP B 1 341 ? -16.25 -33.125 7.305 1 84 341 ASP B N 1
ATOM 5828 C CA . ASP B 1 341 ? -16.516 -31.734 7 1 84 341 ASP B CA 1
ATOM 5829 C C . ASP B 1 341 ? -16.359 -30.859 8.242 1 84 341 ASP B C 1
ATOM 5831 O O . ASP B 1 341 ? -16.688 -31.281 9.352 1 84 341 ASP B O 1
ATOM 5835 N N . ARG B 1 342 ? -15.797 -29.75 7.977 1 85.69 342 ARG B N 1
ATOM 5836 C CA . ARG B 1 342 ? -15.766 -28.766 9.062 1 85.69 342 ARG B CA 1
ATOM 5837 C C . ARG B 1 342 ? -17.156 -28.203 9.328 1 85.69 342 ARG B C 1
ATOM 5839 O O . ARG B 1 342 ? -17.875 -27.844 8.398 1 85.69 342 ARG B O 1
ATOM 5846 N N . SER B 1 343 ? -17.531 -28.156 10.555 1 84.69 343 SER B N 1
ATOM 5847 C CA . SER B 1 343 ? -18.891 -27.703 10.875 1 84.69 343 SER B CA 1
ATOM 5848 C C . SER B 1 343 ? -18.875 -26.297 11.438 1 84.69 343 SER B C 1
ATOM 5850 O O . SER B 1 343 ? -19.875 -25.562 11.32 1 84.69 343 SER B O 1
ATOM 5852 N N . THR B 1 344 ? -17.75 -25.938 11.969 1 89.12 344 THR B N 1
ATOM 5853 C CA . THR B 1 344 ? -17.734 -24.656 12.648 1 89.12 344 THR B CA 1
ATOM 5854 C C . THR B 1 344 ? -16.766 -23.688 11.961 1 89.12 344 THR B C 1
ATOM 5856 O O . THR B 1 344 ? -15.664 -24.094 11.57 1 89.12 344 THR B O 1
ATOM 5859 N N . PRO B 1 345 ? -17.234 -22.469 11.859 1 92.38 345 PRO B N 1
ATOM 5860 C CA . PRO B 1 345 ? -16.328 -21.469 11.297 1 92.38 345 PRO B CA 1
ATOM 5861 C C . PRO B 1 345 ? -15.141 -21.172 12.219 1 92.38 345 PRO B C 1
ATOM 5863 O O . PRO B 1 345 ? -15.227 -21.391 13.43 1 92.38 345 PRO B O 1
ATOM 5866 N N . ARG B 1 346 ? -14.047 -20.781 11.625 1 91.5 346 ARG B N 1
ATOM 5867 C CA . ARG B 1 346 ? -12.82 -20.453 12.344 1 91.5 346 ARG B CA 1
ATOM 5868 C C . ARG B 1 346 ? -13.047 -19.297 13.312 1 91.5 346 ARG B C 1
ATOM 5870 O O . ARG B 1 346 ? -12.562 -19.328 14.445 1 91.5 346 ARG B O 1
ATOM 5877 N N . GLY B 1 347 ? -13.781 -18.312 12.93 1 95.12 347 GLY B N 1
ATOM 5878 C CA . GLY B 1 347 ? -13.945 -17.094 13.695 1 95.12 347 GLY B CA 1
ATOM 5879 C C . GLY B 1 347 ? -12.758 -16.156 13.586 1 95.12 347 GLY B C 1
ATOM 5880 O O . GLY B 1 347 ? -11.812 -16.438 12.852 1 95.12 347 GLY B O 1
ATOM 5881 N N . ILE B 1 348 ? -12.898 -14.992 14.273 1 94.38 348 ILE B N 1
ATOM 5882 C CA . ILE B 1 348 ? -11.812 -14.016 14.328 1 94.38 348 ILE B CA 1
ATOM 5883 C C . ILE B 1 348 ? -11.562 -13.609 15.781 1 94.38 348 ILE B C 1
ATOM 5885 O O . ILE B 1 348 ? -12.43 -13.789 16.641 1 94.38 348 ILE B O 1
ATOM 5889 N N . PRO B 1 349 ? -10.414 -13.156 16.062 1 92 349 PRO B N 1
ATOM 5890 C CA . PRO B 1 349 ? -10.164 -12.688 17.438 1 92 349 PRO B CA 1
ATOM 5891 C C . PRO B 1 349 ? -11.141 -11.594 17.859 1 92 349 PRO B C 1
ATOM 5893 O O . PRO B 1 349 ? -11.492 -10.727 17.062 1 92 349 PRO B O 1
ATOM 5896 N N . LYS B 1 350 ? -11.469 -11.625 19.141 1 95.19 350 LYS B N 1
ATOM 5897 C CA . LYS B 1 350 ? -12.43 -10.672 19.672 1 95.19 350 LYS B CA 1
ATOM 5898 C C . LYS B 1 350 ? -11.906 -9.242 19.562 1 95.19 350 LYS B C 1
ATOM 5900 O O . LYS B 1 350 ? -12.68 -8.312 19.297 1 95.19 350 LYS B O 1
ATOM 5905 N N . SER B 1 351 ? -10.664 -9.094 19.781 1 91.69 351 SER B N 1
ATOM 5906 C CA . SER B 1 351 ? -10.07 -7.762 19.703 1 91.69 351 SER B CA 1
ATOM 5907 C C . SER B 1 351 ? -10.234 -7.16 18.312 1 91.69 351 SER B C 1
ATOM 5909 O O . SER B 1 351 ? -10.547 -5.977 18.172 1 91.69 351 SER B O 1
ATOM 5911 N N . LYS B 1 352 ? -10.008 -7.945 17.328 1 91 352 LYS B N 1
ATOM 5912 C CA . LYS B 1 352 ? -10.195 -7.508 15.945 1 91 352 LYS B CA 1
ATOM 5913 C C . LYS B 1 352 ? -11.656 -7.184 15.656 1 91 352 LYS B C 1
ATOM 5915 O O . LYS B 1 352 ? -11.961 -6.16 15.039 1 91 352 LYS B O 1
ATOM 5920 N N . TRP B 1 353 ? -12.492 -7.988 16.141 1 96.5 353 TRP B N 1
ATOM 5921 C CA . TRP B 1 353 ? -13.93 -7.781 15.977 1 96.5 353 TRP B CA 1
ATOM 5922 C C . TRP B 1 353 ? -14.367 -6.477 16.641 1 96.5 353 TRP B C 1
ATOM 5924 O O . TRP B 1 353 ? -15.094 -5.684 16.031 1 96.5 353 TRP B O 1
ATOM 5934 N N . ASP B 1 354 ? -13.867 -6.219 17.781 1 95.94 354 ASP B N 1
ATOM 5935 C CA . ASP B 1 354 ? -14.203 -5 18.5 1 95.94 354 ASP B CA 1
ATOM 5936 C C . ASP B 1 354 ? -13.758 -3.758 17.734 1 95.94 354 ASP B C 1
ATOM 5938 O O . ASP B 1 354 ? -14.492 -2.77 17.672 1 95.94 354 ASP B O 1
ATOM 5942 N N . GLY B 1 355 ? -12.578 -3.869 17.234 1 94.06 355 GLY B N 1
ATOM 5943 C CA . GLY B 1 355 ? -12.062 -2.758 16.469 1 94.06 355 GLY B CA 1
ATOM 5944 C C . GLY B 1 355 ? -12.93 -2.41 15.266 1 94.06 355 GLY B C 1
ATOM 5945 O O . GLY B 1 355 ? -13.227 -1.238 15.031 1 94.06 355 GLY B O 1
ATOM 5946 N N . ILE B 1 356 ? -13.398 -3.408 14.617 1 95.44 356 ILE B N 1
ATOM 5947 C CA . ILE B 1 356 ? -14.203 -3.195 13.414 1 95.44 356 ILE B CA 1
ATOM 5948 C C . ILE B 1 356 ? -15.578 -2.652 13.805 1 95.44 356 ILE B C 1
ATOM 5950 O O . ILE B 1 356 ? -16.047 -1.662 13.234 1 95.44 356 ILE B O 1
ATOM 5954 N N . VAL B 1 357 ? -16.188 -3.186 14.758 1 97.38 357 VAL B N 1
ATOM 5955 C CA . VAL B 1 357 ? -17.547 -2.842 15.141 1 97.38 357 VAL B CA 1
ATOM 5956 C C . VAL B 1 357 ? -17.578 -1.444 15.75 1 97.38 357 VAL B C 1
ATOM 5958 O O . VAL B 1 357 ? -18.469 -0.645 15.445 1 97.38 357 VAL B O 1
ATOM 5961 N N . LYS B 1 358 ? -16.578 -1.098 16.484 1 95.19 358 LYS B N 1
ATOM 5962 C CA . LYS B 1 358 ? -16.594 0.174 17.203 1 95.19 358 LYS B CA 1
ATOM 5963 C C . LYS B 1 358 ? -16.109 1.312 16.312 1 95.19 358 LYS B C 1
ATOM 5965 O O . LYS B 1 358 ? -16.656 2.416 16.344 1 95.19 358 LYS B O 1
ATOM 5970 N N . LYS B 1 359 ? -15.148 1.001 15.516 1 92.62 359 LYS B N 1
ATOM 5971 C CA . LYS B 1 359 ? -14.477 2.092 14.812 1 92.62 359 LYS B CA 1
ATOM 5972 C C . LYS B 1 359 ? -14.984 2.221 13.383 1 92.62 359 LYS B C 1
ATOM 5974 O O . LYS B 1 359 ? -15.008 3.318 12.82 1 92.62 359 LYS B O 1
ATOM 5979 N N . LEU B 1 360 ? -15.383 1.111 12.75 1 94.38 360 LEU B N 1
ATOM 5980 C CA . LEU B 1 360 ? -15.664 1.165 11.32 1 94.38 360 LEU B CA 1
ATOM 5981 C C . LEU B 1 360 ? -17.172 1.051 11.055 1 94.38 360 LEU B C 1
ATOM 5983 O O . LEU B 1 360 ? -17.688 1.679 10.133 1 94.38 360 LEU B O 1
ATOM 5987 N N . CYS B 1 361 ? -17.859 0.372 11.859 1 96.12 361 CYS B N 1
ATOM 5988 C CA . CYS B 1 361 ? -19.281 0.153 11.625 1 96.12 361 CYS B CA 1
ATOM 5989 C C . CYS B 1 361 ? -20.047 1.467 11.68 1 96.12 361 CYS B C 1
ATOM 5991 O O . CYS B 1 361 ? -20.953 1.691 10.875 1 96.12 361 CYS B O 1
ATOM 5993 N N . PRO B 1 362 ? -19.688 2.365 12.531 1 92.81 362 PRO B N 1
ATOM 5994 C CA . PRO B 1 362 ? -20.391 3.643 12.547 1 92.81 362 PRO B CA 1
ATOM 5995 C C . PRO B 1 362 ? -20.188 4.457 11.273 1 92.81 362 PRO B C 1
ATOM 5997 O O . PRO B 1 362 ? -20.891 5.441 11.047 1 92.81 362 PRO B O 1
ATOM 6000 N N . LEU B 1 363 ? -19.25 4.047 10.477 1 92.12 363 LEU B N 1
ATOM 6001 C CA . LEU B 1 363 ? -18.891 4.797 9.273 1 92.12 363 LEU B CA 1
ATOM 6002 C C . LEU B 1 363 ? -19.516 4.172 8.031 1 92.12 363 LEU B C 1
ATOM 6004 O O . LEU B 1 363 ? -19.172 4.527 6.906 1 92.12 363 LEU B O 1
ATOM 6008 N N . MET B 1 364 ? -20.422 3.27 8.234 1 93.12 364 MET B N 1
ATOM 6009 C CA . MET B 1 364 ? -21.109 2.625 7.125 1 93.12 364 MET B CA 1
ATOM 6010 C C . MET B 1 364 ? -22.594 2.475 7.434 1 93.12 364 MET B C 1
ATOM 6012 O O . MET B 1 364 ? -23.016 2.611 8.586 1 93.12 364 MET B O 1
ATOM 6016 N N . PRO B 1 365 ? -23.391 2.25 6.355 1 91.75 365 PRO B N 1
ATOM 6017 C CA . PRO B 1 365 ? -24.812 2.043 6.59 1 91.75 365 PRO B CA 1
ATOM 6018 C C . PRO B 1 365 ? -25.109 0.857 7.508 1 91.75 365 PRO B C 1
ATOM 6020 O O . PRO B 1 365 ? -24.375 -0.141 7.473 1 91.75 365 PRO B O 1
ATOM 6023 N N . ARG B 1 366 ? -26.125 0.986 8.211 1 91.31 366 ARG B N 1
ATOM 6024 C CA . ARG B 1 366 ? -26.484 -0.042 9.18 1 91.31 366 ARG B CA 1
ATOM 6025 C C . ARG B 1 366 ? -26.672 -1.393 8.492 1 91.31 366 ARG B C 1
ATOM 6027 O O . ARG B 1 366 ? -26.312 -2.432 9.047 1 91.31 366 ARG B O 1
ATOM 6034 N N . SER B 1 367 ? -27.25 -1.396 7.344 1 90.81 367 SER B N 1
ATOM 6035 C CA . SER B 1 367 ? -27.5 -2.633 6.605 1 90.81 367 SER B CA 1
ATOM 6036 C C . SER B 1 367 ? -26.203 -3.393 6.348 1 90.81 367 SER B C 1
ATOM 6038 O O . SER B 1 367 ? -26.203 -4.625 6.32 1 90.81 367 SER B O 1
ATOM 6040 N N . ARG B 1 368 ? -25.172 -2.729 6.242 1 93.69 368 ARG B N 1
ATOM 6041 C CA . ARG B 1 368 ? -23.859 -3.34 5.973 1 93.69 368 ARG B CA 1
ATOM 6042 C C . ARG B 1 368 ? -23.141 -3.676 7.273 1 93.69 368 ARG B C 1
ATOM 6044 O O . ARG B 1 368 ? -22.406 -4.668 7.344 1 93.69 368 ARG B O 1
ATOM 6051 N N . ALA B 1 369 ? -23.422 -2.879 8.266 1 94.94 369 ALA B N 1
ATOM 6052 C CA . ALA B 1 369 ? -22.781 -3.072 9.57 1 94.94 369 ALA B CA 1
ATOM 6053 C C . ALA B 1 369 ? -23.234 -4.383 10.211 1 94.94 369 ALA B C 1
ATOM 6055 O O . ALA B 1 369 ? -22.5 -4.98 11 1 94.94 369 ALA B O 1
ATOM 6056 N N . LEU B 1 370 ? -24.344 -4.844 9.812 1 94.88 370 LEU B N 1
ATOM 6057 C CA . LEU B 1 370 ? -24.922 -6.059 10.391 1 94.88 370 LEU B CA 1
ATOM 6058 C C . LEU B 1 370 ? -24.016 -7.262 10.117 1 94.88 370 LEU B C 1
ATOM 6060 O O . LEU B 1 370 ? -23.875 -8.141 10.969 1 94.88 370 LEU B O 1
ATOM 6064 N N . PHE B 1 371 ? -23.438 -7.359 8.961 1 96.38 371 PHE B N 1
ATOM 6065 C CA . PHE B 1 371 ? -22.516 -8.438 8.617 1 96.38 371 PHE B CA 1
ATOM 6066 C C . PHE B 1 371 ? -21.422 -8.562 9.664 1 96.38 371 PHE B C 1
ATOM 6068 O O . PHE B 1 371 ? -21.094 -9.672 10.102 1 96.38 371 PHE B O 1
ATOM 6075 N N . TRP B 1 372 ? -20.875 -7.441 10.031 1 97.69 372 TRP B N 1
ATOM 6076 C CA . TRP B 1 372 ? -19.734 -7.414 10.953 1 97.69 372 TRP B CA 1
ATOM 6077 C C . TRP B 1 372 ? -20.172 -7.781 12.367 1 97.69 372 TRP B C 1
ATOM 6079 O O . TRP B 1 372 ? -19.469 -8.492 13.078 1 97.69 372 TRP B O 1
ATOM 6089 N N . GLU B 1 373 ? -21.328 -7.312 12.711 1 96.81 373 GLU B N 1
ATOM 6090 C CA . GLU B 1 373 ? -21.844 -7.582 14.047 1 96.81 373 GLU B CA 1
ATOM 6091 C C . GLU B 1 373 ? -22.125 -9.07 14.234 1 96.81 373 GLU B C 1
ATOM 6093 O O . GLU B 1 373 ? -22.094 -9.578 15.359 1 96.81 373 GLU B O 1
ATOM 6098 N N . GLN B 1 374 ? -22.328 -9.742 13.141 1 95.5 374 GLN B N 1
ATOM 6099 C CA . GLN B 1 374 ? -22.734 -11.141 13.211 1 95.5 374 GLN B CA 1
ATOM 6100 C C . GLN B 1 374 ? -21.547 -12.07 12.969 1 95.5 374 GLN B C 1
ATOM 6102 O O . GLN B 1 374 ? -21.688 -13.289 13.031 1 95.5 374 GLN B O 1
ATOM 6107 N N . LEU B 1 375 ? -20.438 -11.562 12.773 1 95.56 375 LEU B N 1
ATOM 6108 C CA . LEU B 1 375 ? -19.266 -12.375 12.508 1 95.56 375 LEU B CA 1
ATOM 6109 C C . LEU B 1 375 ? -18.891 -13.195 13.742 1 95.56 375 LEU B C 1
ATOM 6111 O O . LEU B 1 375 ? -18.828 -12.664 14.852 1 95.56 375 LEU B O 1
ATOM 6115 N N . PRO B 1 376 ? -18.672 -14.484 13.555 1 95.31 376 PRO B N 1
ATOM 6116 C CA . PRO B 1 376 ? -18.266 -15.305 14.695 1 95.31 376 PRO B CA 1
ATOM 6117 C C . PRO B 1 376 ? -16.891 -14.93 15.242 1 95.31 376 PRO B C 1
ATOM 6119 O O . PRO B 1 376 ? -15.984 -14.602 14.469 1 95.31 376 PRO B O 1
ATOM 6122 N N . THR B 1 377 ? -16.75 -14.969 16.562 1 95.69 377 THR B N 1
ATOM 6123 C CA . THR B 1 377 ? -15.492 -14.664 17.219 1 95.69 377 THR B CA 1
ATOM 6124 C C . THR B 1 377 ? -14.93 -15.898 17.906 1 95.69 377 THR B C 1
ATOM 6126 O O . THR B 1 377 ? -15.68 -16.812 18.266 1 95.69 377 THR B O 1
ATOM 6129 N N . ASN B 1 378 ? -13.641 -15.961 17.859 1 94.19 378 ASN B N 1
ATOM 6130 C CA . ASN B 1 378 ? -12.891 -17.031 18.484 1 94.19 378 ASN B CA 1
ATOM 6131 C C . ASN B 1 378 ? -11.539 -16.547 19.016 1 94.19 378 ASN B C 1
ATOM 6133 O O . ASN B 1 378 ? -10.633 -16.25 18.219 1 94.19 378 ASN B O 1
ATOM 6137 N N . ASP B 1 379 ? -11.367 -16.484 20.281 1 90.38 379 ASP B N 1
ATOM 6138 C CA . ASP B 1 379 ? -10.164 -15.898 20.875 1 90.38 379 ASP B CA 1
ATOM 6139 C C . ASP B 1 379 ? -8.992 -16.875 20.812 1 90.38 379 ASP B C 1
ATOM 6141 O O . ASP B 1 379 ? -7.848 -16.5 21.062 1 90.38 379 ASP B O 1
ATOM 6145 N N . GLU B 1 380 ? -9.266 -18.047 20.406 1 89.75 380 GLU B N 1
ATOM 6146 C CA . GLU B 1 380 ? -8.203 -19.062 20.344 1 89.75 380 GLU B CA 1
ATOM 6147 C C . GLU B 1 380 ? -7.473 -19 19 1 89.75 380 GLU B C 1
ATOM 6149 O O . GLU B 1 380 ? -6.41 -19.609 18.844 1 89.75 380 GLU B O 1
ATOM 6154 N N . VAL B 1 381 ? -8.008 -18.297 18.156 1 88.31 381 VAL B N 1
ATOM 6155 C CA . VAL B 1 381 ? -7.398 -18.281 16.828 1 88.31 381 VAL B CA 1
ATOM 6156 C C . VAL B 1 381 ? -6.43 -17.094 16.719 1 88.31 381 VAL B C 1
ATOM 6158 O O . VAL B 1 381 ? -6.629 -16.062 17.359 1 88.31 381 VAL B O 1
ATOM 6161 N N . VAL B 1 382 ? -5.371 -17.312 15.93 1 82.31 382 VAL B N 1
ATOM 6162 C CA . VAL B 1 382 ? -4.367 -16.281 15.703 1 82.31 382 VAL B CA 1
ATOM 6163 C C . VAL B 1 382 ? -4.863 -15.297 14.648 1 82.31 382 VAL B C 1
ATOM 6165 O O . VAL B 1 382 ? -5.637 -15.664 13.766 1 82.31 382 VAL B O 1
ATOM 6168 N N . ASP B 1 383 ? -4.395 -14.07 14.805 1 81.19 383 ASP B N 1
ATOM 6169 C CA . ASP B 1 383 ? -4.695 -13.062 13.789 1 81.19 383 ASP B CA 1
ATOM 6170 C C . ASP B 1 383 ? -3.898 -13.32 12.508 1 81.19 383 ASP B C 1
ATOM 6172 O O . ASP B 1 383 ? -2.666 -13.336 12.531 1 81.19 383 ASP B O 1
ATOM 6176 N N . LEU B 1 384 ? -4.496 -13.461 11.43 1 76.5 384 LEU B N 1
ATOM 6177 C CA . LEU B 1 384 ? -3.84 -13.883 10.195 1 76.5 384 LEU B CA 1
ATOM 6178 C C . LEU B 1 384 ? -3.012 -12.742 9.609 1 76.5 384 LEU B C 1
ATOM 6180 O O . LEU B 1 384 ? -2.111 -12.977 8.797 1 76.5 384 LEU B O 1
ATOM 6184 N N . ILE B 1 385 ? -3.283 -11.492 9.961 1 68.69 385 ILE B N 1
ATOM 6185 C CA . ILE B 1 385 ? -2.525 -10.359 9.445 1 68.69 385 ILE B CA 1
ATOM 6186 C C . ILE B 1 385 ? -1.084 -10.43 9.945 1 68.69 385 ILE B C 1
ATOM 6188 O O . ILE B 1 385 ? -0.159 -9.992 9.258 1 68.69 385 ILE B O 1
ATOM 6192 N N . ASP B 1 386 ? -0.896 -11 11.07 1 60.53 386 ASP B N 1
ATOM 6193 C CA . ASP B 1 386 ? 0.43 -11.117 11.664 1 60.53 386 ASP B CA 1
ATOM 6194 C C . ASP B 1 386 ? 1.221 -12.258 11.031 1 60.53 386 ASP B C 1
ATOM 6196 O O . ASP B 1 386 ? 2.439 -12.344 11.195 1 60.53 386 ASP B O 1
ATOM 6200 N N . THR B 1 387 ? 0.514 -13.094 10.273 1 54.12 387 THR B N 1
ATOM 6201 C CA . THR B 1 387 ? 1.158 -14.281 9.727 1 54.12 387 THR B CA 1
ATOM 6202 C C . THR B 1 387 ? 1.389 -14.133 8.227 1 54.12 387 THR B C 1
ATOM 6204 O O . THR B 1 387 ? 2.143 -14.898 7.625 1 54.12 387 THR B O 1
ATOM 6207 N N . ILE B 1 388 ? 0.772 -13.117 7.723 1 49.28 388 ILE B N 1
ATOM 6208 C CA . ILE B 1 388 ? 0.876 -12.992 6.273 1 49.28 388 ILE B CA 1
ATOM 6209 C C . ILE B 1 388 ? 1.949 -11.961 5.922 1 49.28 388 ILE B C 1
ATOM 6211 O O . ILE B 1 388 ? 2.035 -10.906 6.555 1 49.28 388 ILE B O 1
#

pLDDT: mean 77.19, std 19.78, range [23.44, 97.69]

Organism: Elysia chlorotica (NCBI:txid188477)